Protein AF-A0A812SSU1-F1 (afdb_monomer)

Solvent-accessible surface area (backbone atoms only — not comparable to full-atom values): 31512 Å² total; per-residue (Å²): 141,62,77,60,57,60,58,48,47,52,52,46,51,55,51,47,65,60,53,79,71,76,80,82,84,85,88,81,93,78,91,78,96,70,96,70,88,70,80,80,84,73,68,67,76,81,81,71,86,73,93,81,79,88,68,61,54,80,42,68,36,48,50,53,24,52,37,29,54,46,41,40,46,55,53,51,49,51,53,50,51,52,52,49,50,54,53,50,49,52,51,52,59,70,65,52,91,73,71,97,66,53,77,67,57,54,54,49,50,51,53,51,52,64,69,66,52,55,68,66,55,56,40,51,55,41,54,53,51,52,54,48,51,53,50,50,50,54,51,48,53,52,40,35,64,75,75,37,69,49,47,59,54,48,49,64,70,50,70,82,50,85,93,55,68,59,55,84,43,57,65,50,48,48,54,50,48,52,43,35,50,49,28,53,50,52,17,52,52,53,47,50,45,21,49,51,30,13,50,55,33,23,49,54,58,42,50,61,43,54,55,43,58,60,56,45,50,63,52,44,74,76,36,64,79,94,68,71,75,80,83,85,53,75,63,61,57,49,51,51,46,45,48,54,45,21,40,54,34,52,52,64,42,54,91,71,36,70,67,50,35,67,48,39,46,48,55,46,54,76,80,44,85,71,55,104,60,30,65,38,68,67,40,69,85,70,61,60,56,43,58,54,30,45,53,48,29,45,56,54,47,56,58,68,58,44,82,49,71,67,24,54,50,44,48,37,54,52,35,53,52,50,27,54,42,20,70,69,72,45,85,71,83,57,54,63,56,41,44,49,52,44,50,49,54,51,50,50,52,48,50,53,44,49,52,52,50,50,46,58,67,67,62,71,64,48,72,68,55,52,46,51,52,49,56,61,37,59,77,55,52,89,52,76,44,60,69,58,50,51,50,40,53,50,50,24,39,48,52,52,36,33,38,52,67,27,48,62,72,50,37,69,63,48,40,73,79,33,50,69,59,40,53,54,48,49,54,43,53,75,45,51,43,33,47,42,14,32,70,49,48,5,53,44,51,42,46,47,19,49,56,45,55,32,40,86,61,68,33,73,73,50,46,53,52,52,36,52,52,50,51,53,49,53,53,55,50,52,50,51,62,72,72,44,89,74,74,91,62,80,84,66,84,62,86,84,72,68,89,85,71,83,73,90,82,86,77,84,92,80,78,91,86,80,90,84,84,92,82,87,81,83,86,82,83,88,83,88,88,85,82,88,85,87,82,82,91,133

pLDDT: mean 72.68, std 21.31, range [29.53, 96.06]

Structure (mmCIF, N/CA/C/O backbone):
data_AF-A0A812SSU1-F1
#
_entry.id   AF-A0A812SSU1-F1
#
loop_
_atom_site.group_PDB
_atom_site.id
_atom_site.type_symbol
_atom_site.label_atom_id
_atom_site.label_alt_id
_atom_site.label_comp_id
_atom_site.label_asym_id
_atom_site.label_entity_id
_atom_site.label_seq_id
_atom_site.pdbx_PDB_ins_code
_atom_site.Cartn_x
_atom_site.Cartn_y
_atom_site.Cartn_z
_atom_site.occupancy
_atom_site.B_iso_or_equiv
_atom_site.auth_seq_id
_atom_site.auth_comp_id
_atom_site.auth_asym_id
_atom_site.auth_atom_id
_atom_site.pdbx_PDB_model_num
ATOM 1 N N . MET A 1 1 ? 11.460 -29.538 -12.070 1.00 32.31 1 MET A N 1
ATOM 2 C CA . MET A 1 1 ? 10.532 -28.690 -12.855 1.00 32.31 1 MET A CA 1
ATOM 3 C C . MET A 1 1 ? 11.063 -27.262 -12.782 1.00 32.31 1 MET A C 1
ATOM 5 O O . MET A 1 1 ? 10.906 -26.627 -11.760 1.00 32.31 1 MET A O 1
ATOM 9 N N . ARG A 1 2 ? 12.086 -26.959 -13.586 1.00 34.12 2 ARG A N 1
ATOM 10 C CA . ARG A 1 2 ? 12.084 -26.254 -14.889 1.00 34.12 2 ARG A CA 1
ATOM 11 C C . ARG A 1 2 ? 12.237 -24.720 -14.737 1.00 34.12 2 ARG A C 1
ATOM 13 O O . ARG A 1 2 ? 11.238 -24.018 -14.829 1.00 34.12 2 ARG A O 1
ATOM 20 N N . PRO A 1 3 ? 13.488 -24.209 -14.647 1.00 37.16 3 PRO A N 1
ATOM 21 C CA . PRO A 1 3 ? 13.841 -22.803 -14.937 1.00 37.16 3 PRO A CA 1
ATOM 22 C C . PRO A 1 3 ? 13.386 -22.308 -16.328 1.00 37.16 3 PRO A C 1
ATOM 24 O O . PRO A 1 3 ? 13.376 -21.111 -16.586 1.00 37.16 3 PRO A O 1
ATOM 27 N N . VAL A 1 4 ? 12.923 -23.218 -17.193 1.00 37.81 4 VAL A N 1
ATOM 28 C CA . VAL A 1 4 ? 12.247 -22.925 -18.466 1.00 37.81 4 VAL A CA 1
ATOM 29 C C . VAL A 1 4 ? 11.017 -22.030 -18.277 1.00 37.81 4 VAL A C 1
ATOM 31 O O . VAL A 1 4 ? 10.767 -21.199 -19.136 1.00 37.81 4 VAL A O 1
ATOM 34 N N . LEU A 1 5 ? 10.288 -22.140 -17.155 1.00 38.09 5 LEU A N 1
ATOM 35 C CA . LEU A 1 5 ? 9.071 -21.348 -16.932 1.00 38.09 5 LEU A CA 1
ATOM 36 C C . LEU A 1 5 ? 9.351 -19.842 -16.817 1.00 38.09 5 LEU A C 1
ATOM 38 O O . LEU A 1 5 ? 8.574 -19.056 -17.339 1.00 38.09 5 LEU A O 1
ATOM 42 N N . CYS A 1 6 ? 10.465 -19.432 -16.202 1.00 44.00 6 CYS A N 1
ATOM 43 C CA . CYS A 1 6 ? 10.782 -18.009 -16.035 1.00 44.00 6 CYS A CA 1
ATOM 44 C C . CYS A 1 6 ? 11.179 -17.367 -17.374 1.00 44.00 6 CYS A C 1
ATOM 46 O O . CYS A 1 6 ? 10.633 -16.333 -17.749 1.00 44.00 6 CYS A O 1
ATOM 48 N N . GLY A 1 7 ? 12.035 -18.048 -18.150 1.00 41.72 7 GLY A N 1
ATOM 49 C CA . GLY A 1 7 ? 12.418 -17.611 -19.496 1.00 41.72 7 GLY A CA 1
ATOM 50 C C . GLY A 1 7 ? 11.243 -17.594 -20.477 1.00 41.72 7 GLY A C 1
ATOM 51 O O . GLY A 1 7 ? 11.123 -16.664 -21.268 1.00 41.72 7 GLY A O 1
ATOM 52 N N . THR A 1 8 ? 10.321 -18.564 -20.392 1.00 45.59 8 THR A N 1
ATOM 53 C CA . THR A 1 8 ? 9.102 -18.539 -21.213 1.00 45.59 8 THR A CA 1
ATOM 54 C C . THR A 1 8 ? 8.132 -17.454 -20.782 1.00 45.59 8 THR A C 1
ATOM 56 O O . THR A 1 8 ? 7.493 -16.896 -21.654 1.00 45.59 8 THR A O 1
ATOM 59 N N . THR A 1 9 ? 8.014 -17.122 -19.493 1.00 45.56 9 THR A N 1
ATOM 60 C CA . THR A 1 9 ? 7.143 -16.023 -19.044 1.00 45.56 9 THR A CA 1
ATOM 61 C C . THR A 1 9 ? 7.713 -14.666 -19.454 1.00 45.56 9 THR A C 1
ATOM 63 O O . THR A 1 9 ? 6.955 -13.844 -19.945 1.00 45.56 9 THR A O 1
ATOM 66 N N . LEU A 1 10 ? 9.033 -14.454 -19.363 1.00 44.66 10 LEU A N 1
ATOM 67 C CA . LEU A 1 10 ? 9.716 -13.267 -19.907 1.00 44.66 10 LEU A CA 1
ATOM 68 C C . LEU A 1 10 ? 9.492 -13.131 -21.419 1.00 44.66 10 LEU A C 1
ATOM 70 O O . LEU A 1 10 ? 9.031 -12.095 -21.892 1.00 44.66 10 LEU A O 1
ATOM 74 N N . ALA A 1 11 ? 9.731 -14.209 -22.171 1.00 46.69 11 ALA A N 1
ATOM 75 C CA . ALA A 1 11 ? 9.498 -14.231 -23.611 1.00 46.69 11 ALA A CA 1
ATOM 76 C C . ALA A 1 11 ? 8.011 -14.055 -23.964 1.00 46.69 11 ALA A C 1
ATOM 78 O O . ALA A 1 11 ? 7.693 -13.351 -24.914 1.00 46.69 11 ALA A O 1
ATOM 79 N N . LEU A 1 12 ? 7.085 -14.646 -23.201 1.00 45.88 12 LEU A N 1
ATOM 80 C CA . LEU A 1 12 ? 5.643 -14.528 -23.427 1.00 45.88 12 LEU A CA 1
ATOM 81 C C . LEU A 1 12 ? 5.138 -13.125 -23.078 1.00 45.88 12 LEU A C 1
ATOM 83 O O . LEU A 1 12 ? 4.333 -12.596 -23.829 1.00 45.88 12 LEU A O 1
ATOM 87 N N . CYS A 1 13 ? 5.618 -12.497 -22.002 1.00 48.03 13 CYS A N 1
ATOM 88 C CA . CYS A 1 13 ? 5.299 -11.107 -21.667 1.00 48.03 13 CYS A CA 1
ATOM 89 C C . CYS A 1 13 ? 5.798 -10.152 -22.759 1.00 48.03 13 CYS A C 1
ATOM 91 O O . CYS A 1 13 ? 5.036 -9.293 -23.198 1.00 48.03 13 CYS A O 1
ATOM 93 N N . TRP A 1 14 ? 7.009 -10.362 -23.288 1.00 51.16 14 TRP A N 1
ATOM 94 C CA . TRP A 1 14 ? 7.520 -9.591 -24.427 1.00 51.16 14 TRP A CA 1
ATOM 95 C C . TRP A 1 14 ? 6.763 -9.862 -25.738 1.00 51.16 14 TRP A C 1
ATOM 97 O O . TRP A 1 14 ? 6.475 -8.934 -26.492 1.00 51.16 14 TRP A O 1
ATOM 107 N N . VAL A 1 15 ? 6.357 -11.106 -26.002 1.00 51.91 15 VAL A N 1
ATOM 108 C CA . VAL A 1 15 ? 5.537 -11.465 -27.174 1.00 51.91 15 VAL A CA 1
ATOM 109 C C . VAL A 1 15 ? 4.091 -10.958 -27.041 1.00 51.91 15 VAL A C 1
ATOM 111 O O . VAL A 1 15 ? 3.471 -10.587 -28.037 1.00 51.91 15 VAL A O 1
ATOM 114 N N . LEU A 1 16 ? 3.541 -10.887 -25.829 1.00 43.22 16 LEU A N 1
ATOM 115 C CA . LEU A 1 16 ? 2.215 -10.322 -25.573 1.00 43.22 16 LEU A CA 1
ATOM 116 C C . LEU A 1 16 ? 2.231 -8.794 -25.682 1.00 43.22 16 LEU A C 1
ATOM 118 O O . LEU A 1 16 ? 1.328 -8.251 -26.322 1.00 43.22 16 LEU A O 1
ATOM 122 N N . ALA A 1 17 ? 3.283 -8.129 -25.186 1.00 47.19 17 ALA A N 1
ATOM 123 C CA . ALA A 1 17 ? 3.547 -6.709 -25.437 1.00 47.19 17 ALA A CA 1
ATOM 124 C C . ALA A 1 17 ? 3.651 -6.410 -26.947 1.00 47.19 17 ALA A C 1
ATOM 126 O O . ALA A 1 17 ? 3.127 -5.406 -27.419 1.00 47.19 17 ALA A O 1
ATOM 127 N N . LYS A 1 18 ? 4.216 -7.341 -27.730 1.00 44.81 18 LYS A N 1
ATOM 128 C CA . LYS A 1 18 ? 4.233 -7.301 -29.203 1.00 44.81 18 LYS A CA 1
ATOM 129 C C . LYS A 1 18 ? 2.844 -7.483 -29.845 1.00 44.81 18 LYS A C 1
ATOM 131 O O . LYS A 1 18 ? 2.582 -6.893 -30.888 1.00 44.81 18 LYS A O 1
ATOM 136 N N . SER A 1 19 ? 1.946 -8.283 -29.261 1.00 40.12 19 SER A N 1
ATOM 137 C CA . SER A 1 19 ? 0.640 -8.615 -29.869 1.00 40.12 19 SER A CA 1
ATOM 138 C C . SER A 1 19 ? -0.470 -7.585 -29.617 1.00 40.12 19 SER A C 1
ATOM 140 O O . SER A 1 19 ? -1.383 -7.463 -30.433 1.00 40.12 19 SER A O 1
ATOM 142 N N . ALA A 1 20 ? -0.386 -6.817 -28.526 1.00 37.53 20 ALA A N 1
ATOM 143 C CA . ALA A 1 20 ? -1.439 -5.889 -28.104 1.00 37.53 20 ALA A CA 1
ATOM 144 C C . ALA A 1 20 ? -1.620 -4.657 -29.022 1.00 37.53 20 ALA A C 1
ATOM 146 O O . ALA A 1 20 ? -2.564 -3.897 -28.829 1.00 37.53 20 ALA A O 1
ATOM 147 N N . GLY A 1 21 ? -0.760 -4.475 -30.034 1.00 39.75 21 GLY A N 1
ATOM 148 C CA . GLY A 1 21 ? -0.846 -3.392 -31.025 1.00 39.75 21 GLY A CA 1
ATOM 149 C C . GLY A 1 21 ? -1.004 -3.842 -32.484 1.00 39.75 21 GLY A C 1
ATOM 150 O O . GLY A 1 21 ? -0.956 -3.007 -33.378 1.00 39.75 21 GLY A O 1
ATOM 151 N N . SER A 1 22 ? -1.177 -5.140 -32.761 1.00 34.50 22 SER A N 1
ATOM 152 C CA . SER A 1 22 ? -1.109 -5.693 -34.129 1.00 34.50 22 SER A CA 1
ATOM 153 C C . SER A 1 22 ? -2.451 -5.721 -34.888 1.00 34.50 22 SER A C 1
ATOM 155 O O . SER A 1 22 ? -2.642 -6.560 -35.770 1.00 34.50 22 SER A O 1
ATOM 157 N N . HIS A 1 23 ? -3.401 -4.836 -34.582 1.00 40.16 23 HIS A N 1
ATOM 158 C CA . HIS A 1 23 ? -4.646 -4.754 -35.351 1.00 40.16 23 HIS A CA 1
ATOM 159 C C . HIS A 1 23 ? -5.066 -3.305 -35.596 1.00 40.16 23 HIS A C 1
ATOM 161 O O . HIS A 1 23 ? -5.760 -2.728 -34.771 1.00 40.16 23 HIS A O 1
ATOM 167 N N . THR A 1 24 ? -4.658 -2.769 -36.751 1.00 36.91 24 THR A N 1
ATOM 168 C CA . THR A 1 24 ? -5.533 -2.078 -37.721 1.00 36.91 24 THR A CA 1
ATOM 169 C C . THR A 1 24 ? -4.770 -1.847 -39.031 1.00 36.91 24 THR A C 1
ATOM 171 O O . THR A 1 24 ? -3.913 -0.979 -39.123 1.00 36.91 24 THR A O 1
ATOM 174 N N . ASP A 1 25 ? -5.115 -2.698 -39.995 1.00 35.84 25 ASP A N 1
ATOM 175 C CA . ASP A 1 25 ? -5.351 -2.476 -41.423 1.00 35.84 25 ASP A CA 1
ATOM 176 C C . ASP A 1 25 ? -4.278 -1.911 -42.370 1.00 35.84 25 ASP A C 1
ATOM 178 O O . ASP A 1 25 ? -3.932 -0.736 -42.428 1.00 35.84 25 ASP A O 1
ATOM 182 N N . SER A 1 26 ? -3.898 -2.835 -43.251 1.00 35.78 26 SER A N 1
ATOM 183 C CA . SER A 1 26 ? -3.354 -2.688 -44.592 1.00 35.78 26 SER A CA 1
ATOM 184 C C . SER A 1 26 ? -4.256 -1.921 -45.577 1.00 35.78 26 SER A C 1
ATOM 186 O O . SER A 1 26 ? -5.468 -2.126 -45.601 1.00 35.78 26 SER A O 1
ATOM 188 N N . HIS A 1 27 ? -3.580 -1.236 -46.511 1.00 36.06 27 HIS A N 1
ATOM 189 C CA . HIS A 1 27 ? -3.999 -0.737 -47.834 1.00 36.06 27 HIS A CA 1
ATOM 190 C C . HIS A 1 27 ? -4.761 0.596 -47.950 1.00 36.06 27 HIS A C 1
ATOM 192 O O . HIS A 1 27 ? -5.984 0.640 -47.876 1.00 36.06 27 HIS A O 1
ATOM 198 N N . SER A 1 28 ? -4.040 1.623 -48.425 1.00 32.28 28 SER A N 1
ATOM 199 C CA . SER A 1 28 ? -4.291 2.209 -49.756 1.00 32.28 28 SER A CA 1
ATOM 200 C C . SER A 1 28 ? -3.110 3.078 -50.213 1.00 32.28 28 SER A C 1
ATOM 202 O O . SER A 1 28 ? -2.835 4.117 -49.616 1.00 32.28 28 SER A O 1
ATOM 204 N N . ASP A 1 29 ? -2.447 2.664 -51.293 1.00 41.47 29 ASP A N 1
ATOM 205 C CA . ASP A 1 29 ? -1.523 3.492 -52.073 1.00 41.47 29 ASP A CA 1
ATOM 206 C C . ASP A 1 29 ? -2.276 4.651 -52.742 1.00 41.47 29 ASP A C 1
ATOM 208 O O . ASP A 1 29 ? -3.314 4.416 -53.362 1.00 41.47 29 ASP A O 1
ATOM 212 N N . THR A 1 30 ? -1.742 5.878 -52.693 1.00 33.66 30 THR A N 1
ATOM 213 C CA . THR A 1 30 ? -1.528 6.748 -53.875 1.00 33.66 30 THR A CA 1
ATOM 214 C C . THR A 1 30 ? -0.874 8.091 -53.507 1.00 33.66 30 THR A C 1
ATOM 216 O O . THR A 1 30 ? -1.282 8.772 -52.575 1.00 33.66 30 THR A O 1
ATOM 219 N N . HIS A 1 31 ? 0.149 8.439 -54.295 1.00 36.22 31 HIS A N 1
ATOM 220 C CA . HIS A 1 31 ? 0.861 9.715 -54.452 1.00 36.22 31 HIS A CA 1
ATOM 221 C C . HIS A 1 31 ? 0.236 10.999 -53.865 1.00 36.22 31 HIS A C 1
ATOM 223 O O . HIS A 1 31 ? -0.868 11.378 -54.249 1.00 36.22 31 HIS A O 1
ATOM 229 N N . ASN A 1 32 ? 1.059 11.797 -53.168 1.00 33.09 32 ASN A N 1
ATOM 230 C CA . ASN A 1 32 ? 1.412 13.134 -53.667 1.00 33.09 32 ASN A CA 1
ATOM 231 C C . ASN A 1 32 ? 2.622 13.737 -52.936 1.00 33.09 32 ASN A C 1
ATOM 233 O O . ASN A 1 32 ? 2.611 13.910 -51.719 1.00 33.09 32 ASN A O 1
ATOM 237 N N . ASP A 1 33 ? 3.632 14.108 -53.723 1.00 40.53 33 ASP A N 1
ATOM 238 C CA . ASP A 1 33 ? 4.719 14.994 -53.329 1.00 40.53 33 ASP A CA 1
ATOM 239 C C . ASP A 1 33 ? 4.166 16.397 -53.055 1.00 40.53 33 ASP A C 1
ATOM 241 O O . ASP A 1 33 ? 3.740 17.106 -53.968 1.00 40.53 33 ASP A O 1
ATOM 245 N N . SER A 1 34 ? 4.226 16.837 -51.803 1.00 36.38 34 SER A N 1
ATOM 246 C CA . SER A 1 34 ? 4.255 18.262 -51.488 1.00 36.38 34 SER A CA 1
ATOM 247 C C . SER A 1 34 ? 4.902 18.479 -50.130 1.00 36.38 34 SER A C 1
ATOM 249 O O . SER A 1 34 ? 4.343 18.113 -49.099 1.00 36.38 34 SER A O 1
ATOM 251 N N . ASN A 1 35 ? 6.084 19.095 -50.173 1.00 38.88 35 ASN A N 1
ATOM 252 C CA . ASN A 1 35 ? 6.813 19.674 -49.053 1.00 38.88 35 ASN A CA 1
ATOM 253 C C . ASN A 1 35 ? 5.878 20.457 -48.121 1.00 38.88 35 ASN A C 1
ATOM 255 O O . ASN A 1 35 ? 5.606 21.636 -48.341 1.00 38.88 35 ASN A O 1
ATOM 259 N N . HIS A 1 36 ? 5.445 19.807 -47.049 1.00 34.25 36 HIS A N 1
ATOM 260 C CA . HIS A 1 36 ? 5.017 20.461 -45.829 1.00 34.25 36 HIS A CA 1
ATOM 261 C C . HIS A 1 36 ? 5.974 20.005 -44.735 1.00 34.25 36 HIS A C 1
ATOM 263 O O . HIS A 1 36 ? 5.848 18.918 -44.183 1.00 34.25 36 HIS A O 1
ATOM 269 N N . THR A 1 37 ? 6.956 20.855 -44.440 1.00 34.22 37 THR A N 1
ATOM 270 C CA . THR A 1 37 ? 7.700 20.843 -43.182 1.00 34.22 37 THR A CA 1
ATOM 271 C C . THR A 1 37 ? 6.712 21.141 -42.058 1.00 34.22 37 THR A C 1
ATOM 273 O O . THR A 1 37 ? 6.552 22.286 -41.633 1.00 34.22 37 THR A O 1
ATOM 276 N N . VAL A 1 38 ? 5.987 20.110 -41.631 1.00 34.34 38 VAL A N 1
ATOM 277 C CA . VAL A 1 38 ? 5.450 20.051 -40.281 1.00 34.34 38 VAL A CA 1
ATOM 278 C C . VAL A 1 38 ? 6.665 19.790 -39.409 1.00 34.34 38 VAL A C 1
ATOM 280 O O . VAL A 1 38 ? 7.342 18.778 -39.532 1.00 34.34 38 VAL A O 1
ATOM 283 N N . THR A 1 39 ? 7.014 20.786 -38.612 1.00 36.28 39 THR A N 1
ATOM 284 C CA . THR A 1 39 ? 7.946 20.656 -37.501 1.00 36.28 39 THR A CA 1
ATOM 285 C C . THR A 1 39 ? 7.451 19.540 -36.582 1.00 36.28 39 THR A C 1
ATOM 287 O O . THR A 1 39 ? 6.540 19.778 -35.787 1.00 36.28 39 THR A O 1
ATOM 290 N N . ASP A 1 40 ? 8.038 18.347 -36.706 1.00 36.1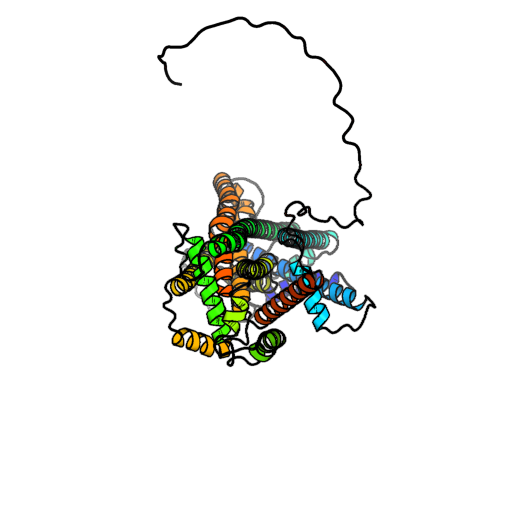9 40 ASP A N 1
ATOM 291 C CA . ASP A 1 40 ? 7.984 17.280 -35.704 1.00 36.19 40 ASP A CA 1
ATOM 292 C C . ASP A 1 40 ? 8.692 17.782 -34.442 1.00 36.19 40 ASP A C 1
ATOM 294 O O . ASP A 1 40 ? 9.888 17.603 -34.216 1.00 36.19 40 ASP A O 1
ATOM 298 N N . ALA A 1 41 ? 7.937 18.528 -33.647 1.00 39.78 41 ALA A N 1
ATOM 299 C CA . ALA A 1 41 ? 8.348 19.057 -32.367 1.00 39.78 41 ALA A CA 1
ATOM 300 C C . ALA A 1 41 ? 8.098 18.000 -31.280 1.00 39.78 41 ALA A C 1
ATOM 302 O O . ALA A 1 41 ? 7.101 18.099 -30.574 1.00 39.78 41 ALA A O 1
ATOM 303 N N . SER A 1 42 ? 8.980 17.002 -31.140 1.00 37.38 42 SER A N 1
ATOM 304 C CA . SER A 1 42 ? 9.207 16.362 -29.823 1.00 37.38 42 SER A CA 1
ATOM 305 C C . SER A 1 42 ? 10.502 15.552 -29.696 1.00 37.38 42 SER A C 1
ATOM 307 O O . SER A 1 42 ? 11.017 15.458 -28.589 1.00 37.38 42 SER A O 1
ATOM 309 N N . CYS A 1 43 ? 11.109 15.038 -30.775 1.00 39.44 43 CYS A N 1
ATOM 310 C CA . CYS A 1 43 ? 12.412 14.378 -30.637 1.00 39.44 43 CYS A CA 1
ATOM 311 C C . CYS A 1 43 ? 13.503 15.443 -30.461 1.00 39.44 43 CYS A C 1
ATOM 313 O O . CYS A 1 43 ? 14.054 15.968 -31.430 1.00 39.44 43 CYS A O 1
ATOM 315 N N . VAL A 1 44 ? 13.789 15.787 -29.203 1.00 41.81 44 VAL A N 1
ATOM 316 C CA . VAL A 1 44 ? 15.002 16.505 -28.812 1.00 41.81 44 VAL A CA 1
ATOM 317 C C . VAL A 1 44 ? 16.170 15.679 -29.339 1.00 41.81 44 VAL A C 1
ATOM 319 O O . VAL A 1 44 ? 16.534 14.660 -28.760 1.00 41.81 44 VAL A O 1
ATOM 322 N N . GLN A 1 45 ? 16.745 16.089 -30.472 1.00 39.53 45 GLN A N 1
ATOM 323 C CA . GLN A 1 45 ? 18.051 15.593 -30.869 1.00 39.53 45 GLN A CA 1
ATOM 324 C C . GLN A 1 45 ? 19.006 16.007 -29.757 1.00 39.53 45 GLN A C 1
ATOM 326 O O . GLN A 1 45 ? 19.335 17.184 -29.604 1.00 39.53 45 GLN A O 1
ATOM 331 N N . VAL A 1 46 ? 19.392 15.037 -28.933 1.00 45.06 46 VAL A N 1
ATOM 332 C CA . VAL A 1 46 ? 20.456 15.188 -27.949 1.00 45.06 46 VAL A CA 1
ATOM 333 C C . VAL A 1 46 ? 21.755 15.330 -28.743 1.00 45.06 46 VAL A C 1
ATOM 335 O O . VAL A 1 46 ? 22.500 14.374 -28.937 1.00 45.06 46 VAL A O 1
ATOM 338 N N . GLU A 1 47 ? 22.010 16.528 -29.272 1.00 37.72 47 GLU A N 1
ATOM 339 C CA . GLU A 1 47 ? 23.307 16.918 -29.821 1.00 37.72 47 GLU A CA 1
ATOM 340 C C . GLU A 1 47 ? 24.286 17.078 -28.649 1.00 37.72 47 GLU A C 1
ATOM 342 O O . GLU A 1 47 ? 24.574 18.169 -28.159 1.00 37.72 47 GLU A O 1
ATOM 347 N N . GLY A 1 48 ? 24.767 15.942 -28.146 1.00 36.91 48 GLY A N 1
ATOM 348 C CA . GLY A 1 48 ? 25.849 15.875 -27.179 1.00 36.91 48 GLY A CA 1
ATOM 349 C C . GLY A 1 48 ? 27.192 16.048 -27.877 1.00 36.91 48 GLY A C 1
ATOM 350 O O . GLY A 1 48 ? 27.706 15.127 -28.510 1.00 36.91 48 GLY A O 1
ATOM 351 N N . HIS A 1 49 ? 27.791 17.230 -27.740 1.00 37.03 49 HIS A N 1
ATOM 352 C CA . HIS A 1 49 ? 29.224 17.408 -27.945 1.00 37.03 49 HIS A CA 1
ATOM 353 C C . HIS A 1 49 ? 30.009 16.525 -26.963 1.00 37.03 49 HIS A C 1
ATOM 355 O O . HIS A 1 49 ? 29.939 16.736 -25.756 1.00 37.03 49 HIS A O 1
ATOM 361 N N . GLY A 1 50 ? 30.825 15.619 -27.503 1.00 34.81 50 GLY A N 1
ATOM 362 C CA . GLY A 1 50 ? 31.923 14.977 -26.780 1.00 34.81 50 GLY A CA 1
ATOM 363 C C . GLY A 1 50 ? 31.604 13.586 -26.241 1.00 34.81 50 GLY A C 1
ATOM 364 O O . GLY A 1 50 ? 31.229 13.444 -25.087 1.00 34.81 50 GLY A O 1
ATOM 365 N N . ASP A 1 51 ? 31.819 12.588 -27.101 1.00 47.47 51 ASP A N 1
ATOM 366 C CA . ASP A 1 51 ? 32.493 11.322 -26.783 1.00 47.47 51 ASP A CA 1
ATOM 367 C C . ASP A 1 51 ? 32.100 10.664 -25.445 1.00 47.47 51 ASP A C 1
ATOM 369 O O . ASP A 1 51 ? 32.776 10.919 -24.463 1.00 47.47 51 ASP A O 1
ATOM 373 N N . HIS A 1 52 ? 31.028 9.845 -25.415 1.00 38.38 52 HIS A N 1
ATOM 374 C CA . HIS A 1 52 ? 30.858 8.623 -24.592 1.00 38.38 52 HIS A CA 1
ATOM 375 C C . HIS A 1 52 ? 29.501 7.930 -24.891 1.00 38.38 52 HIS A C 1
ATOM 377 O O . HIS A 1 52 ? 28.463 8.353 -24.397 1.00 38.38 52 HIS A O 1
ATOM 383 N N . GLY A 1 53 ? 29.526 6.829 -25.661 1.00 46.97 53 GLY A N 1
ATOM 384 C CA . GLY A 1 53 ? 28.445 5.830 -25.778 1.00 46.97 53 GLY A CA 1
ATOM 385 C C . GLY A 1 53 ? 27.243 6.216 -26.650 1.00 46.97 53 GLY A C 1
ATOM 386 O O . GLY A 1 53 ? 26.344 6.920 -26.204 1.00 46.97 53 GLY A O 1
ATOM 387 N N . SER A 1 54 ? 27.180 5.696 -27.879 1.00 58.38 54 SER A N 1
ATOM 388 C CA . SER A 1 54 ? 25.979 5.769 -28.721 1.00 58.38 54 SER A CA 1
ATOM 389 C C . SER A 1 54 ? 24.801 5.104 -28.008 1.00 58.38 54 SER A C 1
ATOM 391 O O . SER A 1 54 ? 24.798 3.894 -27.800 1.00 58.38 54 SER A O 1
ATOM 393 N N . HIS A 1 55 ? 23.814 5.893 -27.603 1.00 73.75 55 HIS A N 1
ATOM 394 C CA . HIS A 1 55 ? 22.578 5.378 -27.032 1.00 73.75 55 HIS A CA 1
ATOM 395 C C . HIS A 1 55 ? 21.804 4.557 -28.071 1.00 73.75 55 HIS A C 1
ATOM 397 O O . HIS A 1 55 ? 21.749 4.942 -29.236 1.00 73.75 55 HIS A O 1
ATOM 403 N N . TRP A 1 56 ? 21.187 3.451 -27.646 1.00 85.88 56 TRP A N 1
ATOM 404 C CA . TRP A 1 56 ? 20.441 2.567 -28.551 1.00 85.88 56 TRP A CA 1
ATOM 405 C C . TRP A 1 56 ? 19.087 3.137 -29.005 1.00 85.88 56 TRP A C 1
ATOM 407 O O . TRP A 1 56 ? 18.506 2.657 -29.973 1.00 85.88 56 TRP A O 1
ATOM 417 N N . PHE A 1 57 ? 18.574 4.161 -28.320 1.00 85.81 57 PHE A N 1
ATOM 418 C CA . PHE A 1 57 ? 17.302 4.805 -28.642 1.00 85.81 57 PHE A CA 1
ATOM 419 C C . PHE A 1 57 ? 17.487 6.207 -29.216 1.00 85.81 57 PHE A C 1
ATOM 421 O O . PHE A 1 57 ? 18.461 6.900 -28.911 1.00 85.81 57 PHE A O 1
ATOM 428 N N . LYS A 1 58 ? 16.513 6.633 -30.024 1.00 85.56 58 LYS A N 1
ATOM 429 C CA . LYS A 1 58 ? 16.498 7.927 -30.717 1.00 85.56 58 LYS A CA 1
ATOM 430 C C . LYS A 1 58 ? 15.667 8.969 -29.979 1.00 85.56 58 LYS A C 1
ATOM 432 O O . LYS A 1 58 ? 16.050 10.135 -29.977 1.00 85.56 58 LYS A O 1
ATOM 437 N N . CYS A 1 59 ? 14.553 8.560 -29.372 1.00 85.06 59 CYS A N 1
ATOM 438 C CA . CYS A 1 59 ? 13.660 9.447 -28.621 1.00 85.06 59 CYS A CA 1
ATOM 439 C C . CYS A 1 59 ? 13.358 8.853 -27.230 1.00 85.06 59 CYS A C 1
ATOM 441 O O . CYS A 1 59 ? 13.469 7.643 -27.036 1.00 85.06 59 CYS A O 1
ATOM 443 N N . GLU A 1 60 ? 13.025 9.693 -26.245 1.00 83.44 60 GLU A N 1
ATOM 444 C CA . GLU A 1 60 ? 12.916 9.281 -24.830 1.00 83.44 60 GLU A CA 1
ATOM 445 C C . GLU A 1 60 ? 11.788 8.267 -24.587 1.00 83.44 60 GLU A C 1
ATOM 447 O O . GLU A 1 60 ? 12.027 7.257 -23.923 1.00 83.44 60 GLU A O 1
ATOM 452 N N . TYR A 1 61 ? 10.633 8.427 -25.246 1.00 85.50 61 TYR A N 1
ATOM 453 C CA . TYR A 1 61 ? 9.533 7.455 -25.181 1.00 85.50 61 TYR A CA 1
ATOM 454 C C . TYR A 1 61 ? 9.933 6.019 -25.566 1.00 85.50 61 TYR A C 1
ATOM 456 O O . TYR A 1 61 ? 9.266 5.067 -25.160 1.00 85.50 61 TYR A O 1
ATOM 464 N N . GLU A 1 62 ? 10.990 5.822 -26.367 1.00 89.38 62 GLU A N 1
ATOM 465 C CA . GLU A 1 62 ? 11.455 4.478 -26.739 1.00 89.38 62 GLU A CA 1
ATOM 466 C C . GLU A 1 62 ? 12.096 3.758 -25.553 1.00 89.38 62 GLU A C 1
ATOM 468 O O . GLU A 1 62 ? 11.862 2.566 -25.332 1.00 89.38 62 GLU A O 1
ATOM 473 N N . PHE A 1 63 ? 12.869 4.505 -24.766 1.00 88.56 63 PH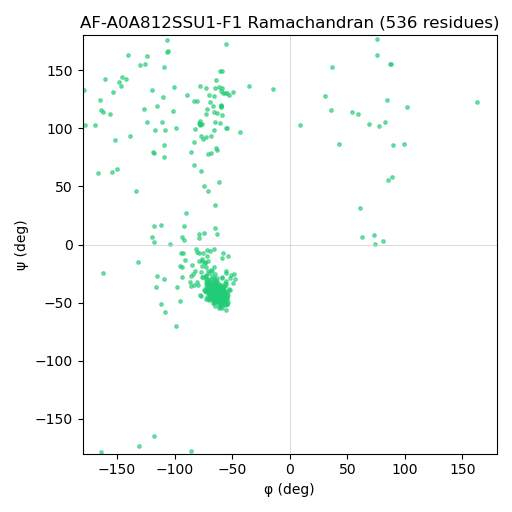E A N 1
ATOM 474 C CA . PHE A 1 63 ? 13.468 4.017 -23.535 1.00 88.56 63 PHE A CA 1
ATOM 475 C C . PHE A 1 63 ? 12.416 3.802 -22.453 1.00 88.56 63 PHE A C 1
ATOM 477 O O . PHE A 1 63 ? 12.383 2.722 -21.866 1.00 88.56 63 PHE A O 1
ATOM 484 N N . ASP A 1 64 ? 11.531 4.779 -22.246 1.00 88.69 64 ASP A N 1
ATOM 485 C CA . ASP A 1 64 ? 10.495 4.703 -21.212 1.00 88.69 64 ASP A CA 1
ATOM 486 C C . ASP A 1 64 ? 9.547 3.522 -21.469 1.00 88.69 64 ASP A C 1
ATOM 488 O O . ASP A 1 64 ? 9.276 2.730 -20.568 1.00 88.69 64 ASP A O 1
ATOM 492 N N . HIS A 1 65 ? 9.145 3.29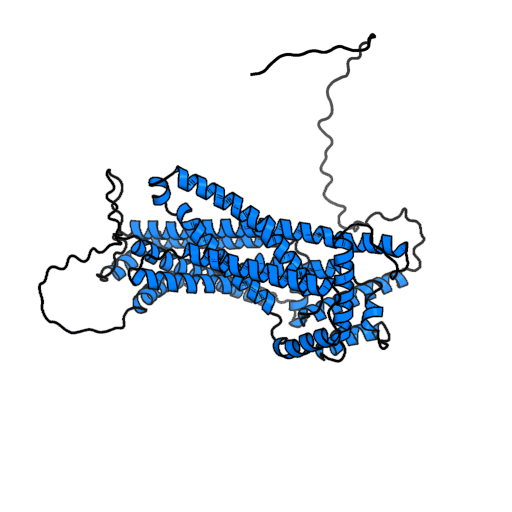8 -22.726 1.00 90.69 65 HIS A N 1
ATOM 493 C CA . HIS A 1 65 ? 8.383 2.107 -23.109 1.00 90.69 65 HIS A CA 1
ATOM 494 C C . HIS A 1 65 ? 9.114 0.805 -22.749 1.00 90.69 65 HIS A C 1
ATOM 496 O O . HIS A 1 65 ? 8.511 -0.132 -22.215 1.00 90.69 65 HIS A O 1
ATOM 502 N N . PHE A 1 66 ? 10.409 0.712 -23.067 1.00 91.50 66 PHE A N 1
ATOM 503 C CA . PHE A 1 66 ? 11.195 -0.484 -22.775 1.00 91.50 66 PHE A CA 1
ATOM 504 C C . PHE A 1 66 ? 11.339 -0.713 -21.264 1.00 91.50 66 PHE A C 1
ATOM 506 O O . PHE A 1 66 ? 11.192 -1.848 -20.794 1.00 91.50 66 PHE A O 1
ATOM 513 N N . GLU A 1 67 ? 11.594 0.350 -20.501 1.00 91.62 67 GLU A N 1
ATOM 514 C CA . GLU A 1 67 ? 11.669 0.311 -19.043 1.00 91.62 67 GLU A CA 1
ATOM 515 C C . GLU A 1 67 ? 10.343 -0.173 -18.445 1.00 91.62 67 GLU A C 1
ATOM 517 O O . GLU A 1 67 ? 10.336 -1.122 -17.662 1.00 91.62 67 GLU A O 1
ATOM 522 N N . GLU A 1 68 ? 9.210 0.384 -18.870 1.00 92.31 68 GLU A N 1
ATOM 523 C CA . GLU A 1 68 ? 7.877 0.016 -18.380 1.00 92.31 68 GLU A CA 1
ATOM 524 C C . GLU A 1 68 ? 7.539 -1.452 -18.648 1.00 92.31 68 GLU A C 1
ATOM 526 O O . GLU A 1 68 ? 7.088 -2.167 -17.749 1.00 92.31 68 GLU A O 1
ATOM 531 N N . VAL A 1 69 ? 7.808 -1.947 -19.860 1.00 93.00 69 VAL A N 1
ATOM 532 C CA . VAL A 1 69 ? 7.608 -3.365 -20.205 1.00 93.00 69 VAL A CA 1
ATOM 533 C C . VAL A 1 69 ? 8.502 -4.267 -19.352 1.00 93.00 69 VAL A C 1
ATOM 535 O O . VAL A 1 69 ? 8.078 -5.338 -18.895 1.00 93.00 69 VAL A O 1
ATOM 538 N N . THR A 1 70 ? 9.731 -3.830 -19.090 1.00 93.44 70 THR A N 1
ATOM 539 C CA . THR A 1 70 ? 10.665 -4.553 -18.230 1.00 93.44 70 THR A CA 1
ATOM 540 C C . THR A 1 70 ? 10.169 -4.589 -16.786 1.00 93.44 70 THR A C 1
ATOM 542 O O . THR A 1 70 ? 10.116 -5.662 -16.184 1.00 93.44 70 THR A O 1
ATOM 545 N N . VAL A 1 71 ? 9.710 -3.458 -16.245 1.00 94.12 71 VAL A N 1
ATOM 546 C CA . VAL A 1 71 ? 9.136 -3.350 -14.897 1.00 94.12 71 VAL A CA 1
ATOM 547 C C . VAL A 1 71 ? 7.901 -4.234 -14.749 1.00 94.12 71 VAL A C 1
ATOM 549 O O . VAL A 1 71 ? 7.823 -5.004 -13.791 1.00 94.12 71 VAL A O 1
ATOM 552 N N . ILE A 1 72 ? 6.971 -4.213 -15.711 1.00 95.56 72 ILE A N 1
ATOM 553 C CA . ILE A 1 72 ? 5.806 -5.116 -15.733 1.00 95.56 72 ILE A CA 1
ATOM 554 C C . ILE A 1 72 ? 6.256 -6.572 -15.633 1.00 95.56 72 ILE A C 1
ATOM 556 O O . ILE A 1 72 ? 5.678 -7.364 -14.881 1.00 95.56 72 ILE A O 1
ATOM 560 N N . THR A 1 73 ? 7.300 -6.930 -16.375 1.00 94.00 73 THR A N 1
ATOM 561 C CA . THR A 1 73 ? 7.800 -8.301 -16.406 1.00 94.00 73 THR A CA 1
ATOM 562 C C . THR A 1 73 ? 8.456 -8.692 -15.082 1.00 94.00 73 THR A C 1
ATOM 564 O O . THR A 1 73 ? 8.154 -9.761 -14.549 1.00 94.00 73 THR A O 1
ATOM 567 N N . LEU A 1 74 ? 9.267 -7.813 -14.490 1.00 95.06 74 LEU A N 1
ATOM 568 C CA . LEU A 1 74 ? 9.875 -8.021 -13.173 1.00 95.06 74 LEU A CA 1
ATOM 569 C C . LEU A 1 74 ? 8.818 -8.163 -12.067 1.00 95.06 74 LEU A C 1
ATOM 571 O O . LEU A 1 74 ? 8.880 -9.108 -11.280 1.00 95.06 74 LEU A O 1
ATOM 575 N N . ILE A 1 75 ? 7.801 -7.293 -12.043 1.00 95.00 75 ILE A N 1
ATOM 576 C CA . ILE A 1 75 ? 6.694 -7.378 -11.076 1.00 95.00 75 ILE A CA 1
ATOM 577 C C . ILE A 1 75 ? 5.888 -8.669 -11.283 1.00 95.00 75 ILE A C 1
ATOM 579 O O . ILE A 1 75 ? 5.497 -9.321 -10.315 1.00 95.00 75 ILE A O 1
ATOM 583 N N . SER A 1 76 ? 5.677 -9.092 -12.531 1.00 95.31 76 SER A N 1
ATOM 584 C CA . SER A 1 76 ? 4.991 -10.356 -12.829 1.00 95.31 76 SER A CA 1
ATOM 585 C C . SER A 1 76 ? 5.760 -11.564 -12.286 1.00 95.31 76 SER A C 1
ATOM 587 O O . SER A 1 76 ? 5.156 -12.477 -11.723 1.00 95.31 76 SER A O 1
ATOM 589 N N . ILE A 1 77 ? 7.093 -11.564 -12.391 1.00 93.50 77 ILE A N 1
ATOM 590 C CA . ILE A 1 77 ? 7.937 -12.607 -11.793 1.00 93.50 77 ILE A CA 1
ATOM 591 C C . ILE A 1 77 ? 7.837 -12.569 -10.263 1.00 93.50 77 ILE A C 1
ATOM 593 O O . ILE A 1 77 ? 7.689 -13.627 -9.651 1.00 93.50 77 ILE A O 1
ATOM 597 N N . THR A 1 78 ? 7.846 -11.385 -9.643 1.00 93.06 78 THR A N 1
ATOM 598 C CA .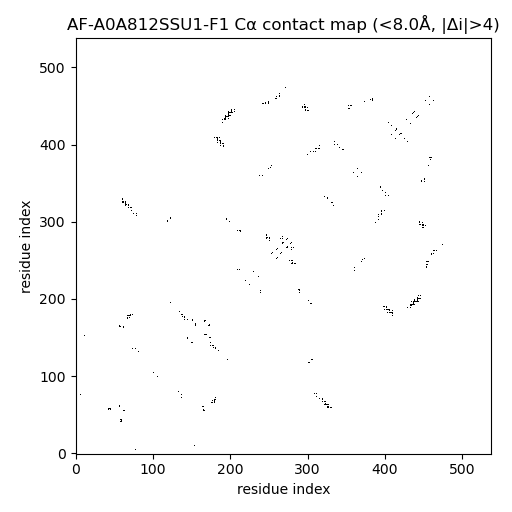 THR A 1 78 ? 7.625 -11.221 -8.193 1.00 93.06 78 THR A CA 1
ATOM 599 C C . THR A 1 78 ? 6.316 -11.869 -7.744 1.00 93.06 78 THR A C 1
ATOM 601 O O . THR A 1 78 ? 6.320 -12.663 -6.804 1.00 93.06 78 THR A O 1
ATOM 604 N N . LEU A 1 79 ? 5.214 -11.627 -8.462 1.00 93.19 79 LEU A N 1
ATOM 605 C CA . LEU A 1 79 ? 3.922 -12.256 -8.169 1.00 93.19 79 LEU A CA 1
ATOM 606 C C . LEU A 1 79 ? 3.980 -13.785 -8.299 1.00 93.19 79 LEU A C 1
ATOM 608 O O . LEU A 1 79 ? 3.396 -14.500 -7.487 1.00 93.19 79 LEU A O 1
ATOM 612 N N . VAL A 1 80 ? 4.712 -14.318 -9.283 1.00 93.38 80 VAL A N 1
ATOM 613 C CA . VAL A 1 80 ? 4.916 -15.771 -9.413 1.00 93.38 80 VAL A CA 1
ATOM 614 C C . VAL A 1 80 ? 5.712 -16.329 -8.232 1.00 93.38 80 VAL A C 1
ATOM 616 O O . VAL A 1 80 ? 5.348 -17.379 -7.701 1.00 93.38 80 VAL A O 1
ATOM 619 N N . VAL A 1 81 ? 6.769 -15.644 -7.788 1.00 91.69 81 VAL A N 1
ATOM 620 C CA . VAL A 1 81 ? 7.547 -16.041 -6.602 1.00 91.69 81 VAL A CA 1
ATOM 621 C C . VAL A 1 81 ? 6.659 -16.058 -5.358 1.00 91.69 81 VAL A C 1
ATOM 623 O O . VAL A 1 81 ? 6.717 -17.007 -4.574 1.00 91.69 81 VAL A O 1
ATOM 626 N N . GLU A 1 82 ? 5.789 -15.063 -5.202 1.00 88.75 82 GLU A N 1
ATOM 627 C CA . GLU A 1 82 ? 4.833 -14.991 -4.099 1.00 88.75 82 GLU A CA 1
ATOM 628 C C . GLU A 1 82 ? 3.801 -16.132 -4.146 1.00 88.75 82 GLU A C 1
ATOM 630 O O . GLU A 1 82 ? 3.549 -16.787 -3.133 1.00 88.75 82 GLU A O 1
ATOM 635 N N . LEU A 1 83 ? 3.275 -16.463 -5.330 1.00 90.44 83 LEU A N 1
ATOM 636 C CA . LEU A 1 83 ? 2.394 -17.621 -5.523 1.00 90.44 83 LEU A CA 1
ATOM 637 C C . LEU A 1 83 ? 3.089 -18.941 -5.163 1.00 90.44 83 LEU A C 1
ATOM 639 O O . LEU A 1 83 ? 2.494 -19.794 -4.500 1.00 90.44 83 LEU A O 1
ATOM 643 N N . VAL A 1 84 ? 4.352 -19.115 -5.566 1.00 91.00 84 VAL A N 1
ATOM 644 C CA . VAL A 1 84 ? 5.149 -20.301 -5.215 1.00 91.00 84 VAL A CA 1
ATOM 645 C C . VAL A 1 84 ? 5.372 -20.368 -3.707 1.00 91.00 84 VAL A C 1
ATOM 647 O O . VAL A 1 84 ? 5.178 -21.430 -3.117 1.00 91.00 84 VAL A O 1
ATOM 650 N N . LYS A 1 85 ? 5.721 -19.247 -3.067 1.00 87.62 85 LYS A N 1
ATOM 651 C CA . LYS A 1 85 ? 5.870 -19.152 -1.610 1.00 87.62 85 LYS A CA 1
ATOM 652 C C . LYS A 1 85 ? 4.585 -19.576 -0.897 1.00 87.62 85 LYS A C 1
ATOM 654 O O . LYS A 1 85 ? 4.652 -20.420 -0.007 1.00 87.62 85 LYS A O 1
ATOM 659 N N . HIS A 1 86 ? 3.428 -19.057 -1.308 1.00 85.75 86 HIS A N 1
ATOM 660 C CA . HIS A 1 86 ? 2.138 -19.451 -0.738 1.00 85.75 86 HIS A CA 1
ATOM 661 C C . HIS A 1 86 ? 1.826 -20.933 -0.958 1.00 85.75 86 HIS A C 1
ATOM 663 O O . HIS A 1 86 ? 1.372 -21.607 -0.035 1.00 85.75 86 HIS A O 1
ATOM 669 N N . GLY A 1 87 ? 2.117 -21.467 -2.147 1.00 87.69 87 GLY A N 1
ATOM 670 C CA . GLY A 1 87 ? 1.958 -22.892 -2.434 1.00 87.69 87 GLY A CA 1
ATOM 671 C C . GLY A 1 87 ? 2.838 -23.775 -1.545 1.00 87.69 87 GLY A C 1
ATOM 672 O O . GLY A 1 87 ? 2.364 -24.772 -1.003 1.00 87.69 87 GLY A O 1
ATOM 673 N N . LEU A 1 88 ? 4.103 -23.394 -1.345 1.00 87.44 88 LEU A N 1
ATOM 674 C CA . LEU A 1 88 ? 5.034 -24.101 -0.462 1.00 87.44 88 LEU A CA 1
ATOM 675 C C . LEU A 1 88 ? 4.618 -24.007 1.005 1.00 87.44 88 LEU A C 1
ATOM 677 O O . LEU A 1 88 ? 4.706 -25.005 1.715 1.00 87.44 88 LEU A O 1
ATOM 681 N N . GLN A 1 89 ? 4.143 -22.844 1.450 1.00 83.88 89 GLN A N 1
ATOM 682 C CA . GLN A 1 89 ? 3.639 -22.661 2.807 1.00 83.88 89 GLN A CA 1
ATOM 683 C C . GLN A 1 89 ? 2.424 -23.558 3.066 1.00 83.88 89 GLN A C 1
ATOM 685 O O . GLN A 1 89 ? 2.420 -24.296 4.045 1.00 83.88 89 GLN A O 1
ATOM 690 N N . HIS A 1 90 ? 1.455 -23.576 2.148 1.00 81.25 90 HIS A N 1
ATOM 691 C CA . HIS A 1 90 ? 0.291 -24.455 2.246 1.00 81.25 90 HIS A CA 1
ATOM 692 C C . HIS A 1 90 ? 0.715 -25.933 2.302 1.00 81.25 90 HIS A C 1
ATOM 694 O O . HIS A 1 90 ? 0.246 -26.690 3.146 1.00 81.25 90 HIS A O 1
ATOM 700 N N . LEU A 1 91 ? 1.651 -26.361 1.448 1.00 84.44 91 LEU A N 1
ATOM 701 C CA . LEU A 1 91 ? 2.183 -27.728 1.496 1.00 84.44 91 LEU A CA 1
ATOM 702 C C . LEU A 1 91 ? 2.894 -28.039 2.822 1.00 84.44 91 LEU A C 1
ATOM 704 O O . LEU A 1 91 ? 2.743 -29.144 3.337 1.00 84.44 91 LEU A O 1
ATOM 708 N N . ALA A 1 92 ? 3.647 -27.088 3.376 1.00 83.50 92 ALA A N 1
ATOM 709 C CA . ALA A 1 92 ? 4.337 -27.252 4.651 1.00 83.50 92 ALA A CA 1
ATOM 710 C C . ALA A 1 92 ? 3.346 -27.394 5.817 1.00 83.50 92 ALA A C 1
ATOM 712 O O . ALA A 1 92 ? 3.500 -28.308 6.628 1.00 83.50 92 ALA A O 1
ATOM 713 N N . GLU A 1 93 ? 2.307 -26.556 5.852 1.00 76.31 93 GLU A N 1
ATOM 714 C CA . GLU A 1 93 ? 1.229 -26.599 6.848 1.00 76.31 93 GLU A CA 1
ATOM 715 C C . GLU A 1 93 ? 0.509 -27.959 6.815 1.00 76.31 93 GLU A C 1
ATOM 717 O O . GLU A 1 93 ? 0.452 -28.645 7.837 1.00 76.31 93 GLU A O 1
ATOM 722 N N . HIS A 1 94 ? 0.107 -28.439 5.630 1.00 71.62 94 HIS A N 1
ATOM 723 C CA . HIS A 1 94 ? -0.540 -29.755 5.466 1.00 71.62 94 HIS A CA 1
ATOM 724 C C . HIS A 1 94 ? 0.393 -30.955 5.672 1.00 71.62 94 HIS A C 1
ATOM 726 O O . HIS A 1 94 ? -0.073 -32.056 5.963 1.00 71.62 94 HIS A O 1
ATOM 732 N N . SER A 1 95 ? 1.708 -30.779 5.517 1.00 66.31 95 SER A N 1
ATOM 733 C CA . SER A 1 95 ? 2.684 -31.843 5.789 1.00 66.31 95 SER A CA 1
ATOM 734 C C . SER A 1 95 ? 2.923 -32.064 7.284 1.00 66.31 95 SER A C 1
ATOM 736 O O . SER A 1 95 ? 3.411 -33.125 7.679 1.00 66.31 95 SER A O 1
ATOM 738 N N . SER A 1 96 ? 2.569 -31.088 8.128 1.00 54.62 96 SER A N 1
ATOM 739 C CA . SER A 1 96 ? 2.640 -31.243 9.575 1.00 54.62 96 SER A CA 1
ATOM 740 C C . SER A 1 96 ? 1.440 -32.071 10.054 1.00 54.62 96 SER A C 1
ATOM 742 O O . SER A 1 96 ? 0.306 -31.613 10.114 1.00 54.62 96 SER A O 1
ATOM 744 N N . VAL A 1 97 ? 1.693 -33.348 10.348 1.00 52.41 97 VAL A N 1
ATOM 745 C CA . VAL A 1 97 ? 0.717 -34.386 10.747 1.00 52.41 97 VAL A CA 1
ATOM 746 C C . VAL A 1 97 ? 0.166 -34.149 12.170 1.00 52.41 97 VAL A C 1
ATOM 748 O O . VAL A 1 97 ? 0.076 -35.063 12.984 1.00 52.41 97 VAL A O 1
ATOM 751 N N . THR A 1 98 ? -0.230 -32.921 12.505 1.00 46.97 98 THR A N 1
ATOM 752 C CA . THR A 1 98 ? -0.803 -32.594 13.817 1.00 46.97 98 THR A CA 1
ATOM 753 C C . THR A 1 98 ? -2.221 -32.062 13.667 1.00 46.97 98 THR A C 1
ATOM 755 O O . THR A 1 98 ? -2.471 -30.872 13.784 1.00 46.97 98 THR A O 1
ATOM 758 N N . GLY A 1 99 ? -3.147 -33.006 13.478 1.00 44.19 99 GLY A N 1
ATOM 759 C CA . GLY A 1 99 ? -4.532 -32.893 13.932 1.00 44.19 99 GLY A CA 1
ATOM 760 C C . GLY A 1 99 ? -5.495 -32.153 13.006 1.00 44.19 99 GLY A C 1
ATOM 761 O O . GLY A 1 99 ? -5.329 -30.977 12.717 1.00 44.19 99 GLY A O 1
ATOM 762 N N . ASN A 1 100 ? -6.582 -32.843 12.646 1.00 48.47 100 ASN A N 1
ATOM 763 C CA . ASN A 1 100 ? -7.838 -32.296 12.119 1.00 48.47 100 ASN A CA 1
ATOM 764 C C . ASN A 1 100 ? -8.526 -31.354 13.134 1.00 48.47 100 ASN A C 1
ATOM 766 O O . ASN A 1 100 ? -9.680 -31.570 13.509 1.00 48.47 100 ASN A O 1
ATOM 770 N N . THR A 1 101 ? -7.824 -30.345 13.632 1.00 47.50 101 THR A N 1
ATOM 771 C CA . THR A 1 101 ? -8.417 -29.280 14.434 1.00 47.50 101 THR A CA 1
ATOM 772 C C . THR A 1 101 ? -9.010 -28.258 13.477 1.00 47.50 101 THR A C 1
ATOM 774 O O . THR A 1 101 ? -8.374 -27.798 12.535 1.00 47.50 101 THR A O 1
ATOM 777 N N . SER A 1 102 ? -10.301 -28.027 13.669 1.00 50.44 102 SER A N 1
ATOM 778 C CA . SER A 1 102 ? -11.227 -27.232 12.869 1.00 50.44 102 SER A CA 1
ATOM 779 C C . SER A 1 102 ? -10.580 -25.986 12.252 1.00 50.44 102 SER A C 1
ATOM 781 O O . SER A 1 102 ? -9.923 -25.219 12.947 1.00 50.44 102 SER A O 1
ATOM 783 N N . ARG A 1 103 ? -10.863 -25.710 10.971 1.00 50.09 103 ARG A N 1
ATOM 784 C CA . ARG A 1 103 ? -10.411 -24.511 10.230 1.00 50.09 103 ARG A CA 1
ATOM 785 C C . ARG A 1 103 ? -10.639 -23.186 10.992 1.00 50.09 103 ARG A C 1
ATOM 787 O O . ARG A 1 103 ? -9.930 -22.209 10.772 1.00 50.09 103 ARG A O 1
ATOM 794 N N . GLU A 1 104 ? -11.608 -23.147 11.908 1.00 47.16 104 GLU A N 1
ATOM 795 C CA . GLU A 1 104 ? -11.886 -22.013 12.806 1.00 47.16 104 GLU A CA 1
ATOM 796 C C . GLU A 1 104 ? -10.840 -21.806 13.922 1.00 47.16 104 GLU A C 1
ATOM 798 O O . GLU A 1 104 ? -10.531 -20.658 14.254 1.00 47.16 104 GLU A O 1
ATOM 803 N N . GLU A 1 105 ? -10.242 -22.869 14.473 1.00 46.53 105 GLU A N 1
ATOM 804 C CA . GLU A 1 105 ? -9.172 -22.761 15.480 1.00 46.53 105 GLU A CA 1
ATOM 805 C C . GLU A 1 105 ? -7.858 -22.298 14.853 1.00 46.53 105 GLU A C 1
ATOM 807 O O . GLU A 1 105 ? -7.154 -21.482 15.440 1.00 46.53 105 GLU A O 1
ATOM 812 N N . GLU A 1 106 ? -7.563 -22.731 13.629 1.00 45.72 106 GLU A N 1
ATOM 813 C CA . GLU A 1 106 ? -6.356 -22.338 12.896 1.00 45.72 106 GLU A CA 1
ATOM 814 C C . GLU A 1 106 ? -6.388 -20.852 12.498 1.00 45.72 106 GLU A C 1
ATOM 816 O O . GLU A 1 106 ? -5.399 -20.131 12.663 1.00 45.72 106 GLU A O 1
ATOM 821 N N . THR A 1 107 ? -7.564 -20.353 12.089 1.00 46.16 107 THR A N 1
ATOM 822 C CA . THR A 1 107 ? -7.787 -18.918 11.829 1.00 46.16 107 THR A CA 1
ATOM 823 C C . THR A 1 107 ? -7.664 -18.103 13.122 1.00 46.16 107 THR A C 1
ATOM 825 O O . THR A 1 107 ? -7.070 -17.027 13.140 1.00 46.16 107 THR A O 1
ATOM 828 N N . SER A 1 108 ? -8.172 -18.631 14.238 1.00 42.62 108 SER A N 1
ATOM 829 C CA . SER A 1 108 ? -8.080 -17.975 15.548 1.00 42.62 108 SER A CA 1
ATOM 830 C C . SER A 1 108 ? -6.643 -17.948 16.082 1.00 42.62 108 SER A C 1
ATOM 832 O O . SER A 1 108 ? -6.208 -16.924 16.605 1.00 42.62 108 SER A O 1
ATOM 834 N N . GLN A 1 109 ? -5.867 -19.021 15.889 1.00 45.25 109 GLN A N 1
ATOM 835 C CA . GLN A 1 109 ? -4.459 -19.102 16.288 1.00 45.25 109 GLN A CA 1
ATOM 836 C C . GLN A 1 109 ? -3.546 -18.228 15.422 1.00 45.25 109 GLN A C 1
ATOM 838 O O . GLN A 1 109 ? -2.644 -17.586 15.958 1.00 45.25 109 GLN A O 1
ATOM 843 N N . THR A 1 110 ? -3.777 -18.134 14.109 1.00 47.34 110 THR A N 1
ATOM 844 C CA . THR A 1 110 ? -3.036 -17.196 13.242 1.00 47.34 110 THR A CA 1
ATOM 845 C C . THR A 1 110 ? -3.362 -15.744 13.580 1.00 47.34 110 THR A C 1
ATOM 847 O O . THR A 1 110 ? -2.438 -14.942 13.722 1.00 47.34 110 THR A O 1
ATOM 850 N N . ILE A 1 111 ? -4.635 -15.405 13.819 1.00 48.97 111 ILE A N 1
ATOM 851 C CA . ILE A 1 111 ? -5.035 -14.075 14.310 1.00 48.97 111 ILE A CA 1
ATOM 852 C C . ILE A 1 111 ? -4.366 -13.774 15.660 1.00 48.97 111 ILE A C 1
ATOM 854 O O . ILE A 1 111 ? -3.834 -12.680 15.855 1.00 48.97 111 ILE A O 1
ATOM 858 N N . GLN A 1 112 ? -4.325 -14.742 16.579 1.00 47.84 112 GLN A N 1
ATOM 859 C CA . GLN A 1 112 ? -3.692 -14.574 17.887 1.00 47.84 112 GLN A CA 1
ATOM 860 C C . GLN A 1 112 ? -2.166 -14.417 17.770 1.00 47.84 112 GLN A C 1
ATOM 862 O O . GLN A 1 112 ? -1.600 -13.514 18.388 1.00 47.84 112 GLN A O 1
ATOM 867 N N . LYS A 1 113 ? -1.499 -15.211 16.925 1.00 50.03 113 LYS A N 1
ATOM 868 C CA . LYS A 1 113 ? -0.049 -15.142 16.684 1.00 50.03 113 LYS A CA 1
ATOM 869 C C . LYS A 1 113 ? 0.362 -13.816 16.037 1.00 50.03 113 LYS A C 1
ATOM 871 O O . LYS A 1 113 ? 1.272 -13.158 16.538 1.00 50.03 113 LYS A O 1
ATOM 876 N N . HIS A 1 114 ? -0.358 -13.366 15.007 1.00 48.81 114 HIS A N 1
ATOM 877 C CA . HIS A 1 114 ? -0.120 -12.061 14.380 1.00 48.81 114 HIS A CA 1
ATOM 878 C C . HIS A 1 114 ? -0.455 -10.883 15.308 1.00 48.81 114 HIS A C 1
ATOM 880 O O . HIS A 1 114 ? 0.170 -9.827 15.215 1.00 48.81 114 HIS A O 1
ATOM 886 N N . SER A 1 115 ? -1.382 -11.055 16.259 1.00 54.41 115 SER A N 1
ATOM 887 C CA . SER A 1 115 ? -1.694 -10.009 17.243 1.00 54.41 115 SER A CA 1
ATOM 888 C C . SER A 1 115 ? -0.575 -9.769 18.270 1.00 54.41 115 SER A C 1
ATOM 890 O O . SER A 1 115 ? -0.478 -8.665 18.816 1.00 54.41 115 SER A O 1
ATOM 892 N N . LEU A 1 116 ? 0.278 -10.775 18.514 1.00 60.12 116 LEU A N 1
ATOM 893 C CA . LEU A 1 116 ? 1.327 -10.756 19.542 1.00 60.12 116 LEU A CA 1
ATOM 894 C C . LEU A 1 116 ? 2.695 -10.300 19.023 1.00 60.12 116 LEU A C 1
ATOM 896 O O . LEU A 1 116 ? 3.478 -9.739 19.791 1.00 60.12 116 LEU A O 1
ATOM 900 N N . GLU A 1 117 ? 2.996 -10.509 17.740 1.00 75.94 117 GLU A N 1
ATOM 901 C CA . GLU A 1 117 ? 4.278 -10.105 17.155 1.00 75.94 117 GLU A CA 1
ATOM 902 C C . GLU A 1 117 ? 4.454 -8.579 17.246 1.00 75.94 117 GLU A C 1
ATOM 904 O O . GLU A 1 117 ? 3.513 -7.855 16.951 1.00 75.94 117 GLU A O 1
ATOM 909 N N . PRO A 1 118 ? 5.599 -8.000 17.631 1.00 86.19 118 PRO A N 1
ATOM 910 C CA . PRO A 1 118 ? 5.787 -6.550 17.557 1.00 86.19 118 PRO A CA 1
ATOM 911 C C . PRO A 1 118 ? 5.634 -6.040 16.112 1.00 86.19 118 PRO A C 1
ATOM 913 O O . PRO A 1 118 ? 6.256 -6.570 15.204 1.00 86.19 118 PRO A O 1
ATOM 916 N N . ILE A 1 119 ? 4.854 -4.981 15.875 1.00 88.19 119 ILE A N 1
ATOM 917 C CA . ILE A 1 119 ? 4.629 -4.446 14.510 1.00 88.19 119 ILE A CA 1
ATOM 918 C C . ILE A 1 119 ? 5.932 -4.012 13.808 1.00 88.19 119 ILE A C 1
ATOM 920 O O . ILE A 1 119 ? 6.036 -4.100 12.592 1.00 88.19 119 ILE A O 1
ATOM 924 N N . TRP A 1 120 ? 6.954 -3.586 14.561 1.00 92.19 120 TRP A N 1
ATOM 925 C CA . TRP A 1 120 ? 8.285 -3.319 14.003 1.00 92.19 120 TRP A CA 1
ATOM 926 C C . TRP A 1 120 ? 8.970 -4.588 13.503 1.00 92.19 120 TRP A C 1
ATOM 928 O O . TRP A 1 120 ? 9.640 -4.544 12.480 1.00 92.19 120 TRP A O 1
ATOM 938 N N . LEU A 1 121 ? 8.783 -5.713 14.198 1.00 91.25 121 LEU A N 1
ATOM 939 C CA . LEU A 1 121 ? 9.303 -7.002 13.758 1.00 91.25 121 LEU A CA 1
ATOM 940 C C . LEU A 1 121 ? 8.597 -7.442 12.471 1.00 91.25 121 LEU A C 1
ATOM 942 O O . LEU A 1 121 ? 9.277 -7.762 11.503 1.00 91.25 121 LEU A O 1
ATOM 946 N N . ALA A 1 122 ? 7.266 -7.319 12.414 1.00 89.56 122 ALA A N 1
ATOM 947 C CA . ALA A 1 122 ? 6.496 -7.570 11.194 1.00 89.56 122 ALA A CA 1
ATOM 948 C C . ALA A 1 122 ? 6.957 -6.676 10.025 1.00 89.56 122 ALA A C 1
ATOM 950 O O . ALA A 1 122 ? 7.118 -7.154 8.904 1.00 89.56 122 ALA A O 1
ATOM 951 N N . PHE A 1 123 ? 7.244 -5.396 10.292 1.00 94.38 123 PHE A N 1
ATOM 952 C CA . PHE A 1 123 ? 7.807 -4.471 9.308 1.00 94.38 123 PHE A CA 1
ATOM 953 C C . PHE A 1 123 ? 9.173 -4.921 8.793 1.00 94.38 123 PHE A C 1
ATOM 955 O O . PHE A 1 123 ? 9.343 -5.044 7.585 1.00 94.38 123 PHE A O 1
ATOM 962 N N . PHE A 1 124 ? 10.132 -5.224 9.671 1.00 95.12 124 PHE A N 1
ATOM 963 C CA . PHE A 1 124 ? 11.453 -5.685 9.235 1.00 95.12 124 PHE A CA 1
ATOM 964 C C . PHE A 1 124 ? 11.393 -7.033 8.509 1.00 95.12 124 PHE A C 1
ATOM 966 O O . PHE A 1 124 ? 12.077 -7.206 7.502 1.00 95.12 124 PHE A O 1
ATOM 973 N N . ASN A 1 125 ? 10.548 -7.960 8.962 1.00 91.75 125 ASN A N 1
ATOM 974 C CA . ASN A 1 125 ? 10.304 -9.234 8.284 1.00 91.75 125 ASN A CA 1
ATOM 975 C C . ASN A 1 125 ? 9.734 -9.021 6.874 1.00 91.75 125 ASN A C 1
ATOM 977 O O . ASN A 1 125 ? 10.163 -9.681 5.933 1.00 91.75 125 ASN A O 1
ATOM 981 N N . CYS A 1 126 ? 8.815 -8.066 6.703 1.00 92.19 126 CYS A N 1
ATOM 982 C CA . CYS A 1 126 ? 8.290 -7.713 5.387 1.00 92.19 126 CYS A CA 1
ATOM 983 C C . CYS A 1 126 ? 9.365 -7.073 4.499 1.00 92.19 126 CYS A C 1
ATOM 985 O O . CYS A 1 126 ? 9.586 -7.535 3.388 1.00 92.19 126 CYS A O 1
ATOM 987 N N . VAL A 1 127 ? 10.079 -6.061 5.003 1.00 94.94 127 VAL A N 1
ATOM 988 C CA . VAL A 1 127 ? 11.161 -5.370 4.281 1.00 94.94 127 VAL A CA 1
ATOM 989 C C . VAL A 1 127 ? 12.206 -6.372 3.788 1.00 94.94 127 VAL A C 1
ATOM 991 O O . VAL A 1 127 ? 12.544 -6.403 2.609 1.00 94.94 127 VAL A O 1
ATOM 994 N N . THR A 1 128 ? 12.698 -7.228 4.683 1.00 94.75 128 THR A N 1
ATOM 995 C CA . THR A 1 128 ? 13.698 -8.251 4.344 1.00 94.75 128 THR A CA 1
ATOM 996 C C . THR A 1 128 ? 13.170 -9.272 3.342 1.00 94.75 128 THR A C 1
ATOM 998 O O . THR A 1 128 ? 13.910 -9.647 2.433 1.00 94.75 128 THR A O 1
ATOM 1001 N N . ALA A 1 129 ? 11.905 -9.687 3.453 1.00 92.06 129 ALA A N 1
ATOM 1002 C CA . ALA A 1 129 ? 11.285 -10.578 2.480 1.00 92.06 129 ALA A CA 1
ATOM 1003 C C . ALA A 1 129 ? 11.216 -9.938 1.083 1.00 92.06 129 ALA A C 1
ATOM 1005 O O . ALA A 1 129 ? 11.665 -10.563 0.124 1.00 92.06 129 ALA A O 1
ATOM 1006 N N . GLU A 1 130 ? 10.747 -8.693 0.968 1.00 93.44 130 GLU A N 1
ATOM 1007 C CA . GLU A 1 130 ? 10.657 -7.996 -0.324 1.00 93.44 130 GLU A CA 1
ATOM 1008 C C . GLU A 1 130 ? 12.037 -7.773 -0.957 1.00 93.44 130 GLU A C 1
ATOM 1010 O O . GLU A 1 130 ? 12.243 -8.064 -2.136 1.00 93.44 130 GLU A O 1
ATOM 1015 N N . PHE A 1 131 ? 13.030 -7.341 -0.173 1.00 95.56 131 PHE A N 1
ATOM 1016 C CA . PHE A 1 131 ? 14.400 -7.197 -0.675 1.00 95.56 131 PHE A CA 1
ATOM 1017 C C . PHE A 1 131 ? 15.036 -8.537 -1.059 1.00 95.56 131 PHE A C 1
ATOM 1019 O O . PHE A 1 131 ? 15.841 -8.590 -1.987 1.00 95.56 131 PHE A O 1
ATOM 1026 N N . THR A 1 132 ? 14.648 -9.635 -0.406 1.00 95.44 132 THR A N 1
ATOM 1027 C CA . THR A 1 132 ? 15.066 -10.980 -0.822 1.00 95.44 132 THR A CA 1
ATOM 1028 C C . THR A 1 132 ? 14.473 -11.336 -2.184 1.00 95.44 132 THR A C 1
ATOM 1030 O O . THR A 1 132 ? 15.188 -11.870 -3.028 1.00 95.44 132 THR A O 1
ATOM 1033 N N . VAL A 1 133 ? 13.203 -11.001 -2.444 1.00 94.38 133 VAL A N 1
ATOM 1034 C CA . VAL A 1 133 ? 12.582 -11.213 -3.763 1.00 94.38 133 VAL A CA 1
ATOM 1035 C C . VAL A 1 133 ? 13.265 -10.363 -4.838 1.00 94.38 133 VAL A C 1
ATOM 1037 O O . VAL A 1 133 ? 13.597 -10.889 -5.899 1.00 94.38 133 VAL A O 1
ATOM 1040 N N . LEU A 1 134 ? 13.588 -9.098 -4.550 1.00 94.75 134 LEU A N 1
ATOM 1041 C CA . LEU A 1 134 ? 14.391 -8.258 -5.450 1.00 94.75 134 LEU A CA 1
ATOM 1042 C C . LEU A 1 134 ? 15.792 -8.843 -5.701 1.00 94.75 134 LEU A C 1
ATOM 1044 O O . LEU A 1 134 ? 16.290 -8.778 -6.825 1.00 94.75 134 LEU A O 1
ATOM 1048 N N . GLY A 1 135 ? 16.415 -9.457 -4.692 1.00 96.06 135 GLY A N 1
ATOM 1049 C CA . GLY A 1 135 ? 17.679 -10.183 -4.840 1.00 96.06 135 GLY A CA 1
ATOM 1050 C C . GLY A 1 135 ? 17.553 -11.430 -5.722 1.00 96.06 135 GLY A C 1
ATOM 1051 O O . GLY A 1 135 ? 18.421 -11.689 -6.555 1.00 96.06 135 GLY A O 1
ATOM 1052 N N . ILE A 1 136 ? 16.445 -12.171 -5.607 1.00 94.69 136 ILE A N 1
ATOM 1053 C CA . ILE A 1 136 ? 16.125 -13.289 -6.507 1.00 94.69 136 ILE A CA 1
ATOM 1054 C C . ILE A 1 136 ? 15.956 -12.781 -7.943 1.00 94.69 136 ILE A C 1
ATOM 1056 O O . ILE A 1 136 ? 16.468 -13.417 -8.861 1.00 94.69 136 ILE A O 1
ATOM 1060 N N . LEU A 1 137 ? 15.299 -11.636 -8.155 1.00 94.62 137 LEU A N 1
ATOM 1061 C CA . LEU A 1 137 ? 15.194 -11.023 -9.482 1.00 94.62 137 LEU A CA 1
ATOM 1062 C C . LEU A 1 137 ? 16.568 -10.670 -10.060 1.00 94.62 137 LEU A C 1
ATOM 1064 O O . LEU A 1 137 ? 16.839 -11.028 -11.202 1.00 94.62 137 LEU A O 1
ATOM 1068 N N . ALA A 1 138 ? 17.457 -10.055 -9.275 1.00 95.12 138 ALA A N 1
ATOM 1069 C CA . ALA A 1 138 ? 18.822 -9.754 -9.717 1.00 95.12 138 ALA A CA 1
ATOM 1070 C C . ALA A 1 138 ? 19.581 -11.030 -10.124 1.00 95.12 138 ALA A C 1
ATOM 1072 O O . ALA A 1 138 ? 20.220 -11.080 -11.174 1.00 95.12 138 ALA A O 1
ATOM 1073 N N . PHE A 1 139 ? 19.453 -12.098 -9.330 1.00 94.88 139 PHE A N 1
ATOM 1074 C CA . PHE A 1 139 ? 20.022 -13.402 -9.665 1.00 94.88 139 PHE A CA 1
ATOM 1075 C C . PHE A 1 139 ? 19.425 -13.986 -10.955 1.00 94.88 139 PHE A C 1
ATOM 1077 O O . PHE A 1 139 ? 20.154 -14.556 -11.765 1.00 94.88 139 PHE A O 1
ATOM 1084 N N . LEU A 1 140 ? 18.114 -13.841 -11.172 1.00 93.06 140 LEU A N 1
ATOM 1085 C CA . LEU A 1 140 ? 17.455 -14.291 -12.398 1.00 93.06 140 LEU A CA 1
ATOM 1086 C C . LEU A 1 140 ? 17.936 -13.513 -13.623 1.00 93.06 140 LEU A C 1
ATOM 1088 O O . LEU A 1 140 ? 18.164 -14.141 -14.652 1.00 93.06 140 LEU A O 1
ATOM 1092 N N . LEU A 1 141 ? 18.130 -12.197 -13.518 1.00 92.50 141 LEU A N 1
ATOM 1093 C CA . LEU A 1 141 ? 18.703 -11.381 -14.592 1.00 92.50 141 LEU A CA 1
ATOM 1094 C C . LEU A 1 141 ? 20.118 -11.840 -14.938 1.00 92.50 141 LEU A C 1
ATOM 1096 O O . LEU A 1 141 ? 20.406 -12.141 -16.097 1.00 92.50 141 LEU A O 1
ATOM 1100 N N . TRP A 1 142 ? 20.960 -12.019 -13.920 1.00 93.69 142 TRP A N 1
ATOM 1101 C CA . TRP A 1 142 ? 22.305 -12.556 -14.093 1.00 93.69 142 TRP A CA 1
ATOM 1102 C C . TRP A 1 142 ? 22.300 -13.951 -14.741 1.00 93.69 142 TRP A C 1
ATOM 1104 O O . TRP A 1 142 ? 23.096 -14.217 -15.642 1.00 93.69 142 TRP A O 1
ATOM 1114 N N . ALA A 1 143 ? 21.382 -14.838 -14.343 1.00 92.62 143 ALA A N 1
ATOM 1115 C CA . ALA A 1 143 ? 21.238 -16.170 -14.933 1.00 92.62 143 ALA A CA 1
ATOM 1116 C C . ALA A 1 143 ? 20.694 -16.125 -16.377 1.00 92.62 143 ALA A C 1
ATOM 1118 O O . ALA A 1 143 ? 21.105 -16.937 -17.208 1.00 92.62 143 ALA A O 1
ATOM 1119 N N . CYS A 1 144 ? 19.805 -15.178 -16.694 1.00 90.44 144 CYS A N 1
ATOM 1120 C CA . CYS A 1 144 ? 19.288 -14.927 -18.046 1.00 90.44 144 CYS A CA 1
ATOM 1121 C C . CYS A 1 144 ? 20.318 -14.299 -18.990 1.00 90.44 144 CYS A C 1
ATOM 1123 O O . CYS A 1 144 ? 20.082 -14.262 -20.191 1.00 90.44 144 CYS A O 1
ATOM 1125 N N . HIS A 1 145 ? 21.428 -13.793 -18.462 1.00 89.19 145 HIS A N 1
ATOM 1126 C CA . HIS A 1 145 ? 22.582 -13.387 -19.253 1.00 89.19 145 HIS A CA 1
ATOM 1127 C C . HIS A 1 145 ? 23.626 -14.508 -19.330 1.00 89.19 145 HIS A C 1
ATOM 1129 O O . HIS A 1 145 ? 24.097 -14.863 -20.404 1.00 89.19 145 HIS A O 1
ATOM 1135 N N . SER A 1 146 ? 23.966 -15.101 -18.184 1.00 90.62 146 SER A N 1
ATOM 1136 C CA . SER A 1 146 ? 25.115 -16.006 -18.070 1.00 90.62 146 SER A CA 1
ATOM 1137 C C . SER A 1 146 ? 24.819 -17.443 -18.502 1.00 90.62 146 SER A C 1
ATOM 1139 O O . SER A 1 146 ? 25.717 -18.138 -18.972 1.00 90.62 146 SER A O 1
ATOM 1141 N N . TRP A 1 147 ? 23.603 -17.945 -18.261 1.00 90.69 147 TRP A N 1
ATOM 1142 C CA . TRP A 1 147 ? 23.276 -19.375 -18.410 1.00 90.69 147 TRP A CA 1
ATOM 1143 C C . TRP A 1 147 ? 22.251 -19.659 -19.496 1.00 90.69 147 TRP A C 1
ATOM 1145 O O . TRP A 1 147 ? 22.315 -20.697 -20.153 1.00 90.69 147 TRP A O 1
ATOM 1155 N N . LEU A 1 148 ? 21.273 -18.774 -19.649 1.00 83.50 148 LEU A N 1
ATOM 1156 C CA . LEU A 1 148 ? 20.255 -18.872 -20.680 1.00 83.50 148 LEU A CA 1
ATOM 1157 C C . LEU A 1 148 ? 20.544 -17.748 -21.678 1.00 83.50 148 LEU A C 1
ATOM 1159 O O . LEU A 1 148 ? 20.643 -16.620 -21.228 1.00 83.50 148 LEU A O 1
ATOM 1163 N N . PRO A 1 149 ? 20.668 -17.991 -22.990 1.00 88.62 149 PRO A N 1
ATOM 1164 C CA . PRO A 1 149 ? 20.855 -16.931 -23.987 1.00 88.62 149 PRO A CA 1
ATOM 1165 C C . PRO A 1 149 ? 19.534 -16.171 -24.234 1.00 88.62 149 PRO A C 1
ATOM 1167 O O . PRO A 1 149 ? 19.055 -16.059 -25.360 1.00 88.62 149 PRO A O 1
ATOM 1170 N N . VAL A 1 150 ? 18.870 -15.714 -23.162 1.00 87.50 150 VAL A N 1
ATOM 1171 C CA . VAL A 1 150 ? 17.542 -15.082 -23.235 1.00 87.50 150 VAL A CA 1
ATOM 1172 C C . VAL A 1 150 ? 17.640 -13.775 -24.002 1.00 87.50 150 VAL A C 1
ATOM 1174 O O . VAL A 1 150 ? 16.825 -13.537 -24.885 1.00 87.50 150 VAL A O 1
ATOM 1177 N N . PHE A 1 151 ? 18.646 -12.955 -23.707 1.00 88.31 151 PHE A N 1
ATOM 1178 C CA . PHE A 1 151 ? 18.838 -11.684 -24.398 1.00 88.31 151 PHE A CA 1
ATOM 1179 C C . PHE A 1 151 ? 19.176 -11.864 -25.886 1.00 88.31 151 PHE A C 1
ATOM 1181 O O . PHE A 1 151 ? 18.685 -11.087 -26.699 1.00 88.31 151 PHE A O 1
ATOM 1188 N N . ASP A 1 152 ? 19.894 -12.929 -26.269 1.00 89.69 152 ASP A N 1
ATOM 1189 C CA . ASP A 1 152 ? 20.105 -13.270 -27.685 1.00 89.69 152 ASP A CA 1
ATOM 1190 C C . ASP A 1 152 ? 18.780 -13.598 -28.389 1.00 89.69 152 ASP A C 1
ATOM 1192 O O . ASP A 1 152 ? 18.522 -13.146 -29.505 1.00 89.69 152 ASP A O 1
ATOM 1196 N N . TRP A 1 153 ? 17.904 -14.372 -27.735 1.00 90.12 153 TRP A N 1
ATOM 1197 C CA . TRP A 1 153 ? 16.586 -14.701 -28.288 1.00 90.12 153 TRP A CA 1
ATOM 1198 C C . TRP A 1 153 ? 15.695 -13.474 -28.440 1.00 90.12 153 TRP A C 1
ATOM 1200 O O . TRP A 1 153 ? 14.914 -13.392 -29.386 1.00 90.12 153 TRP A O 1
ATOM 1210 N N . VAL A 1 154 ? 15.797 -12.533 -27.507 1.00 87.62 154 VAL A N 1
ATOM 1211 C CA . VAL A 1 154 ? 15.010 -11.298 -27.514 1.00 87.62 154 VAL A CA 1
ATOM 1212 C C . VAL A 1 154 ? 15.483 -10.386 -28.628 1.00 87.62 154 VAL A C 1
ATOM 1214 O O . VAL A 1 154 ? 14.646 -9.937 -29.404 1.00 87.62 154 VAL A O 1
ATOM 1217 N N . LEU A 1 155 ? 16.799 -10.204 -28.758 1.00 89.00 155 LEU A N 1
ATOM 1218 C CA . LEU A 1 155 ? 17.418 -9.452 -29.846 1.00 89.00 155 LEU A CA 1
ATOM 1219 C C . LEU A 1 155 ? 16.984 -9.991 -31.219 1.00 89.00 155 LEU A C 1
ATOM 1221 O O . LEU A 1 155 ? 16.586 -9.227 -32.095 1.00 89.00 155 LEU A O 1
ATOM 1225 N N . GLU A 1 156 ? 16.985 -11.313 -31.409 1.00 89.44 156 GLU A N 1
ATOM 1226 C CA . GLU A 1 156 ? 16.528 -11.905 -32.672 1.00 89.44 156 GLU A CA 1
ATOM 1227 C C . GLU A 1 156 ? 15.009 -11.734 -32.882 1.00 89.44 156 GLU A C 1
ATOM 1229 O O . GLU A 1 156 ? 14.546 -11.532 -34.006 1.00 89.44 156 GLU A O 1
ATOM 1234 N N . ALA A 1 157 ? 14.208 -11.764 -31.811 1.00 86.12 157 ALA A N 1
ATOM 1235 C CA . ALA A 1 157 ? 12.754 -11.604 -31.889 1.00 86.12 157 ALA A CA 1
ATOM 1236 C C . ALA A 1 157 ? 12.296 -10.161 -32.186 1.00 86.12 157 ALA A C 1
ATOM 1238 O O . ALA A 1 157 ? 11.192 -9.972 -32.726 1.00 86.12 157 ALA A O 1
ATOM 1239 N N . THR A 1 158 ? 13.104 -9.161 -31.822 1.00 85.06 158 THR A N 1
ATOM 1240 C CA . THR A 1 158 ? 12.827 -7.724 -32.003 1.00 85.06 158 THR A CA 1
ATOM 1241 C C . THR A 1 158 ? 13.407 -7.155 -33.294 1.00 85.06 158 THR A C 1
ATOM 1243 O O . THR A 1 158 ? 12.888 -6.158 -33.787 1.00 85.06 158 THR A O 1
ATOM 1246 N N . LYS A 1 159 ? 14.385 -7.829 -33.910 1.00 83.00 159 LYS A N 1
ATOM 1247 C CA . LYS A 1 159 ? 15.057 -7.425 -35.160 1.00 83.00 159 LYS A CA 1
ATOM 1248 C C . LYS A 1 159 ? 14.131 -7.083 -36.334 1.00 83.00 159 LYS A C 1
ATOM 1250 O O . LYS A 1 159 ? 14.514 -6.329 -37.220 1.00 83.00 159 LYS A O 1
ATOM 1255 N N . TYR A 1 160 ? 12.927 -7.649 -36.359 1.00 79.44 160 TYR A N 1
ATOM 1256 C CA . TYR A 1 160 ? 11.948 -7.463 -37.437 1.00 79.44 160 TYR A CA 1
ATOM 1257 C C . TYR A 1 160 ? 10.935 -6.334 -37.177 1.00 79.44 160 TYR A C 1
ATOM 1259 O O . TYR A 1 160 ? 9.964 -6.211 -37.920 1.00 79.44 160 TYR A O 1
ATOM 1267 N N . ILE A 1 161 ? 11.093 -5.557 -36.102 1.00 80.44 161 ILE A N 1
ATOM 1268 C CA . ILE A 1 161 ? 10.176 -4.467 -35.754 1.00 80.44 161 ILE A CA 1
ATOM 1269 C C . ILE A 1 161 ? 10.782 -3.148 -36.244 1.00 80.44 161 ILE A C 1
ATOM 1271 O O . ILE A 1 161 ? 11.665 -2.600 -35.598 1.00 80.44 161 ILE A O 1
ATOM 1275 N N . GLU A 1 162 ? 10.312 -2.639 -37.384 1.00 73.69 162 GLU A N 1
ATOM 1276 C CA . GLU A 1 162 ? 10.870 -1.423 -38.007 1.00 73.69 162 GLU A CA 1
ATOM 1277 C C . GLU A 1 162 ? 10.322 -0.115 -37.401 1.00 73.69 162 GLU A C 1
ATOM 1279 O O . GLU A 1 162 ? 10.981 0.921 -37.457 1.00 73.69 162 GLU A O 1
ATOM 1284 N N . ASP A 1 163 ? 9.142 -0.150 -36.771 1.00 80.50 163 ASP A N 1
ATOM 1285 C CA . ASP A 1 163 ? 8.428 1.060 -36.328 1.00 80.50 163 ASP A CA 1
ATOM 1286 C C . ASP A 1 163 ? 8.954 1.692 -35.024 1.00 80.50 163 ASP A C 1
ATOM 1288 O O . ASP A 1 163 ? 8.467 2.756 -34.619 1.00 80.50 163 ASP A O 1
ATOM 1292 N N . PHE A 1 164 ? 9.884 1.024 -34.332 1.00 81.88 164 PHE A N 1
ATOM 1293 C CA . PHE A 1 164 ? 10.324 1.381 -32.980 1.00 81.88 164 PHE A CA 1
ATOM 1294 C C . PHE A 1 164 ? 11.752 0.913 -32.720 1.00 81.88 164 PHE A C 1
ATOM 1296 O O . PHE A 1 164 ? 12.060 -0.253 -32.973 1.00 81.88 164 PHE A O 1
ATOM 1303 N N . SER A 1 165 ? 12.607 1.794 -32.201 1.00 85.81 165 SER A N 1
ATOM 1304 C CA . SER A 1 165 ? 13.992 1.431 -31.894 1.00 85.81 165 SER A CA 1
ATOM 1305 C C . SER A 1 165 ? 14.030 0.536 -30.653 1.00 85.81 165 SER A C 1
ATOM 1307 O O . SER A 1 165 ? 13.363 0.804 -29.656 1.00 85.81 165 SER A O 1
ATOM 1309 N N . PHE A 1 166 ? 14.805 -0.541 -30.720 1.00 87.56 166 PHE A N 1
ATOM 1310 C CA . PHE A 1 166 ? 15.075 -1.453 -29.609 1.00 87.56 166 PHE A CA 1
ATOM 1311 C C . PHE A 1 166 ? 16.589 -1.552 -29.393 1.00 87.56 166 PHE A C 1
ATOM 1313 O O . PHE A 1 166 ? 17.340 -1.199 -30.305 1.00 87.56 166 PHE A O 1
ATOM 1320 N N . PRO A 1 167 ? 17.053 -2.035 -28.224 1.00 89.88 167 PRO A N 1
ATOM 1321 C CA . PRO A 1 167 ? 18.476 -2.231 -27.986 1.00 89.88 167 PRO A CA 1
ATOM 1322 C C . PRO A 1 167 ? 19.128 -3.075 -29.094 1.00 89.88 167 PRO A C 1
ATOM 1324 O O . PRO A 1 167 ? 18.634 -4.150 -29.435 1.00 89.88 167 PRO A O 1
ATOM 1327 N N . GLU A 1 168 ? 20.224 -2.584 -29.677 1.00 87.75 168 GLU A N 1
ATOM 1328 C CA . GLU A 1 168 ? 20.874 -3.228 -30.832 1.00 87.75 168 GLU A CA 1
ATOM 1329 C C . GLU A 1 168 ? 21.854 -4.336 -30.421 1.00 87.75 168 GLU A C 1
ATOM 1331 O O . GLU A 1 168 ? 22.230 -5.183 -31.236 1.00 87.75 168 GLU A O 1
ATOM 1336 N N . SER A 1 169 ? 22.265 -4.348 -29.152 1.00 90.31 169 SER A N 1
ATOM 1337 C CA . SER A 1 169 ? 23.189 -5.329 -28.599 1.00 90.31 169 SER A CA 1
ATOM 1338 C C . SER A 1 169 ? 22.625 -6.020 -27.357 1.00 90.31 169 SER A C 1
ATOM 1340 O O . SER A 1 169 ? 21.791 -5.484 -26.626 1.00 90.31 169 SER A O 1
ATOM 1342 N N . VAL A 1 170 ? 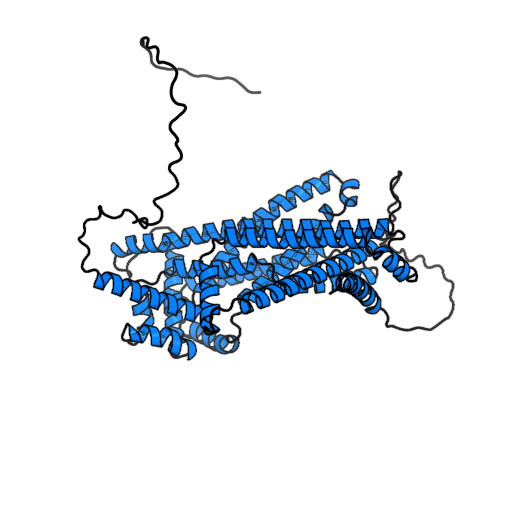23.120 -7.231 -27.093 1.00 89.19 170 VAL A N 1
ATOM 1343 C CA . VAL A 1 170 ? 22.818 -7.989 -25.867 1.00 89.19 170 VAL A CA 1
ATOM 1344 C C . VAL A 1 170 ? 23.212 -7.206 -24.613 1.00 89.19 170 VAL A C 1
ATOM 1346 O O . VAL A 1 170 ? 22.502 -7.259 -23.609 1.00 89.19 170 VAL A O 1
ATOM 1349 N N . GLU A 1 171 ? 24.316 -6.461 -24.682 1.00 89.56 171 GLU A N 1
ATOM 1350 C CA . GLU A 1 171 ? 24.808 -5.640 -23.575 1.00 89.56 171 GLU A CA 1
ATOM 1351 C C . GLU A 1 171 ? 23.851 -4.481 -23.272 1.00 89.56 171 GLU A C 1
ATOM 1353 O O . GLU A 1 171 ? 23.545 -4.218 -22.112 1.00 89.56 171 GLU A O 1
ATOM 1358 N N . ASP A 1 172 ? 23.291 -3.846 -24.305 1.00 89.81 172 ASP A N 1
ATOM 1359 C CA . ASP A 1 172 ? 22.315 -2.768 -24.130 1.00 89.81 172 ASP A CA 1
ATOM 1360 C C . ASP A 1 172 ? 21.005 -3.276 -23.509 1.00 89.81 172 ASP A C 1
ATOM 1362 O O . ASP A 1 172 ? 20.418 -2.602 -22.656 1.00 89.81 172 ASP A O 1
ATOM 1366 N N . TYR A 1 173 ? 20.557 -4.479 -23.894 1.00 90.00 173 TYR A N 1
ATOM 1367 C CA . TYR A 1 173 ? 19.412 -5.144 -23.265 1.00 90.00 173 TYR A CA 1
ATOM 1368 C C . TYR A 1 173 ? 19.666 -5.442 -21.787 1.00 90.00 173 TYR A C 1
ATOM 1370 O O . TYR A 1 173 ? 18.802 -5.155 -20.952 1.00 90.00 173 TYR A O 1
ATOM 1378 N N . LEU A 1 174 ? 20.834 -6.008 -21.465 1.00 90.88 174 LEU A N 1
ATOM 1379 C CA . LEU A 1 174 ? 21.233 -6.289 -20.089 1.00 90.88 174 LEU A CA 1
ATOM 1380 C C . LEU A 1 174 ? 21.254 -4.997 -19.271 1.00 90.88 174 LEU A C 1
ATOM 1382 O O . LEU A 1 174 ? 20.546 -4.906 -18.271 1.00 90.88 174 LEU A O 1
ATOM 1386 N N . HIS A 1 175 ? 21.986 -3.982 -19.731 1.00 89.94 175 HIS A N 1
ATOM 1387 C CA . HIS A 1 175 ? 22.154 -2.727 -19.007 1.00 89.94 175 HIS A CA 1
ATOM 1388 C C . HIS A 1 175 ? 20.820 -2.006 -18.777 1.00 89.94 175 HIS A C 1
ATOM 1390 O O . HIS A 1 175 ? 20.540 -1.544 -17.671 1.00 89.94 175 HIS A O 1
ATOM 1396 N N . SER A 1 176 ? 19.952 -1.962 -19.793 1.00 90.19 176 SER A N 1
ATOM 1397 C CA . SER A 1 176 ? 18.626 -1.338 -19.671 1.00 90.19 176 SER A CA 1
ATOM 1398 C C . SER A 1 176 ? 17.719 -2.116 -18.709 1.00 90.19 176 SER A C 1
ATOM 1400 O O . SER A 1 176 ? 16.940 -1.524 -17.963 1.00 90.19 176 SER A O 1
ATOM 1402 N N . THR A 1 177 ? 17.850 -3.445 -18.671 1.00 93.00 177 THR A N 1
ATOM 1403 C CA . THR A 1 177 ? 17.095 -4.294 -17.741 1.00 93.00 177 THR A CA 1
ATOM 1404 C C . THR A 1 177 ? 17.594 -4.163 -16.299 1.00 93.00 177 THR A C 1
ATOM 1406 O O . THR A 1 177 ? 16.789 -4.097 -15.368 1.00 93.00 177 THR A O 1
ATOM 1409 N N . GLU A 1 178 ? 18.910 -4.092 -16.094 1.00 92.88 178 GLU A N 1
ATOM 1410 C CA . GLU A 1 178 ? 19.518 -3.822 -14.786 1.00 92.88 178 GLU A CA 1
ATOM 1411 C C . GLU A 1 178 ? 19.113 -2.447 -14.254 1.00 92.88 178 GLU A C 1
ATOM 1413 O O . GLU A 1 178 ? 18.815 -2.304 -13.068 1.00 92.88 178 GLU A O 1
ATOM 1418 N N . LEU A 1 179 ? 19.033 -1.447 -15.132 1.00 91.44 179 LEU A N 1
ATOM 1419 C CA . LEU A 1 179 ? 18.577 -0.106 -14.787 1.00 91.44 179 LEU A CA 1
ATOM 1420 C C . LEU A 1 179 ? 17.124 -0.112 -14.287 1.00 91.44 179 LEU A C 1
ATOM 1422 O O . LEU A 1 179 ? 16.850 0.425 -13.213 1.00 91.44 179 LEU A O 1
ATOM 1426 N N . ALA A 1 180 ? 16.220 -0.798 -14.994 1.00 93.12 180 ALA A N 1
ATOM 1427 C CA . ALA A 1 180 ? 14.826 -0.968 -14.576 1.00 93.12 180 ALA A CA 1
ATOM 1428 C C . ALA A 1 180 ? 14.703 -1.730 -13.238 1.00 93.12 180 ALA A C 1
ATOM 1430 O O . ALA A 1 180 ? 13.870 -1.402 -12.387 1.00 93.12 180 ALA A O 1
ATOM 1431 N N . HIS A 1 181 ? 15.555 -2.737 -13.009 1.00 94.75 181 HIS A N 1
ATOM 1432 C CA . HIS A 1 181 ? 15.625 -3.449 -11.727 1.00 94.75 181 HIS A CA 1
ATOM 1433 C C . HIS A 1 181 ? 16.103 -2.544 -10.586 1.00 94.75 181 HIS A C 1
ATOM 1435 O O . HIS A 1 181 ? 15.482 -2.527 -9.520 1.00 94.75 181 HIS A O 1
ATOM 1441 N N . MET A 1 182 ? 17.149 -1.745 -10.813 1.00 93.50 182 MET A N 1
ATOM 1442 C CA . MET A 1 182 ? 17.631 -0.758 -9.845 1.00 93.50 182 MET A CA 1
ATOM 1443 C C . MET A 1 182 ? 16.571 0.297 -9.541 1.00 93.50 182 MET A C 1
ATOM 1445 O O . MET A 1 182 ? 16.389 0.676 -8.384 1.00 93.50 182 MET A O 1
ATOM 1449 N N . HIS A 1 183 ? 15.821 0.729 -10.551 1.00 92.94 183 HIS A N 1
ATOM 1450 C CA . HIS A 1 183 ? 14.707 1.643 -10.368 1.00 92.94 183 HIS A CA 1
ATOM 1451 C C . HIS A 1 183 ? 13.639 1.041 -9.437 1.00 92.94 183 HIS A C 1
ATOM 1453 O O . HIS A 1 183 ? 13.268 1.657 -8.433 1.00 92.94 183 HIS A O 1
ATOM 1459 N N . LEU A 1 184 ? 13.232 -0.211 -9.676 1.00 94.06 184 LEU A N 1
ATOM 1460 C CA . LEU A 1 184 ? 12.311 -0.937 -8.798 1.00 94.06 184 LEU A CA 1
ATOM 1461 C C . LEU A 1 184 ? 12.862 -1.081 -7.365 1.00 94.06 184 LEU A C 1
ATOM 1463 O O . LEU A 1 184 ? 12.119 -0.920 -6.394 1.00 94.06 184 LEU A O 1
ATOM 1467 N N . PHE A 1 185 ? 14.164 -1.336 -7.218 1.00 95.25 185 PHE A N 1
ATOM 1468 C CA . PHE A 1 185 ? 14.827 -1.434 -5.918 1.00 95.25 185 PHE A CA 1
ATOM 1469 C C . PHE A 1 185 ? 14.763 -0.115 -5.131 1.00 95.25 185 PHE A C 1
ATOM 1471 O O . PHE A 1 185 ? 14.371 -0.108 -3.959 1.00 95.25 185 PHE A O 1
ATOM 1478 N N . ILE A 1 186 ? 15.109 1.011 -5.765 1.00 94.00 186 ILE A N 1
ATOM 1479 C CA . ILE A 1 186 ? 15.070 2.337 -5.129 1.00 94.00 186 ILE A CA 1
ATOM 1480 C C . ILE A 1 186 ? 13.621 2.721 -4.795 1.00 94.00 186 ILE A C 1
ATOM 1482 O O . ILE A 1 186 ? 13.371 3.241 -3.704 1.00 94.00 186 ILE A O 1
ATOM 1486 N N . ASN A 1 187 ? 12.664 2.404 -5.673 1.00 94.06 187 ASN A N 1
ATOM 1487 C CA . ASN A 1 187 ? 11.235 2.607 -5.431 1.00 94.06 187 ASN A CA 1
ATOM 1488 C C . ASN A 1 187 ? 10.774 1.905 -4.139 1.00 94.06 187 ASN A C 1
ATOM 1490 O O . ASN A 1 187 ? 10.214 2.541 -3.242 1.00 94.06 187 ASN A O 1
ATOM 1494 N N . PHE A 1 188 ? 11.077 0.611 -3.987 1.00 94.81 188 PHE A N 1
ATOM 1495 C CA . PHE A 1 188 ? 10.709 -0.156 -2.790 1.00 94.81 188 PHE A CA 1
ATOM 1496 C C . PHE A 1 188 ? 11.395 0.388 -1.533 1.00 94.81 188 PHE A C 1
ATOM 1498 O O . PHE A 1 188 ? 10.769 0.488 -0.476 1.00 94.81 188 PHE A O 1
ATOM 1505 N N . MET A 1 189 ? 12.659 0.804 -1.639 1.00 95.38 189 MET A N 1
ATOM 1506 C CA . MET A 1 189 ? 13.366 1.444 -0.531 1.00 95.38 189 MET A CA 1
ATOM 1507 C C . MET A 1 189 ? 12.672 2.740 -0.087 1.00 95.38 189 MET A C 1
ATOM 1509 O O . MET A 1 189 ? 12.438 2.933 1.109 1.00 95.38 189 MET A O 1
ATOM 1513 N N . LEU A 1 190 ? 12.303 3.613 -1.029 1.00 94.06 190 LEU A N 1
ATOM 1514 C CA . LEU A 1 190 ? 11.613 4.869 -0.732 1.00 94.06 190 LEU A CA 1
ATOM 1515 C C . LEU A 1 190 ? 10.222 4.622 -0.130 1.00 94.06 190 LEU A C 1
ATOM 1517 O O . LEU A 1 190 ? 9.852 5.263 0.859 1.00 94.06 190 LEU A O 1
ATOM 1521 N N . TYR A 1 191 ? 9.487 3.648 -0.670 1.00 95.06 191 TYR A N 1
ATOM 1522 C CA . TYR A 1 191 ? 8.204 3.200 -0.136 1.00 95.06 191 TYR A CA 1
ATOM 1523 C C . TYR A 1 191 ? 8.326 2.758 1.330 1.00 95.06 191 TYR A C 1
ATOM 1525 O O . TYR A 1 191 ? 7.594 3.253 2.193 1.00 95.06 191 TYR A O 1
ATOM 1533 N N . PHE A 1 192 ? 9.282 1.879 1.646 1.00 96.06 192 PHE A N 1
ATOM 1534 C CA . PHE A 1 192 ? 9.461 1.375 3.008 1.00 96.06 192 PHE A CA 1
ATOM 1535 C C . PHE A 1 192 ? 9.968 2.435 3.983 1.00 96.06 192 PHE A C 1
ATOM 1537 O O . PHE A 1 192 ? 9.580 2.407 5.152 1.00 96.06 192 PHE A O 1
ATOM 1544 N N . LEU A 1 193 ? 10.763 3.407 3.528 1.00 95.19 193 LEU A N 1
ATOM 1545 C CA . LEU A 1 193 ? 11.105 4.574 4.342 1.00 95.19 193 LEU A CA 1
ATOM 1546 C C . LEU A 1 193 ? 9.848 5.373 4.708 1.00 95.19 193 LEU A C 1
ATOM 1548 O O . LEU A 1 193 ? 9.617 5.649 5.885 1.00 95.19 193 LEU A O 1
ATOM 1552 N N . LEU A 1 194 ? 8.987 5.684 3.737 1.00 94.06 194 LEU A N 1
ATOM 1553 C CA . LEU A 1 194 ? 7.729 6.392 3.991 1.00 94.06 194 LEU A CA 1
ATOM 1554 C C . LEU A 1 194 ? 6.838 5.617 4.979 1.00 94.06 194 LEU A C 1
ATOM 1556 O O . LEU A 1 194 ? 6.340 6.192 5.956 1.00 94.06 194 LEU A O 1
ATOM 1560 N N . VAL A 1 195 ? 6.683 4.303 4.784 1.00 95.19 195 VAL A N 1
ATOM 1561 C CA . VAL A 1 195 ? 5.898 3.436 5.680 1.00 95.19 195 VAL A CA 1
ATOM 1562 C C . VAL A 1 195 ? 6.513 3.359 7.078 1.00 95.19 195 VAL A C 1
ATOM 1564 O O . VAL A 1 195 ? 5.784 3.479 8.061 1.00 95.19 195 VAL A O 1
ATOM 1567 N N . GLY A 1 196 ? 7.835 3.233 7.203 1.00 96.00 196 GLY A N 1
ATOM 1568 C CA . GLY A 1 196 ? 8.528 3.169 8.492 1.00 96.00 196 GLY A CA 1
ATOM 1569 C C . GLY A 1 196 ? 8.323 4.431 9.337 1.00 96.00 196 GLY A C 1
ATOM 1570 O O . GLY A 1 196 ? 7.995 4.351 10.524 1.00 96.00 196 GLY A O 1
ATOM 1571 N N . PHE A 1 197 ? 8.420 5.614 8.724 1.00 95.69 197 PHE A N 1
ATOM 1572 C CA . PHE A 1 197 ? 8.140 6.881 9.410 1.00 95.69 197 PHE A CA 1
ATOM 1573 C C . PHE A 1 197 ? 6.651 7.049 9.747 1.00 95.69 197 PHE A C 1
ATOM 1575 O O . PHE A 1 197 ? 6.309 7.536 10.831 1.00 95.69 197 PHE A O 1
ATOM 1582 N N . SER A 1 198 ? 5.760 6.587 8.866 1.00 94.62 198 SER A N 1
ATOM 1583 C CA . SER A 1 198 ? 4.316 6.548 9.129 1.00 94.62 198 SER A CA 1
ATOM 1584 C C . SER A 1 198 ? 3.986 5.653 10.321 1.00 94.62 198 SER A C 1
ATOM 1586 O O . SER A 1 198 ? 3.212 6.047 11.196 1.00 94.62 198 SER A O 1
ATOM 1588 N N . LEU A 1 199 ? 4.621 4.480 10.404 1.00 94.56 199 LEU A N 1
ATOM 1589 C CA . LEU A 1 199 ? 4.474 3.526 11.498 1.00 94.56 199 LEU A CA 1
ATOM 1590 C C . LEU A 1 199 ? 4.925 4.135 12.829 1.00 94.56 199 LEU A C 1
ATOM 1592 O O . LEU A 1 199 ? 4.186 4.074 13.815 1.00 94.56 199 LEU A O 1
ATOM 1596 N N . ALA A 1 200 ? 6.097 4.768 12.859 1.00 94.00 200 ALA A N 1
ATOM 1597 C CA . ALA A 1 200 ? 6.624 5.410 14.058 1.00 94.00 200 ALA A CA 1
ATOM 1598 C C . ALA A 1 200 ? 5.701 6.536 14.570 1.00 94.00 200 ALA A C 1
ATOM 1600 O O . ALA A 1 200 ? 5.397 6.616 15.766 1.00 94.00 200 ALA A O 1
ATOM 1601 N N . SER A 1 201 ? 5.182 7.364 13.660 1.00 93.62 201 SER A N 1
ATOM 1602 C CA . SER A 1 201 ? 4.236 8.432 13.992 1.00 93.62 201 SER A CA 1
ATOM 1603 C C . SER A 1 201 ? 2.876 7.892 14.462 1.00 93.62 201 SER A C 1
ATOM 1605 O O . SER A 1 201 ? 2.356 8.317 15.501 1.00 93.62 201 SER A O 1
ATOM 1607 N N . ALA A 1 202 ? 2.323 6.885 13.774 1.00 91.88 202 ALA A N 1
ATOM 1608 C CA . ALA A 1 202 ? 1.071 6.234 14.160 1.00 91.88 202 ALA A CA 1
ATOM 1609 C C . ALA A 1 202 ? 1.178 5.566 15.541 1.00 91.88 202 ALA A C 1
ATOM 1611 O O . ALA A 1 202 ? 0.278 5.705 16.372 1.00 91.88 202 ALA A O 1
ATOM 1612 N N . GLN A 1 203 ? 2.298 4.900 15.837 1.00 90.19 203 GLN A N 1
ATOM 1613 C CA . GLN A 1 203 ? 2.569 4.337 17.160 1.00 90.19 203 GLN A CA 1
ATOM 1614 C C . GLN A 1 203 ? 2.640 5.396 18.248 1.00 90.19 203 GLN A C 1
ATOM 1616 O O . GLN A 1 203 ? 2.044 5.208 19.307 1.00 90.19 203 GLN A O 1
ATOM 1621 N N . ARG A 1 204 ? 3.326 6.517 17.998 1.00 88.56 204 ARG A N 1
ATOM 1622 C CA . ARG A 1 204 ? 3.379 7.634 18.947 1.00 88.56 204 ARG A CA 1
ATOM 1623 C C . ARG A 1 204 ? 1.980 8.178 19.232 1.00 88.56 204 ARG A C 1
ATOM 1625 O O . ARG A 1 204 ? 1.628 8.405 20.388 1.00 88.56 204 ARG A O 1
ATOM 1632 N N . SER A 1 205 ? 1.162 8.330 18.191 1.00 84.44 205 SER A N 1
ATOM 1633 C CA . SER A 1 205 ? -0.240 8.737 18.320 1.00 84.44 205 SER A CA 1
ATOM 1634 C C . SER A 1 205 ? -1.052 7.735 19.156 1.00 84.44 205 SER A C 1
ATOM 1636 O O . SER A 1 205 ? -1.794 8.138 20.052 1.00 84.44 205 SER A O 1
ATOM 1638 N N . MET A 1 206 ? -0.858 6.432 18.939 1.00 81.31 206 MET A N 1
ATOM 1639 C CA . MET A 1 206 ? -1.525 5.374 19.705 1.00 81.31 206 MET A CA 1
ATOM 1640 C C . MET A 1 206 ? -1.043 5.246 21.150 1.00 81.31 206 MET A C 1
ATOM 1642 O O . MET A 1 206 ? -1.846 4.933 22.026 1.00 81.31 206 MET A O 1
ATOM 1646 N N . ALA A 1 207 ? 0.243 5.468 21.422 1.00 79.44 207 ALA A N 1
ATOM 1647 C CA . ALA A 1 207 ? 0.786 5.425 22.775 1.00 79.44 207 ALA A CA 1
ATOM 1648 C C . ALA A 1 207 ? 0.076 6.458 23.657 1.00 79.44 207 ALA A C 1
ATOM 1650 O O . ALA A 1 207 ? -0.402 6.118 24.738 1.00 79.44 207 ALA A O 1
ATOM 1651 N N . ASN A 1 208 ? -0.121 7.673 23.139 1.00 75.31 208 ASN A N 1
ATOM 1652 C CA . ASN A 1 208 ? -0.878 8.723 23.822 1.00 75.31 208 ASN A CA 1
ATOM 1653 C C . ASN A 1 208 ? -2.322 8.285 24.144 1.00 75.31 208 ASN A C 1
ATOM 1655 O O . ASN A 1 208 ? -2.818 8.559 25.235 1.00 75.31 208 ASN A O 1
ATOM 1659 N N . LEU A 1 209 ? -2.977 7.545 23.240 1.00 70.19 209 LEU A N 1
ATOM 1660 C CA . LEU A 1 209 ? -4.319 6.988 23.470 1.00 70.19 209 LEU A CA 1
ATOM 1661 C C . LEU A 1 209 ? -4.327 5.846 24.501 1.00 70.19 209 LEU A C 1
ATOM 1663 O O . LEU A 1 209 ? -5.309 5.685 25.221 1.00 70.19 209 LEU A O 1
ATOM 1667 N N . ALA A 1 210 ? -3.249 5.065 24.608 1.00 63.81 210 ALA A N 1
ATOM 1668 C CA . ALA A 1 210 ? -3.132 3.950 25.550 1.00 63.81 210 ALA A CA 1
ATOM 1669 C C . ALA A 1 210 ? -2.857 4.391 27.000 1.00 63.81 210 ALA A C 1
ATOM 1671 O O . ALA A 1 210 ? -3.210 3.666 27.926 1.00 63.81 210 ALA A O 1
ATOM 1672 N N . PHE A 1 211 ? -2.283 5.577 27.221 1.00 58.69 211 PHE A N 1
ATOM 1673 C CA . PHE A 1 211 ? -2.172 6.181 28.559 1.00 58.69 211 PHE A CA 1
ATOM 1674 C C . PHE A 1 211 ? -3.489 6.836 29.031 1.00 58.69 211 PHE A C 1
ATOM 1676 O O . PHE A 1 211 ? -3.672 7.111 30.222 1.00 58.69 211 PHE A O 1
ATOM 1683 N N . SER A 1 212 ? -4.446 7.036 28.117 1.00 60.06 212 SER A N 1
ATOM 1684 C CA . SER A 1 212 ? -5.763 7.619 28.405 1.00 60.06 212 SER A CA 1
ATOM 1685 C C . SER A 1 212 ? -6.618 6.845 29.415 1.00 60.06 212 SER A C 1
ATOM 1687 O O . SER A 1 212 ? -7.258 7.497 30.230 1.00 60.06 212 SER A O 1
ATOM 1689 N N . PRO A 1 213 ? -6.702 5.499 29.399 1.00 57.44 213 PRO A N 1
ATOM 1690 C CA . PRO A 1 213 ? -7.628 4.767 30.261 1.00 57.44 213 PRO A CA 1
ATOM 1691 C C . PRO A 1 213 ? -7.212 4.782 31.734 1.00 57.44 213 PRO A C 1
ATOM 1693 O O . PRO A 1 213 ? -8.074 4.916 32.592 1.00 57.44 213 PRO A O 1
ATOM 1696 N N . LYS A 1 214 ? -5.906 4.691 32.036 1.00 59.72 214 LYS A N 1
ATOM 1697 C CA . LYS A 1 214 ? -5.397 4.767 33.419 1.00 59.72 214 LYS A CA 1
ATOM 1698 C C . LYS A 1 214 ? -5.637 6.147 34.020 1.00 59.72 214 LYS A C 1
ATOM 1700 O O . LYS A 1 214 ? -6.229 6.251 35.085 1.00 59.72 214 LYS A O 1
ATOM 1705 N N . SER A 1 215 ? -5.272 7.195 33.282 1.00 55.94 215 SER A N 1
ATOM 1706 C CA . SER A 1 215 ? -5.535 8.575 33.700 1.00 55.94 215 SER A CA 1
ATOM 1707 C C . SER A 1 215 ? -7.034 8.885 33.790 1.00 55.94 215 SER A C 1
ATOM 1709 O O . SER A 1 215 ? -7.450 9.604 34.689 1.00 55.94 215 SER A O 1
ATOM 1711 N N . PHE A 1 216 ? -7.862 8.308 32.912 1.00 56.84 216 PHE A N 1
ATOM 1712 C CA . PHE A 1 216 ? -9.319 8.403 33.007 1.00 56.84 216 PHE A CA 1
ATOM 1713 C C . PHE A 1 216 ? -9.865 7.717 34.263 1.00 56.84 216 PHE A C 1
ATOM 1715 O O . PHE A 1 216 ? -10.670 8.318 34.961 1.00 56.84 216 PHE A O 1
ATOM 1722 N N . LEU A 1 217 ? -9.431 6.492 34.572 1.00 61.66 217 LEU A N 1
ATOM 1723 C CA . LEU A 1 217 ? -9.881 5.752 35.757 1.00 61.66 217 LEU A CA 1
ATOM 1724 C C . LEU A 1 217 ? -9.422 6.414 37.063 1.00 61.66 217 LEU A C 1
ATOM 1726 O O . LEU A 1 217 ? -10.202 6.492 38.005 1.00 61.66 217 LEU A O 1
ATOM 1730 N N . GLU A 1 218 ? -8.202 6.951 37.111 1.00 62.28 218 GLU A N 1
ATOM 1731 C CA . GLU A 1 218 ? -7.703 7.723 38.259 1.00 62.28 218 GLU A CA 1
ATOM 1732 C C . GLU A 1 218 ? -8.504 9.014 38.491 1.00 62.28 218 GLU A C 1
ATOM 1734 O O . GLU A 1 218 ? -8.707 9.428 39.633 1.00 62.28 218 GLU A O 1
ATOM 1739 N N . GLU A 1 219 ? -8.977 9.653 37.420 1.00 57.78 219 GLU A N 1
ATOM 1740 C CA . GLU A 1 219 ? -9.724 10.913 37.482 1.00 57.78 219 GLU A CA 1
ATOM 1741 C C . GLU A 1 219 ? -11.230 10.679 37.721 1.00 57.78 219 GLU A C 1
ATOM 1743 O O . GLU A 1 219 ? -11.851 11.396 38.505 1.00 57.78 219 GLU A O 1
ATOM 1748 N N . ALA A 1 220 ? -11.799 9.608 37.155 1.00 54.25 220 ALA A N 1
ATOM 1749 C CA . ALA A 1 220 ? -13.162 9.134 37.415 1.00 54.25 220 ALA A CA 1
ATOM 1750 C C . ALA A 1 220 ? -13.317 8.487 38.805 1.00 54.25 220 ALA A C 1
ATOM 1752 O O . ALA A 1 220 ? -14.385 8.549 39.402 1.00 54.25 220 ALA A O 1
ATOM 1753 N N . GLY A 1 221 ? -12.252 7.920 39.379 1.00 56.09 221 GLY A N 1
ATOM 1754 C CA . GLY A 1 221 ? -12.249 7.481 40.779 1.00 56.09 221 GLY A CA 1
ATOM 1755 C C . GLY A 1 221 ? -12.370 8.644 41.774 1.00 56.09 221 GLY A C 1
ATOM 1756 O O . GLY A 1 221 ? -12.752 8.437 42.922 1.00 56.09 221 GLY A O 1
ATOM 1757 N N . ARG A 1 222 ? -12.077 9.879 41.338 1.00 55.31 222 ARG A N 1
ATOM 1758 C CA . ARG A 1 222 ? -12.166 11.096 42.162 1.00 55.31 222 ARG A CA 1
ATOM 1759 C C . ARG A 1 222 ? -13.491 11.844 42.009 1.00 55.31 222 ARG A C 1
ATOM 1761 O O . ARG A 1 222 ? -13.801 12.675 42.861 1.00 55.31 222 ARG A O 1
ATOM 1768 N N . GLN A 1 223 ? -14.260 11.595 40.947 1.00 48.25 223 GLN A N 1
ATOM 1769 C CA . GLN A 1 223 ? -15.530 12.275 40.673 1.00 48.25 223 GLN A CA 1
ATOM 1770 C C . GLN A 1 223 ? -16.507 11.349 39.939 1.00 48.25 223 GLN A C 1
ATOM 1772 O O . GLN A 1 223 ? -16.100 10.653 39.014 1.00 48.25 223 GLN A O 1
ATOM 1777 N N . PRO A 1 224 ? -17.811 11.370 40.265 1.00 50.94 224 PRO A N 1
ATOM 1778 C CA . PRO A 1 224 ? -18.782 10.543 39.562 1.00 50.94 224 PRO A CA 1
ATOM 1779 C C . PRO A 1 224 ? -18.799 10.875 38.056 1.00 50.94 224 PRO A C 1
ATOM 1781 O O . PRO A 1 224 ? -18.805 12.048 37.679 1.00 50.94 224 PRO A O 1
ATOM 1784 N N . LEU A 1 225 ? -18.810 9.836 37.202 1.00 51.81 225 LEU A N 1
ATOM 1785 C CA . LEU A 1 225 ? -18.544 9.893 35.746 1.00 51.81 225 LEU A CA 1
ATOM 1786 C C . LEU A 1 225 ? -19.292 11.004 34.983 1.00 51.81 225 LEU A C 1
ATOM 1788 O O . LEU A 1 225 ? -18.799 11.514 33.982 1.00 51.81 225 LEU A O 1
ATOM 1792 N N . HIS A 1 226 ? -20.475 11.392 35.456 1.00 51.19 226 HIS A N 1
ATOM 1793 C CA . HIS A 1 226 ? -21.332 12.400 34.836 1.00 51.19 226 HIS A CA 1
ATOM 1794 C C . HIS A 1 226 ? -20.921 13.858 35.137 1.00 51.19 226 HIS A C 1
ATOM 1796 O O . HIS A 1 226 ? -21.500 14.774 34.556 1.00 51.19 226 HIS A O 1
ATOM 1802 N N . GLN A 1 227 ? -19.939 14.099 36.019 1.00 49.31 227 GLN A N 1
ATOM 1803 C CA . GLN A 1 227 ? -19.489 15.446 36.417 1.00 49.31 227 GLN A CA 1
ATOM 1804 C C . GLN A 1 227 ? -18.030 15.768 36.066 1.00 49.31 227 GLN A C 1
ATOM 1806 O O . GLN A 1 227 ? -17.572 16.870 36.373 1.00 49.31 227 GLN A O 1
ATOM 1811 N N . VAL A 1 228 ? -17.303 14.859 35.404 1.00 53.53 228 VAL A N 1
ATOM 1812 C CA . VAL A 1 228 ? -15.887 15.070 35.062 1.00 53.53 228 VAL A CA 1
ATOM 1813 C C . VAL A 1 228 ? -15.760 16.181 34.011 1.00 53.53 228 VAL A C 1
ATOM 1815 O O . VAL A 1 228 ? -15.845 15.954 32.804 1.00 53.53 228 VAL A O 1
ATOM 1818 N N . LYS A 1 229 ? -15.554 17.420 34.467 1.00 51.19 229 LYS A N 1
ATOM 1819 C CA . LYS A 1 229 ? -15.164 18.547 33.611 1.00 51.19 229 LYS A CA 1
ATOM 1820 C C . LYS A 1 229 ? -13.657 18.482 33.388 1.00 51.19 229 LYS A C 1
ATOM 1822 O O . LYS A 1 229 ? -12.881 18.908 34.241 1.00 51.19 229 LYS A O 1
ATOM 1827 N N . PHE A 1 230 ? -13.238 17.958 32.238 1.00 53.47 230 PHE A N 1
ATOM 1828 C CA . PHE A 1 230 ? -11.823 17.903 31.874 1.00 53.47 230 PHE A CA 1
ATOM 1829 C C . PHE A 1 230 ? -11.251 19.317 31.732 1.00 53.47 230 PHE A C 1
ATOM 1831 O O . PHE A 1 230 ? -11.607 20.076 30.831 1.00 53.47 230 PHE A O 1
ATOM 1838 N N . LYS A 1 231 ? -10.337 19.681 32.633 1.00 46.22 231 LYS A N 1
ATOM 1839 C CA . LYS A 1 231 ? -9.610 20.947 32.573 1.00 46.22 231 LYS A CA 1
ATOM 1840 C C . LYS A 1 231 ? -8.506 20.815 31.509 1.00 46.22 231 LYS A C 1
ATOM 1842 O O . LYS A 1 231 ? -7.476 20.195 31.737 1.00 46.22 231 LYS A O 1
ATOM 1847 N N . HIS A 1 232 ? -8.731 21.413 30.341 1.00 48.03 232 HIS A N 1
ATOM 1848 C CA . HIS A 1 232 ? -7.704 21.850 29.382 1.00 48.03 232 HIS A CA 1
ATOM 1849 C C . HIS A 1 232 ? -6.911 20.853 28.505 1.00 48.03 232 HIS A C 1
ATOM 1851 O O . HIS A 1 232 ? -6.038 21.313 27.770 1.00 48.03 232 HIS A O 1
ATOM 1857 N N . SER A 1 233 ? -7.216 19.552 28.437 1.00 55.03 233 SER A N 1
ATOM 1858 C CA . SER A 1 233 ? -6.596 18.679 27.414 1.00 55.03 233 SER A CA 1
ATOM 1859 C C . SER A 1 233 ? -7.602 18.221 26.352 1.00 55.03 233 SER A C 1
ATOM 1861 O O . SER A 1 233 ? -8.404 17.322 26.609 1.00 55.03 233 SER A O 1
ATOM 1863 N N . SER A 1 234 ? -7.517 18.799 25.147 1.00 66.31 234 SER A N 1
ATOM 1864 C CA . SER A 1 234 ? -8.413 18.530 24.002 1.00 66.31 234 SER A CA 1
ATOM 1865 C C . SER A 1 234 ? -8.557 17.044 23.645 1.00 66.31 234 SER A C 1
ATOM 1867 O O . SER A 1 234 ? -9.601 16.617 23.158 1.00 66.31 234 SER A O 1
ATOM 1869 N N . TRP A 1 235 ? -7.525 16.242 23.916 1.00 69.62 235 TRP A N 1
ATOM 1870 C CA . TRP A 1 235 ? -7.487 14.824 23.571 1.00 69.62 235 TRP A CA 1
ATOM 1871 C C . TRP A 1 235 ? -8.256 13.920 24.552 1.00 69.62 235 TRP A C 1
ATOM 1873 O O . TRP A 1 235 ? -8.828 12.925 24.113 1.00 69.62 235 TRP A O 1
ATOM 1883 N N . LYS A 1 236 ? -8.319 14.251 25.855 1.00 70.69 236 LYS A N 1
ATOM 1884 C CA . LYS A 1 236 ? -9.094 13.471 26.848 1.00 70.69 236 LYS A CA 1
ATOM 1885 C C . LYS A 1 236 ? -10.595 13.603 26.601 1.00 70.69 236 LYS A C 1
ATOM 1887 O O . LYS A 1 236 ? -11.323 12.615 26.649 1.00 70.69 236 LYS A O 1
ATOM 1892 N N . GLU A 1 237 ? -11.039 14.821 26.299 1.00 72.88 237 GLU A N 1
ATOM 1893 C CA . GLU A 1 237 ? -12.428 15.100 25.934 1.00 72.88 237 GLU A CA 1
ATOM 1894 C C . GLU A 1 237 ? -12.806 14.371 24.640 1.00 72.88 237 GLU A C 1
ATOM 1896 O O . GLU A 1 237 ? -13.822 13.680 24.591 1.00 72.88 237 GLU A O 1
ATOM 1901 N N . GLU A 1 238 ? -11.941 14.432 23.622 1.00 75.25 238 GLU A N 1
ATOM 1902 C CA . GLU A 1 238 ? -12.115 13.671 22.385 1.00 75.25 238 GLU A CA 1
ATOM 1903 C C . GLU A 1 238 ? -12.217 12.167 22.654 1.00 75.25 238 GLU A C 1
ATOM 1905 O O . GLU A 1 238 ? -13.166 11.534 22.199 1.00 75.25 238 GLU A O 1
ATOM 1910 N N . PHE A 1 239 ? -11.309 11.598 23.447 1.00 79.88 239 PHE A N 1
ATOM 1911 C CA . PHE A 1 239 ? -11.345 10.181 23.799 1.00 79.88 239 PHE A CA 1
ATOM 1912 C C . PHE A 1 239 ? -12.653 9.785 24.498 1.00 79.88 239 PHE A C 1
ATOM 1914 O O . PHE A 1 239 ? -13.264 8.777 24.137 1.00 79.88 239 PHE A O 1
ATOM 1921 N N . HIS A 1 240 ? -13.116 10.588 25.461 1.00 78.88 240 HIS A N 1
ATOM 1922 C CA . HIS A 1 240 ? -14.360 10.327 26.182 1.00 78.88 240 HIS A CA 1
ATOM 1923 C C . HIS A 1 240 ? -15.580 10.364 25.252 1.00 78.88 240 HIS A C 1
ATOM 1925 O O . HIS A 1 240 ? -16.394 9.439 25.267 1.00 78.88 240 HIS A O 1
ATOM 1931 N N . VAL A 1 241 ? -15.689 11.391 24.403 1.00 81.88 241 VAL A N 1
ATOM 1932 C CA . VAL A 1 241 ? -16.800 11.516 23.448 1.00 81.88 241 VAL A CA 1
ATOM 1933 C C . VAL A 1 241 ? -16.803 10.357 22.448 1.00 81.88 241 VAL A C 1
ATOM 1935 O O . VAL A 1 241 ? -17.862 9.786 22.179 1.00 81.88 241 VAL A O 1
ATOM 1938 N N . MET A 1 242 ? -15.635 9.948 21.942 1.00 83.50 242 MET A N 1
ATOM 1939 C CA . MET A 1 242 ? -15.533 8.811 21.017 1.00 83.50 242 MET A CA 1
ATOM 1940 C C . MET A 1 242 ? -15.922 7.492 21.687 1.00 83.50 242 MET A C 1
ATOM 1942 O O . MET A 1 242 ? -16.693 6.723 21.115 1.00 83.50 242 MET A O 1
ATOM 1946 N N . ARG A 1 243 ? -15.465 7.255 22.923 1.00 86.50 243 ARG A N 1
ATOM 1947 C CA . ARG A 1 243 ? -15.840 6.070 23.706 1.00 86.50 243 ARG A CA 1
ATOM 1948 C C . ARG A 1 243 ? -17.348 6.002 23.938 1.00 86.50 243 ARG A C 1
ATOM 1950 O O . ARG A 1 243 ? -17.953 4.963 23.701 1.00 86.50 243 ARG A O 1
ATOM 1957 N N . GLN A 1 244 ? -17.960 7.103 24.369 1.00 84.56 244 GLN A N 1
ATOM 1958 C CA . GLN A 1 244 ? -19.407 7.159 24.590 1.00 84.56 244 GLN A CA 1
ATOM 1959 C C . GLN A 1 244 ? -20.187 6.947 23.288 1.00 84.56 244 GLN A C 1
ATOM 1961 O O . GLN A 1 244 ? -21.196 6.244 23.264 1.00 84.56 244 GLN A O 1
ATOM 1966 N N . THR A 1 245 ? -19.690 7.494 22.177 1.00 83.88 245 THR A N 1
ATOM 1967 C CA . THR A 1 245 ? -20.306 7.286 20.862 1.00 83.88 245 THR A CA 1
ATOM 1968 C C . THR A 1 245 ? -20.210 5.830 20.410 1.00 83.88 245 THR A C 1
ATOM 1970 O O . THR A 1 245 ? -21.181 5.300 19.875 1.00 83.88 245 THR A O 1
ATOM 1973 N N . PHE A 1 246 ? -19.084 5.164 20.673 1.00 87.69 246 PHE A N 1
ATOM 1974 C CA . PHE A 1 246 ? -18.923 3.732 20.431 1.00 87.69 246 PHE A CA 1
ATOM 1975 C C . PHE A 1 246 ? -19.914 2.886 21.243 1.00 87.69 246 PHE A C 1
ATOM 1977 O O . PHE A 1 246 ? -20.579 2.018 20.690 1.00 87.69 246 PHE A O 1
ATOM 1984 N N . LEU A 1 247 ? -20.070 3.153 22.542 1.00 87.38 247 LEU A N 1
ATOM 1985 C CA . LEU A 1 247 ? -21.019 2.396 23.367 1.00 87.38 247 LEU A CA 1
ATOM 1986 C C . LEU A 1 247 ? -22.462 2.572 22.874 1.00 87.38 247 LEU A C 1
ATOM 1988 O O . LEU A 1 247 ? -23.203 1.598 22.741 1.00 87.38 247 LEU A O 1
ATOM 1992 N N . ARG A 1 248 ? -22.848 3.802 22.518 1.00 84.25 248 ARG A N 1
ATOM 1993 C CA . ARG A 1 248 ? -24.165 4.078 21.926 1.00 84.25 248 ARG A CA 1
ATOM 1994 C C . ARG A 1 248 ? -24.356 3.391 20.578 1.00 84.25 248 ARG A C 1
ATOM 1996 O O . ARG A 1 248 ? -25.457 2.925 20.295 1.00 84.25 248 ARG A O 1
ATOM 2003 N N . SER A 1 249 ? -23.320 3.320 19.742 1.00 83.12 249 SER A N 1
ATOM 2004 C CA . SER A 1 249 ? -23.430 2.630 18.457 1.00 83.12 249 SER A CA 1
ATOM 2005 C C . SER A 1 249 ? -23.597 1.122 18.643 1.00 83.12 249 SER A C 1
ATOM 2007 O O . SER A 1 249 ? -24.446 0.553 17.965 1.00 83.12 249 SER A O 1
ATOM 2009 N N . LEU A 1 250 ? -22.923 0.489 19.613 1.00 85.38 250 LEU A N 1
ATOM 2010 C CA . LEU A 1 250 ? -23.177 -0.918 19.969 1.00 85.38 250 LEU A CA 1
ATOM 2011 C C . LEU A 1 250 ? -24.639 -1.167 20.359 1.00 85.38 250 LEU A C 1
ATOM 2013 O O . LEU A 1 250 ? -25.238 -2.130 19.886 1.00 85.38 250 LEU A O 1
ATOM 2017 N N . GLN A 1 251 ? -25.233 -0.277 21.158 1.00 85.44 251 GLN A N 1
ATOM 2018 C CA . GLN A 1 251 ? -26.652 -0.374 21.512 1.00 85.44 251 GLN A CA 1
ATOM 2019 C C . GLN A 1 251 ? -27.559 -0.299 20.276 1.00 85.44 251 GLN A C 1
ATOM 2021 O O . GLN A 1 251 ? -28.576 -0.978 20.222 1.00 85.44 251 GLN A O 1
ATOM 2026 N N . CYS A 1 252 ? -27.189 0.496 19.266 1.00 82.81 252 CYS A N 1
ATOM 2027 C CA . CYS A 1 252 ? -27.960 0.596 18.024 1.00 82.81 252 CYS A CA 1
ATOM 2028 C C . CYS A 1 252 ? -27.902 -0.679 17.179 1.00 82.81 252 CYS A C 1
ATOM 2030 O O . CYS A 1 252 ? -28.840 -0.930 16.430 1.00 82.81 252 CYS A O 1
ATOM 2032 N N . TRP A 1 253 ? -26.804 -1.437 17.251 1.00 80.38 253 TRP A N 1
ATOM 2033 C CA . TRP A 1 253 ? -26.640 -2.692 16.511 1.00 80.38 253 TRP A CA 1
ATOM 2034 C C . TRP A 1 253 ? -27.450 -3.842 17.113 1.00 80.38 253 TRP A C 1
ATOM 2036 O O . TRP A 1 253 ? -27.877 -4.731 16.374 1.00 80.38 253 TRP A O 1
ATOM 2046 N N . SER A 1 254 ? -27.701 -3.787 18.423 1.00 83.31 254 SER A N 1
ATOM 2047 C CA . SER A 1 254 ? -28.557 -4.739 19.129 1.00 83.31 254 SER A CA 1
ATOM 2048 C C . SER A 1 254 ? -29.952 -4.803 18.507 1.00 83.31 254 SER A C 1
ATOM 2050 O O . SER A 1 254 ? -30.598 -3.775 18.298 1.00 83.31 254 SER A O 1
ATOM 2052 N N . GLY A 1 255 ? -30.437 -6.011 18.229 1.00 80.88 255 GLY A N 1
ATOM 2053 C CA . GLY A 1 255 ? -31.764 -6.256 17.658 1.00 80.88 255 GLY A CA 1
ATOM 2054 C C . GLY A 1 255 ? -31.902 -5.909 16.173 1.00 80.88 255 GLY A C 1
ATOM 2055 O O . GLY A 1 255 ? -32.988 -6.051 15.615 1.00 80.88 255 GLY A O 1
ATOM 2056 N N . ARG A 1 256 ? -30.833 -5.427 15.526 1.00 81.69 256 ARG A N 1
ATOM 2057 C CA . ARG A 1 256 ? -30.828 -5.099 14.092 1.00 81.69 256 ARG A CA 1
ATOM 2058 C C . ARG A 1 256 ? -29.994 -6.059 13.273 1.00 81.69 256 ARG A C 1
ATOM 2060 O O . ARG A 1 256 ? -30.283 -6.236 12.095 1.00 81.69 256 ARG A O 1
ATOM 2067 N N . TRP A 1 257 ? -28.948 -6.634 13.859 1.00 83.94 257 TRP A N 1
ATOM 2068 C CA . TRP A 1 257 ? -28.018 -7.502 13.154 1.00 83.94 257 TRP A CA 1
ATOM 2069 C C . TRP A 1 257 ? -27.918 -8.863 13.841 1.00 83.94 257 TRP A C 1
ATOM 2071 O O . TRP A 1 257 ? -27.242 -9.012 14.854 1.00 83.94 257 TRP A O 1
ATOM 2081 N N . ASP A 1 258 ? -28.537 -9.878 13.234 1.00 85.44 258 ASP A N 1
ATOM 2082 C CA . ASP A 1 258 ? -28.620 -11.233 13.794 1.00 85.44 258 ASP A CA 1
ATOM 2083 C C . ASP A 1 258 ? -27.267 -11.814 14.219 1.00 85.44 258 ASP A C 1
ATOM 2085 O O . ASP A 1 258 ? -27.182 -12.492 15.240 1.00 85.44 258 ASP A O 1
ATOM 2089 N N . PHE A 1 259 ? -26.200 -11.573 13.448 1.00 84.81 259 PHE A N 1
ATOM 2090 C CA . PHE A 1 259 ? -24.861 -12.053 13.798 1.00 84.81 259 PHE A CA 1
ATOM 2091 C C . PHE A 1 259 ? -24.343 -11.385 15.074 1.00 84.81 259 PHE A C 1
ATOM 2093 O O . PHE A 1 259 ? -23.787 -12.062 15.936 1.00 84.81 259 PHE A O 1
ATOM 2100 N N . PHE A 1 260 ? -24.556 -10.077 15.226 1.00 86.50 260 PHE A N 1
ATOM 2101 C CA . PHE A 1 260 ? -24.189 -9.341 16.434 1.00 86.50 260 PHE A CA 1
ATOM 2102 C C . PHE A 1 260 ? -24.915 -9.891 17.662 1.00 86.50 260 PHE A C 1
ATOM 2104 O O . PHE A 1 260 ? -24.272 -10.193 18.669 1.00 86.50 260 PHE A O 1
ATOM 2111 N N . ASP A 1 261 ? -26.229 -10.092 17.557 1.00 86.69 261 ASP A N 1
ATOM 2112 C CA . ASP A 1 261 ? -27.050 -10.587 18.664 1.00 86.69 261 ASP A CA 1
ATOM 2113 C C . ASP A 1 261 ? -26.701 -12.037 19.027 1.00 86.69 261 ASP A C 1
ATOM 2115 O O . ASP A 1 261 ? -26.521 -12.361 20.202 1.00 86.69 261 ASP A O 1
ATOM 2119 N N . LYS A 1 262 ? -26.525 -12.910 18.026 1.00 88.31 262 LYS A N 1
ATOM 2120 C CA . LYS A 1 262 ? -26.131 -14.313 18.236 1.00 88.31 262 LYS A CA 1
ATOM 2121 C C . LYS A 1 262 ? -24.727 -14.460 18.811 1.00 88.31 262 LYS A C 1
ATOM 2123 O O . LYS A 1 262 ? -24.481 -15.431 19.520 1.00 88.31 262 LYS A O 1
ATOM 2128 N N . THR A 1 263 ? -23.830 -13.523 18.528 1.00 87.50 263 THR A N 1
ATOM 2129 C CA . THR A 1 263 ? -22.412 -13.618 18.895 1.00 87.50 263 THR A CA 1
ATOM 2130 C C . THR A 1 263 ? -22.120 -12.830 20.167 1.00 87.50 263 THR A C 1
ATOM 2132 O O . THR A 1 263 ? -21.894 -13.403 21.235 1.00 87.50 263 THR A O 1
ATOM 2135 N N . LEU A 1 264 ? -22.171 -11.499 20.086 1.00 86.56 264 LEU A N 1
ATOM 2136 C CA . LEU A 1 264 ? -21.851 -10.625 21.207 1.00 86.56 264 LEU A CA 1
ATOM 2137 C C . LEU A 1 264 ? -23.007 -10.560 22.208 1.00 86.56 264 LEU A C 1
ATOM 2139 O O . LEU A 1 264 ? -22.771 -10.669 23.409 1.00 86.56 264 LEU A O 1
ATOM 2143 N N . GLY A 1 265 ? -24.246 -10.441 21.722 1.00 85.75 265 GLY A N 1
ATOM 2144 C CA . GLY A 1 265 ? -25.438 -10.393 22.571 1.00 85.75 265 GLY A CA 1
ATOM 2145 C C . GLY A 1 265 ? -25.578 -11.643 23.441 1.00 85.75 265 GLY A C 1
ATOM 2146 O O . GLY A 1 265 ? -25.658 -11.536 24.665 1.00 85.75 265 GLY A O 1
ATOM 2147 N N . SER A 1 266 ? -25.515 -12.831 22.833 1.00 87.19 266 SER A N 1
ATOM 2148 C CA . SER A 1 266 ? -25.590 -14.110 23.553 1.00 87.19 266 SER A CA 1
ATOM 2149 C C . SER A 1 266 ? -24.448 -14.284 24.556 1.00 87.19 266 SER A C 1
ATOM 2151 O O . SER A 1 266 ? -24.660 -14.797 25.653 1.00 87.19 266 SER A O 1
ATOM 2153 N N . THR A 1 267 ? -23.243 -13.816 24.218 1.00 86.88 267 THR A N 1
ATOM 2154 C CA . THR A 1 267 ? -22.087 -13.881 25.114 1.00 86.88 267 THR A CA 1
ATOM 2155 C C . THR A 1 267 ? -22.297 -12.997 26.332 1.00 86.88 267 THR A C 1
ATOM 2157 O O . THR A 1 267 ? -22.103 -13.467 27.446 1.00 86.88 267 THR A O 1
ATOM 2160 N N . ILE A 1 268 ? -22.781 -11.766 26.158 1.00 86.75 268 ILE A N 1
ATOM 2161 C CA . ILE A 1 268 ? -23.098 -10.878 27.284 1.00 86.75 268 ILE A CA 1
ATOM 2162 C C . ILE A 1 268 ? -24.222 -11.474 28.145 1.00 86.75 268 ILE A C 1
ATOM 2164 O O . ILE A 1 268 ? -24.100 -11.473 29.369 1.00 86.75 268 ILE A O 1
ATOM 2168 N N . GLN A 1 269 ? -25.263 -12.065 27.541 1.00 86.56 269 GLN A N 1
ATOM 2169 C CA . GLN A 1 269 ? -26.363 -12.716 28.276 1.00 86.56 269 GLN A CA 1
ATOM 2170 C C . GLN A 1 269 ? -25.900 -13.851 29.201 1.00 86.56 269 GLN A C 1
ATOM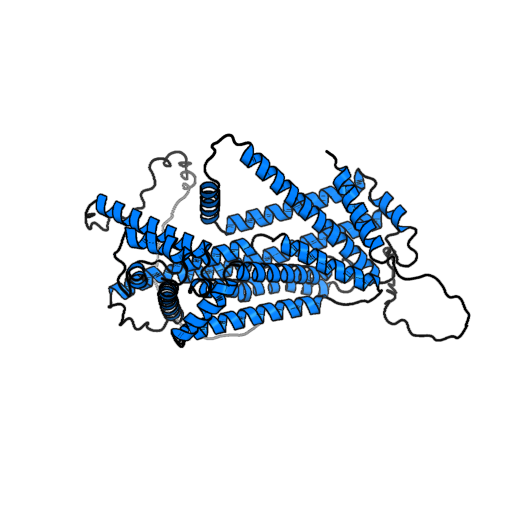 2172 O O . GLN A 1 269 ? -26.539 -14.097 30.224 1.00 86.56 269 GLN A O 1
ATOM 2177 N N . LYS A 1 270 ? -24.781 -14.526 28.891 1.00 86.56 270 LYS A N 1
ATOM 2178 C CA . LYS A 1 270 ? -24.191 -15.550 29.777 1.00 86.56 270 LYS A CA 1
ATOM 2179 C C . LYS A 1 270 ? -23.693 -14.968 31.105 1.00 86.56 270 LYS A C 1
ATOM 2181 O O . LYS A 1 270 ? -23.597 -15.710 32.081 1.00 86.56 270 LYS A O 1
ATOM 2186 N N . TYR A 1 271 ? -23.350 -13.680 31.141 1.00 83.69 271 TYR A N 1
ATOM 2187 C CA . TYR A 1 271 ? -22.703 -13.032 32.287 1.00 83.69 271 TYR A CA 1
ATOM 2188 C C . TYR A 1 271 ? -23.565 -11.945 32.945 1.00 83.69 271 TYR A C 1
ATOM 2190 O O . TYR A 1 271 ? -23.430 -11.719 34.146 1.00 83.69 271 TYR A O 1
ATOM 2198 N N . ALA A 1 272 ? -24.471 -11.301 32.202 1.00 81.25 272 ALA A N 1
ATOM 2199 C CA . ALA A 1 272 ? -25.340 -10.238 32.699 1.00 81.25 272 ALA A CA 1
ATOM 2200 C C . ALA A 1 272 ? -26.749 -10.311 32.085 1.00 81.25 272 ALA A C 1
ATOM 2202 O O . ALA A 1 272 ? -26.915 -10.587 30.897 1.00 81.25 272 ALA A O 1
ATOM 2203 N N . LYS A 1 273 ? -27.785 -10.009 32.882 1.00 76.12 273 LYS A N 1
ATOM 2204 C CA . LYS A 1 273 ? -29.150 -9.824 32.364 1.00 76.12 273 LYS A CA 1
ATOM 2205 C C . LYS A 1 273 ? -29.210 -8.503 31.592 1.00 76.12 273 LYS A C 1
ATOM 2207 O O . LYS A 1 273 ? -29.007 -7.442 32.176 1.00 76.12 273 LYS A O 1
ATOM 2212 N N . LEU A 1 274 ? -29.475 -8.569 30.290 1.00 68.56 274 LEU A N 1
ATOM 2213 C CA . LEU A 1 274 ? -29.657 -7.385 29.450 1.00 68.56 274 LEU A CA 1
ATOM 2214 C C . LEU A 1 274 ? -31.061 -6.795 29.656 1.00 68.56 274 LEU A C 1
ATOM 2216 O O . LEU A 1 274 ? -32.038 -7.344 29.159 1.00 68.56 274 LEU A O 1
ATOM 2220 N N . GLU A 1 275 ? -31.154 -5.688 30.395 1.00 68.06 275 GLU A N 1
ATOM 2221 C CA . GLU A 1 275 ? -32.317 -4.778 30.397 1.00 68.06 275 GLU A CA 1
ATOM 2222 C C . GLU A 1 275 ? -32.199 -3.740 29.249 1.00 68.06 275 GLU A C 1
ATOM 2224 O O . GLU A 1 275 ? -31.226 -3.775 28.496 1.00 68.06 275 GLU A O 1
ATOM 2229 N N . ASP A 1 276 ? -33.142 -2.795 29.109 1.00 54.22 276 ASP A N 1
ATOM 2230 C CA . ASP A 1 276 ? -33.282 -1.870 27.954 1.00 54.22 276 ASP A CA 1
ATOM 2231 C C . ASP A 1 276 ? -32.063 -0.953 27.647 1.00 54.22 276 ASP A C 1
ATOM 2233 O O . ASP A 1 276 ? -31.970 -0.381 26.562 1.00 54.22 276 ASP A O 1
ATOM 2237 N N . GLU A 1 277 ? -31.068 -0.862 28.541 1.00 57.50 277 GLU A N 1
ATOM 2238 C CA . GLU A 1 277 ? -29.770 -0.174 28.322 1.00 57.50 277 GLU A CA 1
ATOM 2239 C C . GLU A 1 277 ? -28.553 -1.131 28.406 1.00 57.50 277 GLU A C 1
ATOM 2241 O O . GLU A 1 277 ? -27.406 -0.713 28.597 1.00 57.50 277 GLU A O 1
ATOM 2246 N N . GLY A 1 278 ? -28.803 -2.440 28.334 1.00 71.94 278 GLY A N 1
ATOM 2247 C CA . GLY A 1 278 ? -27.949 -3.483 28.901 1.00 71.94 278 GLY A CA 1
ATOM 2248 C C . GLY A 1 278 ? -26.529 -3.574 28.341 1.00 71.94 278 GLY A C 1
ATOM 2249 O O . GLY A 1 278 ? -25.603 -3.789 29.120 1.00 71.94 278 GLY A O 1
ATOM 2250 N N . ILE A 1 279 ? -26.313 -3.365 27.035 1.00 80.50 279 ILE A N 1
ATOM 2251 C CA . ILE A 1 279 ? -24.963 -3.462 26.446 1.00 80.50 279 ILE A CA 1
ATOM 2252 C C . ILE A 1 279 ? -24.085 -2.305 26.934 1.00 80.50 279 ILE A C 1
ATOM 2254 O O . ILE A 1 279 ? -22.930 -2.513 27.308 1.00 80.50 279 ILE A O 1
ATOM 2258 N N . VAL A 1 280 ? -24.635 -1.088 26.975 1.00 83.19 280 VAL A N 1
ATOM 2259 C CA . VAL A 1 280 ? -23.903 0.100 27.439 1.00 83.19 280 VAL A CA 1
ATOM 2260 C C . VAL A 1 280 ? -23.535 -0.049 28.908 1.00 83.19 280 VAL A C 1
ATOM 2262 O O . VAL A 1 280 ? -22.361 0.087 29.244 1.00 83.19 280 VAL A O 1
ATOM 2265 N N . LYS A 1 281 ? -24.504 -0.405 29.762 1.00 82.19 281 LYS A N 1
ATOM 2266 C CA . LYS A 1 281 ? -24.267 -0.614 31.200 1.00 82.19 281 LYS A CA 1
ATOM 2267 C C . LYS A 1 281 ? -23.244 -1.710 31.473 1.00 82.19 281 LYS A C 1
ATOM 2269 O O . LYS A 1 281 ? -22.469 -1.593 32.417 1.00 82.19 281 LYS A O 1
ATOM 2274 N N . PHE A 1 282 ? -23.225 -2.755 30.648 1.00 85.06 282 PHE A N 1
ATOM 2275 C CA . PHE A 1 282 ? -22.254 -3.833 30.776 1.00 85.06 282 PHE A CA 1
ATOM 2276 C C . PHE A 1 282 ? -20.827 -3.375 30.444 1.00 85.06 282 PHE A C 1
ATOM 2278 O O . PHE A 1 282 ? -19.902 -3.692 31.184 1.00 85.06 282 PHE A O 1
ATOM 2285 N N . PHE A 1 283 ? -20.630 -2.614 29.363 1.00 85.50 283 PHE A N 1
ATOM 2286 C CA . PHE A 1 283 ? -19.296 -2.195 28.913 1.00 85.50 283 PHE A CA 1
ATOM 2287 C C . PHE A 1 283 ? -18.768 -0.918 29.586 1.00 85.50 283 PHE A C 1
ATOM 2289 O O . PHE A 1 283 ? -17.554 -0.727 29.689 1.00 85.50 283 PHE A O 1
ATOM 2296 N N . GLU A 1 284 ? -19.637 -0.018 30.039 1.00 83.94 284 GLU A N 1
ATOM 2297 C CA . GLU A 1 284 ? -19.246 1.282 30.594 1.00 83.94 284 GLU A CA 1
ATOM 2298 C C . GLU A 1 284 ? -18.254 1.224 31.778 1.00 83.94 284 GLU A C 1
ATOM 2300 O O . GLU A 1 284 ? -17.371 2.084 31.824 1.00 83.94 284 GLU A O 1
ATOM 2305 N N . PRO A 1 285 ? -18.296 0.248 32.701 1.00 80.94 285 PRO A N 1
ATOM 2306 C CA . PRO A 1 285 ? -17.381 0.238 33.844 1.00 80.94 285 PRO A CA 1
ATOM 2307 C C . PRO A 1 285 ? -15.937 -0.133 33.491 1.00 80.94 285 PRO A C 1
ATOM 2309 O O . PRO A 1 285 ? -15.003 0.365 34.114 1.00 80.94 285 PRO A O 1
ATOM 2312 N N . TRP A 1 286 ? -15.731 -1.007 32.503 1.00 81.94 286 TRP A N 1
ATOM 2313 C CA . TRP A 1 286 ? -14.438 -1.679 32.320 1.00 81.94 286 TRP A CA 1
ATOM 2314 C C . TRP A 1 286 ? -13.903 -1.657 30.887 1.00 81.94 286 TRP A C 1
ATOM 2316 O O . TRP A 1 286 ? -12.719 -1.931 30.692 1.00 81.94 286 TRP A O 1
ATOM 2326 N N . PHE A 1 287 ? -14.722 -1.331 29.878 1.00 84.75 287 PHE A N 1
ATOM 2327 C CA . PHE A 1 287 ? -14.324 -1.527 28.484 1.00 84.75 287 PHE A CA 1
ATOM 2328 C C . PHE A 1 287 ? -13.056 -0.733 28.117 1.00 84.75 287 PHE A C 1
ATOM 2330 O O . PHE A 1 287 ? -13.074 0.510 28.147 1.00 84.75 287 PHE A O 1
ATOM 2337 N N . PRO A 1 288 ? -11.968 -1.416 27.704 1.00 82.38 288 PRO A N 1
ATOM 2338 C CA . PRO A 1 288 ? -10.683 -0.786 27.434 1.00 82.38 288 PRO A CA 1
ATOM 2339 C C . PRO A 1 288 ? -10.647 -0.192 26.016 1.00 82.38 288 PRO A C 1
ATOM 2341 O O . PRO A 1 288 ? -9.903 -0.649 25.147 1.00 82.38 288 PRO A O 1
ATOM 2344 N N . PHE A 1 289 ? -11.426 0.871 25.780 1.00 85.56 289 PHE A N 1
ATOM 2345 C CA . PHE A 1 289 ? -11.579 1.500 24.456 1.00 85.56 289 PHE A CA 1
ATOM 2346 C C . PHE A 1 289 ? -10.238 1.870 23.798 1.00 85.56 289 PHE A C 1
ATOM 2348 O O . PHE A 1 289 ? -10.060 1.660 22.603 1.00 85.56 289 PHE A O 1
ATOM 2355 N N . GLY A 1 290 ? -9.251 2.340 24.570 1.00 84.50 290 GLY A N 1
ATOM 2356 C CA . GLY A 1 290 ? -7.918 2.661 24.041 1.00 84.50 290 GLY A CA 1
ATOM 2357 C C . GLY A 1 290 ? -7.173 1.445 23.473 1.00 84.50 290 GLY A C 1
ATOM 2358 O O . GLY A 1 290 ? -6.551 1.545 22.417 1.00 84.50 290 GLY A O 1
ATOM 2359 N N . HIS A 1 291 ? -7.281 0.280 24.122 1.00 83.31 291 HIS A N 1
ATOM 2360 C CA . HIS A 1 291 ? -6.703 -0.967 23.607 1.00 83.31 291 HIS A CA 1
ATOM 2361 C C . HIS A 1 291 ? -7.419 -1.433 22.341 1.00 83.31 291 HIS A C 1
ATOM 2363 O O . HIS A 1 291 ? -6.770 -1.862 21.391 1.00 83.31 291 HIS A O 1
ATOM 2369 N N . TYR A 1 292 ? -8.742 -1.290 22.306 1.00 85.62 292 TYR A N 1
ATOM 2370 C CA . TYR A 1 292 ? -9.545 -1.621 21.137 1.00 85.62 292 TYR A CA 1
ATOM 2371 C C . TYR A 1 292 ? -9.192 -0.744 19.916 1.00 85.62 292 TYR A C 1
ATOM 2373 O O . TYR A 1 292 ? -8.930 -1.268 18.834 1.00 85.62 292 TYR A O 1
ATOM 2381 N N . VAL A 1 293 ? -9.061 0.578 20.093 1.00 87.25 293 VAL A N 1
ATOM 2382 C CA . VAL A 1 293 ? -8.599 1.491 19.027 1.00 87.25 293 VAL A CA 1
ATOM 2383 C C . VAL A 1 293 ? -7.196 1.116 18.547 1.00 87.25 293 VAL A C 1
ATOM 2385 O O . VAL A 1 293 ? -6.932 1.105 17.345 1.00 87.25 293 VAL A O 1
ATOM 2388 N N . ARG A 1 294 ? -6.294 0.775 19.476 1.00 86.00 294 ARG A N 1
ATOM 2389 C CA . ARG A 1 294 ? -4.931 0.341 19.148 1.00 86.00 294 ARG A CA 1
ATOM 2390 C C . ARG A 1 294 ? -4.925 -0.940 18.316 1.00 86.00 294 ARG A C 1
ATOM 2392 O O . ARG A 1 294 ? -4.142 -1.028 17.377 1.00 86.00 294 ARG A O 1
ATOM 2399 N N . LEU A 1 295 ? -5.796 -1.899 18.626 1.00 84.94 295 LEU A N 1
ATOM 2400 C CA . LEU A 1 295 ? -5.930 -3.135 17.856 1.00 84.94 295 LEU A CA 1
ATOM 2401 C C . LEU A 1 295 ? -6.406 -2.852 16.424 1.00 84.94 295 LEU A C 1
ATOM 2403 O O . LEU A 1 295 ? -5.837 -3.378 15.471 1.00 84.94 295 LEU A O 1
ATOM 2407 N N . ASN A 1 296 ? -7.392 -1.967 16.258 1.00 86.25 296 ASN A N 1
ATOM 2408 C CA . ASN A 1 296 ? -7.876 -1.570 14.934 1.00 86.25 296 ASN A CA 1
ATOM 2409 C C . ASN A 1 296 ? -6.811 -0.819 14.132 1.00 86.25 296 ASN A C 1
ATOM 2411 O O . ASN A 1 296 ? -6.596 -1.122 12.963 1.00 86.25 296 ASN A O 1
ATOM 2415 N N . CYS A 1 297 ? -6.103 0.118 14.761 1.00 88.50 297 CYS A N 1
ATOM 2416 C CA . CYS A 1 297 ? -5.000 0.826 14.118 1.00 88.50 297 CYS A CA 1
ATOM 2417 C C . CYS A 1 297 ? -3.876 -0.132 13.725 1.00 88.50 297 CYS A C 1
ATOM 2419 O O . CYS A 1 297 ? -3.352 -0.040 12.621 1.00 88.50 297 CYS A O 1
ATOM 2421 N N . ARG A 1 298 ? -3.563 -1.106 14.585 1.00 88.12 298 ARG A N 1
ATOM 2422 C CA . ARG A 1 298 ? -2.621 -2.167 14.253 1.00 88.12 298 ARG A CA 1
ATOM 2423 C C . ARG A 1 298 ? -3.055 -2.949 13.014 1.00 88.12 298 ARG A C 1
ATOM 2425 O O . ARG A 1 298 ? -2.236 -3.121 12.131 1.00 88.12 298 ARG A O 1
ATOM 2432 N N . THR A 1 299 ? -4.325 -3.338 12.903 1.00 86.56 299 THR A N 1
ATOM 2433 C CA . THR A 1 299 ? -4.827 -4.033 11.703 1.00 86.56 299 THR A CA 1
ATOM 2434 C C . THR A 1 299 ? -4.630 -3.206 10.428 1.00 86.56 299 THR A C 1
ATOM 2436 O O . THR A 1 299 ? -4.294 -3.759 9.387 1.00 86.56 299 THR A O 1
ATOM 2439 N N . LEU A 1 300 ? -4.820 -1.883 10.495 1.00 88.94 300 LEU A N 1
ATOM 2440 C CA . LEU A 1 300 ? -4.548 -1.003 9.352 1.00 88.94 300 LEU A CA 1
ATOM 2441 C C . LEU A 1 300 ? -3.047 -0.900 9.058 1.00 88.94 300 LEU A C 1
ATOM 2443 O O . LEU A 1 300 ? -2.662 -0.877 7.896 1.00 88.94 300 LEU A O 1
ATOM 2447 N N . LEU A 1 301 ? -2.206 -0.849 10.093 1.00 90.94 301 LEU A N 1
ATOM 2448 C CA . LEU A 1 301 ? -0.753 -0.815 9.936 1.00 90.94 301 LEU A CA 1
ATOM 2449 C C . LEU A 1 301 ? -0.212 -2.117 9.352 1.00 90.94 301 LEU A C 1
ATOM 2451 O O . LEU A 1 301 ? 0.585 -2.039 8.430 1.00 90.94 301 LEU A O 1
ATOM 2455 N N . ASP A 1 302 ? -0.671 -3.280 9.818 1.00 89.94 302 ASP A N 1
ATOM 2456 C CA . ASP A 1 302 ? -0.311 -4.580 9.240 1.00 89.94 302 ASP A CA 1
ATOM 2457 C C . ASP A 1 302 ? -0.652 -4.599 7.733 1.00 89.94 302 ASP A C 1
ATOM 2459 O O . ASP A 1 302 ? 0.166 -5.007 6.912 1.00 89.94 302 ASP A O 1
ATOM 2463 N N . HIS A 1 303 ? -1.811 -4.044 7.348 1.00 89.38 303 HIS A N 1
ATOM 2464 C CA . HIS A 1 303 ? -2.228 -3.931 5.942 1.00 89.38 303 HIS A CA 1
ATOM 2465 C C . HIS A 1 303 ? -1.337 -3.003 5.101 1.00 89.38 303 HIS A C 1
ATOM 2467 O O . HIS A 1 303 ? -1.122 -3.272 3.924 1.00 89.38 303 HIS A O 1
ATOM 2473 N N . VAL A 1 304 ? -0.836 -1.904 5.677 1.00 90.75 304 VAL A N 1
ATOM 2474 C CA . VAL A 1 304 ? 0.056 -0.948 4.987 1.00 90.75 304 VAL A CA 1
ATOM 2475 C C . VAL A 1 304 ? 1.498 -1.459 4.933 1.00 90.75 304 VAL A C 1
ATOM 2477 O O . VAL A 1 304 ? 2.204 -1.212 3.960 1.00 90.75 304 VAL A O 1
ATOM 2480 N N . VAL A 1 305 ? 1.947 -2.164 5.970 1.00 92.81 305 VAL A N 1
ATOM 2481 C CA . VAL A 1 305 ? 3.296 -2.733 6.051 1.00 92.81 305 VAL A CA 1
ATOM 2482 C C . VAL A 1 305 ? 3.493 -3.811 4.990 1.00 92.81 305 VAL A C 1
ATOM 2484 O O . VAL A 1 305 ? 4.524 -3.810 4.323 1.00 92.81 305 VAL A O 1
ATOM 2487 N N . THR A 1 306 ? 2.508 -4.690 4.806 1.00 91.62 306 THR A N 1
ATOM 2488 C CA . THR A 1 306 ? 2.550 -5.724 3.770 1.00 91.62 306 THR A CA 1
ATOM 2489 C C . THR A 1 306 ? 2.150 -5.149 2.415 1.00 91.62 306 THR A C 1
ATOM 2491 O O . THR A 1 306 ? 1.056 -4.594 2.265 1.00 91.62 306 THR A O 1
ATOM 2494 N N . ILE A 1 307 ? 3.020 -5.293 1.412 1.00 92.62 307 ILE A N 1
ATOM 2495 C CA . ILE A 1 307 ? 2.689 -4.935 0.030 1.00 92.62 307 ILE A CA 1
ATOM 2496 C C . ILE A 1 307 ? 1.602 -5.889 -0.452 1.00 92.62 307 ILE A C 1
ATOM 2498 O O . ILE A 1 307 ? 1.779 -7.102 -0.465 1.00 92.62 307 ILE A O 1
ATOM 2502 N N . GLN A 1 308 ? 0.443 -5.344 -0.807 1.00 92.75 308 GLN A N 1
ATOM 2503 C CA . GLN A 1 308 ? -0.665 -6.168 -1.264 1.00 92.75 308 GLN A CA 1
ATOM 2504 C C . GLN A 1 308 ? -0.426 -6.584 -2.723 1.00 92.75 308 GLN A C 1
ATOM 2506 O O . GLN A 1 308 ? -0.143 -5.713 -3.553 1.00 92.75 308 GLN A O 1
ATOM 2511 N N . PRO A 1 309 ? -0.659 -7.856 -3.099 1.00 91.69 309 PRO A N 1
ATOM 2512 C CA . PRO A 1 309 ? -0.574 -8.295 -4.495 1.00 91.69 309 PRO A CA 1
ATOM 2513 C C . PRO A 1 309 ? -1.471 -7.477 -5.433 1.00 91.69 309 PRO A C 1
ATOM 2515 O O . PRO A 1 309 ? -1.130 -7.223 -6.584 1.00 91.69 309 PRO A O 1
ATOM 2518 N N . ALA A 1 310 ? -2.611 -6.996 -4.926 1.00 91.81 310 ALA A N 1
ATOM 2519 C CA . ALA A 1 310 ? -3.502 -6.101 -5.659 1.00 91.81 310 ALA A CA 1
ATOM 2520 C C . ALA A 1 310 ? -2.858 -4.738 -5.985 1.00 91.81 310 ALA A C 1
ATOM 2522 O O . ALA A 1 310 ? -3.145 -4.176 -7.039 1.00 91.81 310 ALA A O 1
ATOM 2523 N N . SER A 1 311 ? -1.975 -4.221 -5.124 1.00 93.19 311 SER A N 1
ATOM 2524 C CA . SER A 1 311 ? -1.211 -2.991 -5.372 1.00 93.19 311 SER A CA 1
ATOM 2525 C C . SER A 1 311 ? -0.142 -3.207 -6.449 1.00 93.19 311 SER A C 1
ATOM 2527 O O . SER A 1 311 ? 0.073 -2.332 -7.282 1.00 93.19 311 SER A O 1
ATOM 2529 N N . LEU A 1 312 ? 0.476 -4.392 -6.492 1.00 93.19 312 LEU A N 1
ATOM 2530 C CA . LEU A 1 312 ? 1.403 -4.784 -7.563 1.00 93.19 312 LEU A CA 1
ATOM 2531 C C . LEU A 1 312 ? 0.679 -5.008 -8.898 1.00 93.19 312 LEU A C 1
ATOM 2533 O O . LEU A 1 312 ? 1.159 -4.590 -9.947 1.00 93.19 312 LEU A O 1
ATOM 2537 N N . LEU A 1 313 ? -0.515 -5.604 -8.873 1.00 93.31 313 LEU A N 1
ATOM 2538 C CA . LEU A 1 313 ? -1.358 -5.709 -10.064 1.00 93.31 313 LEU A CA 1
ATOM 2539 C C . LEU A 1 313 ? -1.784 -4.324 -10.568 1.00 93.31 313 LEU A C 1
ATOM 2541 O O . LEU A 1 313 ? -1.803 -4.087 -11.773 1.00 93.31 313 LEU A O 1
ATOM 2545 N N . PHE A 1 314 ? -2.090 -3.399 -9.655 1.00 91.88 314 PHE A N 1
ATOM 2546 C CA . PHE A 1 314 ? -2.360 -2.009 -10.004 1.00 91.88 314 PHE A CA 1
ATOM 2547 C C . PHE A 1 314 ? -1.154 -1.364 -10.705 1.00 91.88 314 PHE A C 1
ATOM 2549 O O . PHE A 1 314 ? -1.338 -0.787 -11.772 1.00 91.88 314 PHE A O 1
ATOM 2556 N N . MET A 1 315 ? 0.070 -1.550 -10.192 1.00 91.62 315 MET A N 1
ATOM 2557 C CA . MET A 1 315 ? 1.304 -1.110 -10.866 1.00 91.62 315 MET A CA 1
ATOM 2558 C C . MET A 1 315 ? 1.433 -1.677 -12.288 1.00 91.62 315 MET A C 1
ATOM 2560 O O . MET A 1 315 ? 1.741 -0.927 -13.209 1.00 91.62 315 MET A O 1
ATOM 2564 N N . ILE A 1 316 ? 1.161 -2.974 -12.486 1.00 94.38 316 ILE A N 1
ATOM 2565 C CA . ILE A 1 316 ? 1.191 -3.610 -13.817 1.00 94.38 316 ILE A CA 1
ATOM 2566 C C . ILE A 1 316 ? 0.202 -2.935 -14.773 1.00 94.38 316 ILE A C 1
ATOM 2568 O O . ILE A 1 316 ? 0.545 -2.664 -15.919 1.00 94.38 316 ILE A O 1
ATOM 2572 N N . ILE A 1 317 ? -1.022 -2.661 -14.315 1.00 93.94 317 ILE A N 1
ATOM 2573 C CA . ILE A 1 317 ? -2.052 -2.015 -15.140 1.00 93.94 317 ILE A CA 1
ATOM 2574 C C . ILE A 1 317 ? -1.621 -0.596 -15.520 1.00 93.94 317 ILE A C 1
ATOM 2576 O O . ILE A 1 317 ? -1.774 -0.205 -16.676 1.00 93.94 317 ILE A O 1
ATOM 2580 N N . ILE A 1 318 ? -1.075 0.162 -14.565 1.00 91.94 318 ILE A N 1
ATOM 2581 C CA . ILE A 1 318 ? -0.619 1.532 -14.803 1.00 91.94 318 ILE A CA 1
ATOM 2582 C C . ILE A 1 318 ? 0.547 1.565 -15.788 1.00 91.94 318 ILE A C 1
ATOM 2584 O O . ILE A 1 318 ? 0.430 2.229 -16.815 1.00 91.94 318 ILE A O 1
ATOM 2588 N N . HIS A 1 319 ? 1.612 0.800 -15.549 1.00 91.81 319 HIS A N 1
ATOM 2589 C CA . HIS A 1 319 ? 2.736 0.742 -16.485 1.00 91.81 319 HIS A CA 1
ATOM 2590 C C . HIS A 1 319 ? 2.335 0.159 -17.837 1.00 91.81 319 HIS A C 1
ATOM 2592 O O . HIS A 1 319 ? 2.857 0.581 -18.857 1.00 91.81 319 HIS A O 1
ATOM 2598 N N . GLY A 1 320 ? 1.375 -0.770 -17.883 1.00 93.38 320 GLY A N 1
ATOM 2599 C CA . GLY A 1 320 ? 0.847 -1.279 -19.149 1.00 93.38 320 GLY A CA 1
ATOM 2600 C C . GLY A 1 320 ? 0.149 -0.190 -19.963 1.00 93.38 320 GLY A C 1
ATOM 2601 O O . GLY A 1 320 ? 0.284 -0.145 -21.185 1.00 93.38 320 GLY A O 1
ATOM 2602 N N . PHE A 1 321 ? -0.569 0.713 -19.291 1.00 92.69 321 PHE A N 1
ATOM 2603 C CA . PHE A 1 321 ? -1.181 1.873 -19.931 1.00 92.69 321 PHE A CA 1
ATOM 2604 C C . PHE A 1 321 ? -0.138 2.904 -20.382 1.00 92.69 321 PHE A C 1
ATOM 2606 O O . PHE A 1 321 ? -0.237 3.397 -21.504 1.00 92.69 321 PHE A O 1
ATOM 2613 N N . GLN A 1 322 ? 0.872 3.192 -19.556 1.00 91.25 322 GLN A N 1
ATOM 2614 C CA . GLN A 1 322 ? 1.963 4.097 -19.933 1.00 91.25 322 GLN A CA 1
ATOM 2615 C C . GLN A 1 322 ? 2.752 3.542 -21.131 1.00 91.25 322 GLN A C 1
ATOM 2617 O O . GLN A 1 322 ? 2.905 4.240 -22.132 1.00 91.25 322 GLN A O 1
ATOM 2622 N N . ALA A 1 323 ? 3.065 2.242 -21.123 1.00 91.25 323 ALA A N 1
ATOM 2623 C CA . ALA A 1 323 ? 3.762 1.575 -22.221 1.00 91.25 323 ALA A CA 1
ATOM 2624 C C . ALA A 1 323 ? 2.970 1.651 -23.527 1.00 91.25 323 ALA A C 1
ATOM 2626 O O . ALA A 1 323 ? 3.554 1.841 -24.595 1.00 91.25 323 ALA A O 1
ATOM 2627 N N . ALA A 1 324 ? 1.640 1.538 -23.460 1.00 91.31 324 ALA A N 1
ATOM 2628 C CA . ALA A 1 324 ? 0.776 1.708 -24.622 1.00 91.31 324 ALA A CA 1
ATOM 2629 C C . ALA A 1 324 ? 0.795 3.151 -25.160 1.00 91.31 324 ALA A C 1
ATOM 2631 O O . ALA A 1 324 ? 0.800 3.341 -26.374 1.00 91.31 324 ALA A O 1
ATOM 2632 N N . ILE A 1 325 ? 0.851 4.161 -24.286 1.00 91.12 325 ILE A N 1
ATOM 2633 C CA . ILE A 1 325 ? 0.938 5.575 -24.688 1.00 91.12 325 ILE A CA 1
ATOM 2634 C C . ILE A 1 325 ? 2.305 5.894 -25.300 1.00 91.12 325 ILE A C 1
ATOM 2636 O O . ILE A 1 325 ? 2.361 6.474 -26.385 1.00 91.12 325 ILE A O 1
ATOM 2640 N N . HIS A 1 326 ? 3.400 5.452 -24.683 1.00 89.06 326 HIS A N 1
ATOM 2641 C CA . HIS A 1 326 ? 4.742 5.633 -25.239 1.00 89.06 326 HIS A CA 1
ATOM 2642 C C . HIS A 1 326 ? 4.910 4.898 -26.574 1.00 89.06 326 HIS A C 1
ATOM 2644 O O . HIS A 1 326 ? 5.556 5.398 -27.495 1.00 89.06 326 HIS A O 1
ATOM 2650 N N . ARG A 1 327 ? 4.222 3.762 -26.760 1.00 87.06 327 ARG A N 1
ATOM 2651 C CA . ARG A 1 327 ? 4.149 3.079 -28.061 1.00 87.06 327 ARG A CA 1
ATOM 2652 C C . ARG A 1 327 ? 3.461 3.923 -29.140 1.00 87.06 327 ARG A C 1
ATOM 2654 O O . ARG A 1 327 ? 3.804 3.792 -30.313 1.00 87.06 327 ARG A O 1
ATOM 2661 N N . MET A 1 328 ? 2.533 4.802 -28.760 1.00 89.25 328 MET A N 1
ATOM 2662 C CA . MET A 1 328 ? 1.911 5.787 -29.654 1.00 89.25 328 MET A CA 1
ATOM 2663 C C . MET A 1 328 ? 2.806 7.012 -29.921 1.00 89.25 328 MET A C 1
ATOM 2665 O O . MET A 1 328 ? 2.339 7.962 -30.548 1.00 89.25 328 MET A O 1
ATOM 2669 N N . LYS A 1 329 ? 4.081 6.986 -29.496 1.00 87.12 329 LYS A N 1
ATOM 2670 C CA . LYS A 1 329 ? 5.074 8.061 -29.681 1.00 87.12 329 LYS A CA 1
ATOM 2671 C C . LYS A 1 329 ? 4.665 9.374 -29.005 1.00 87.12 329 LYS A C 1
ATOM 2673 O O . LYS A 1 329 ? 4.953 10.455 -29.510 1.00 87.12 329 LYS A O 1
ATOM 2678 N N . MET A 1 330 ? 3.933 9.279 -27.895 1.00 83.62 330 MET A N 1
ATOM 2679 C CA . MET A 1 330 ? 3.530 10.430 -27.092 1.00 83.62 330 MET A CA 1
ATOM 2680 C C . MET A 1 330 ? 4.426 10.537 -25.862 1.00 83.62 330 MET A C 1
ATOM 2682 O O . MET A 1 330 ? 4.357 9.676 -24.990 1.00 83.62 330 MET A O 1
ATOM 2686 N N . ASP A 1 331 ? 5.205 11.612 -25.776 1.00 76.12 331 ASP A N 1
ATOM 2687 C CA . ASP A 1 331 ? 5.959 11.968 -24.573 1.00 76.12 331 ASP A CA 1
ATOM 2688 C C . ASP A 1 331 ? 4.983 12.562 -23.545 1.00 76.12 331 ASP A C 1
ATOM 2690 O O . ASP A 1 331 ? 4.502 13.690 -23.701 1.00 76.12 331 ASP A O 1
ATOM 2694 N N . PHE A 1 332 ? 4.610 11.784 -22.525 1.00 79.19 332 PHE A N 1
ATOM 2695 C CA . PHE A 1 332 ? 3.670 12.228 -21.498 1.00 79.19 332 PHE A CA 1
ATOM 2696 C C . PHE A 1 332 ? 4.254 12.055 -20.094 1.00 79.19 332 PHE A C 1
ATOM 2698 O O . PHE A 1 332 ? 4.463 10.944 -19.622 1.00 79.19 332 PHE A O 1
ATOM 2705 N N . GLU A 1 333 ? 4.447 13.162 -19.374 1.00 79.00 333 GLU A N 1
ATOM 2706 C CA . GLU A 1 333 ? 4.938 13.137 -17.993 1.00 79.00 333 GLU A CA 1
ATOM 2707 C C . GLU A 1 333 ? 3.821 12.724 -17.014 1.00 79.00 333 GLU A C 1
ATOM 2709 O O . GLU A 1 333 ? 3.036 13.541 -16.517 1.00 79.00 333 GLU A O 1
ATOM 2714 N N . PHE A 1 334 ? 3.736 11.429 -16.706 1.00 79.44 334 PHE A N 1
ATOM 2715 C CA . PHE A 1 334 ? 2.718 10.886 -15.800 1.00 79.44 334 PHE A CA 1
ATOM 2716 C C . PHE A 1 334 ? 2.947 11.227 -14.323 1.00 79.44 334 PHE A C 1
ATOM 2718 O O . PHE A 1 334 ? 1.995 11.192 -13.532 1.00 79.44 334 PHE A O 1
ATOM 2725 N N . SER A 1 335 ? 4.168 11.612 -13.942 1.00 76.81 335 SER A N 1
ATOM 2726 C CA . SER A 1 335 ? 4.555 11.869 -12.552 1.00 76.81 335 SER A CA 1
ATOM 2727 C C . SER A 1 335 ? 3.635 12.885 -11.864 1.00 76.81 335 SER A C 1
ATOM 2729 O O . SER A 1 335 ? 3.196 12.677 -10.728 1.00 76.81 335 SER A O 1
ATOM 2731 N N . PHE A 1 336 ? 3.258 13.963 -12.565 1.00 81.31 336 PHE A N 1
ATOM 2732 C CA . PHE A 1 336 ? 2.366 14.993 -12.024 1.00 81.31 336 PHE A CA 1
ATOM 2733 C C . PHE A 1 336 ? 0.924 14.508 -11.847 1.00 81.31 336 PHE A C 1
ATOM 2735 O O . PHE A 1 336 ? 0.261 14.909 -10.885 1.00 81.31 336 PHE A O 1
ATOM 2742 N N . ILE A 1 337 ? 0.438 13.629 -12.731 1.00 86.19 337 ILE A N 1
ATOM 2743 C CA . ILE A 1 337 ? -0.903 13.046 -12.611 1.00 86.19 337 ILE A CA 1
ATOM 2744 C C . ILE A 1 337 ? -0.973 12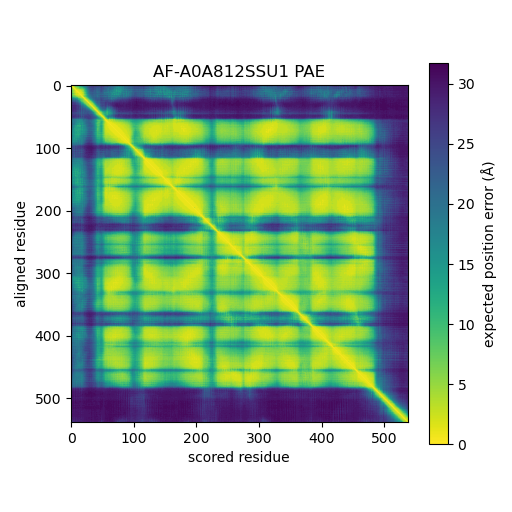.164 -11.372 1.00 86.19 337 ILE A C 1
ATOM 2746 O O . ILE A 1 337 ? -1.881 12.335 -10.556 1.00 86.19 337 ILE A O 1
ATOM 2750 N N . TRP A 1 338 ? -0.017 11.247 -11.202 1.00 83.31 338 TRP A N 1
ATOM 2751 C CA . TRP A 1 338 ? -0.020 10.319 -10.072 1.00 83.31 338 TRP A CA 1
ATOM 2752 C C . TRP A 1 338 ? 0.158 11.045 -8.745 1.00 83.31 338 TRP A C 1
ATOM 2754 O O . TRP A 1 338 ? -0.592 10.788 -7.800 1.00 83.31 338 TRP A O 1
ATOM 2764 N N . LEU A 1 339 ? 1.070 12.019 -8.693 1.00 84.44 339 LEU A N 1
ATOM 2765 C CA . LEU A 1 339 ? 1.263 12.859 -7.515 1.00 84.44 339 LEU A CA 1
ATOM 2766 C C . LEU A 1 339 ? 0.000 13.668 -7.187 1.00 84.44 339 LEU A C 1
ATOM 2768 O O . LEU A 1 339 ? -0.410 13.729 -6.023 1.00 84.44 339 LEU A O 1
ATOM 2772 N N . GLY A 1 340 ? -0.647 14.252 -8.199 1.00 86.06 340 GLY A N 1
ATOM 2773 C CA . GLY A 1 340 ? -1.900 14.990 -8.052 1.00 86.06 340 GLY A CA 1
ATOM 2774 C C . GLY A 1 340 ? -3.043 14.106 -7.550 1.00 86.06 340 GLY A C 1
ATOM 2775 O O . GLY A 1 340 ? -3.720 14.466 -6.585 1.00 86.06 340 GLY A O 1
ATOM 2776 N N . LEU A 1 341 ? -3.219 12.922 -8.142 1.00 87.06 341 LEU A N 1
ATOM 2777 C CA . LEU A 1 341 ? -4.242 11.950 -7.758 1.00 87.06 341 LEU A CA 1
ATOM 2778 C C . LEU A 1 341 ? -4.025 11.441 -6.328 1.00 87.06 341 LEU A C 1
ATOM 2780 O O . LEU A 1 341 ? -4.954 11.457 -5.520 1.00 87.06 341 LEU A O 1
ATOM 2784 N N . PHE A 1 342 ? -2.799 11.045 -5.985 1.00 87.38 342 PHE A N 1
ATOM 2785 C CA . PHE A 1 342 ? -2.440 10.594 -4.642 1.00 87.38 342 PHE A CA 1
ATOM 2786 C C . PHE A 1 342 ? -2.679 11.683 -3.589 1.00 87.38 342 PHE A C 1
ATOM 2788 O O . PHE A 1 342 ? -3.274 11.425 -2.536 1.00 87.38 342 PHE A O 1
ATOM 2795 N N . THR A 1 343 ? -2.272 12.918 -3.888 1.00 87.62 343 THR A N 1
ATOM 2796 C CA . THR A 1 343 ? -2.476 14.072 -3.004 1.00 87.62 343 THR A CA 1
ATOM 2797 C C . THR A 1 343 ? -3.964 14.361 -2.823 1.00 87.62 343 THR A C 1
ATOM 2799 O O . THR A 1 343 ? -4.421 14.541 -1.693 1.00 87.62 343 THR A O 1
ATOM 2802 N N . LEU A 1 344 ? -4.748 14.333 -3.905 1.00 90.31 344 LEU A N 1
ATOM 2803 C CA . LEU A 1 344 ? -6.194 14.534 -3.866 1.00 90.31 344 LEU A CA 1
ATOM 2804 C C . LEU A 1 344 ? -6.885 13.471 -3.004 1.00 90.31 344 LEU A C 1
ATOM 2806 O O . LEU A 1 344 ? -7.651 13.825 -2.108 1.00 90.31 344 LEU A O 1
ATOM 2810 N N . ILE A 1 345 ? -6.596 12.184 -3.223 1.00 89.00 345 ILE A N 1
ATOM 2811 C CA . ILE A 1 345 ? -7.185 11.088 -2.438 1.00 89.00 345 ILE A CA 1
ATOM 2812 C C . ILE A 1 345 ? -6.803 11.229 -0.959 1.00 89.00 345 ILE A C 1
ATOM 2814 O O . ILE A 1 345 ? -7.666 11.099 -0.088 1.00 89.00 345 ILE A O 1
ATOM 2818 N N . THR A 1 346 ? -5.544 11.562 -0.662 1.00 88.44 346 THR A N 1
ATOM 2819 C CA . THR A 1 346 ? -5.065 11.764 0.714 1.00 88.44 346 THR A CA 1
ATOM 2820 C C . THR A 1 346 ? -5.782 12.932 1.397 1.00 88.44 346 THR A C 1
ATOM 2822 O O . THR A 1 346 ? -6.240 12.795 2.533 1.00 88.44 346 THR A O 1
ATOM 2825 N N . ILE A 1 347 ? -5.947 14.066 0.706 1.00 90.06 347 ILE A N 1
ATOM 2826 C CA . ILE A 1 347 ? -6.679 15.236 1.216 1.00 90.06 347 ILE A CA 1
ATOM 2827 C C . ILE A 1 347 ? -8.153 14.894 1.444 1.00 90.06 347 ILE A C 1
ATOM 2829 O O . ILE A 1 347 ? -8.694 15.201 2.507 1.00 90.06 347 ILE A O 1
ATOM 2833 N N . LEU A 1 348 ? -8.806 14.234 0.484 1.00 90.56 348 LEU A N 1
ATOM 2834 C CA . LEU A 1 348 ? -10.203 13.821 0.611 1.00 90.56 348 LEU A CA 1
ATOM 2835 C C . LEU A 1 348 ? -10.393 12.868 1.793 1.00 90.56 348 LEU A C 1
ATOM 2837 O O . LEU A 1 348 ? -11.326 13.050 2.574 1.00 90.56 348 LEU A O 1
ATOM 2841 N N . LEU A 1 349 ? -9.488 11.903 1.979 1.00 88.75 349 LEU A N 1
ATOM 2842 C CA . LEU A 1 349 ? -9.519 10.981 3.112 1.00 88.75 349 LEU A CA 1
ATOM 2843 C C . LEU A 1 349 ? -9.293 11.709 4.442 1.00 88.75 349 LEU A C 1
ATOM 2845 O O . LEU A 1 349 ? -9.997 11.444 5.422 1.00 88.75 349 LEU A O 1
ATOM 2849 N N . TRP A 1 350 ? -8.365 12.666 4.480 1.00 90.50 350 TRP A N 1
ATOM 2850 C CA . TRP A 1 350 ? -8.125 13.498 5.655 1.00 90.50 350 TRP A CA 1
ATOM 2851 C C . TRP A 1 350 ? -9.355 14.328 6.024 1.00 90.50 350 TRP A C 1
ATOM 2853 O O . TRP A 1 350 ? -9.788 14.305 7.179 1.00 90.50 350 TRP A O 1
ATOM 2863 N N . ILE A 1 351 ? -9.952 15.025 5.052 1.00 89.88 351 ILE A N 1
ATOM 2864 C CA . ILE A 1 351 ? -11.159 15.838 5.242 1.00 89.88 351 ILE A CA 1
ATOM 2865 C C . ILE A 1 351 ? -12.327 14.953 5.668 1.00 89.88 351 ILE A C 1
ATOM 2867 O O . ILE A 1 351 ? -12.979 15.266 6.659 1.00 89.88 351 ILE A O 1
ATOM 2871 N N . ALA A 1 352 ? -12.570 13.831 4.988 1.00 86.75 352 ALA A N 1
ATOM 2872 C CA . ALA A 1 352 ? -13.651 12.908 5.323 1.00 86.75 352 ALA A CA 1
ATOM 2873 C C . ALA A 1 352 ? -13.516 12.382 6.758 1.00 86.75 352 ALA A C 1
ATOM 2875 O O . ALA A 1 352 ? -14.480 12.406 7.526 1.00 86.75 352 ALA A O 1
ATOM 2876 N N . THR A 1 353 ? -12.304 11.985 7.154 1.00 85.81 353 THR A N 1
ATOM 2877 C CA . THR A 1 353 ? -12.017 11.512 8.513 1.00 85.81 353 THR A CA 1
ATOM 2878 C C . THR A 1 353 ? -12.180 12.633 9.536 1.00 85.81 353 THR A C 1
ATOM 2880 O O . THR A 1 353 ? -12.789 12.435 10.586 1.00 85.81 353 THR A O 1
ATOM 2883 N N . HIS A 1 354 ? -11.698 13.839 9.230 1.00 87.31 354 HIS A N 1
ATOM 2884 C CA . HIS A 1 354 ? -11.838 14.994 10.109 1.00 87.31 354 HIS A CA 1
ATOM 2885 C C . HIS A 1 354 ? -13.301 15.421 10.277 1.00 87.31 354 HIS A C 1
ATOM 2887 O O . HIS A 1 354 ? -13.740 15.672 11.396 1.00 87.31 354 HIS A O 1
ATOM 2893 N N . MET A 1 355 ? -14.075 15.459 9.192 1.00 85.44 355 MET A N 1
ATOM 2894 C CA . MET A 1 355 ? -15.509 15.740 9.221 1.00 85.44 355 MET A CA 1
ATOM 2895 C C . MET A 1 355 ? -16.259 14.684 10.025 1.00 85.44 355 MET A C 1
ATOM 2897 O O . MET A 1 355 ? -17.125 15.039 10.822 1.00 85.44 355 MET A O 1
ATOM 2901 N N . LEU A 1 356 ? -15.914 13.406 9.854 1.00 81.75 356 LEU A N 1
ATOM 2902 C CA . LEU A 1 356 ? -16.500 12.318 10.625 1.00 81.75 356 LEU A CA 1
ATOM 2903 C C . LEU A 1 356 ? -16.222 12.512 12.119 1.00 81.75 356 LEU A C 1
ATOM 2905 O O . LEU A 1 356 ? -17.166 12.612 12.894 1.00 81.75 356 LEU A O 1
ATOM 2909 N N . ILE A 1 357 ? -14.959 12.687 12.512 1.00 82.12 357 ILE A N 1
ATOM 2910 C CA . ILE A 1 357 ? -14.565 12.944 13.906 1.00 82.12 357 ILE A CA 1
ATOM 2911 C C . ILE A 1 357 ? -15.235 14.212 14.458 1.00 82.12 357 ILE A C 1
ATOM 2913 O O . ILE A 1 357 ? -15.748 14.208 15.572 1.00 82.12 357 ILE A O 1
ATOM 2917 N N . SER A 1 358 ? -15.286 15.300 13.691 1.00 83.12 358 SER A N 1
ATOM 2918 C CA . SER A 1 358 ? -15.921 16.554 14.113 1.00 83.12 358 SER A CA 1
ATOM 2919 C C . SER A 1 358 ? -17.429 16.388 14.335 1.00 83.12 358 SER A C 1
ATOM 2921 O O . SER A 1 358 ? -17.968 16.827 15.354 1.00 83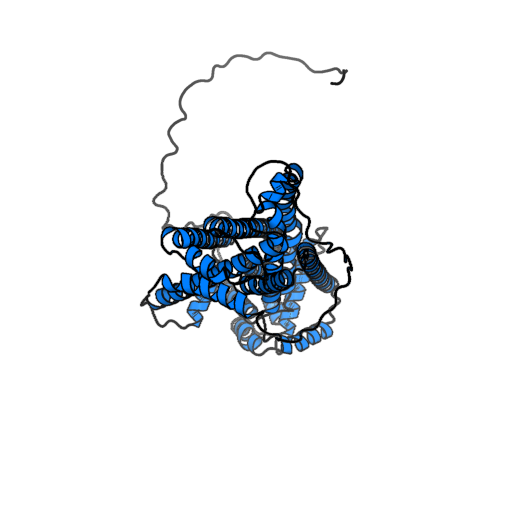.12 358 SER A O 1
ATOM 2923 N N . ARG A 1 359 ? -18.122 15.666 13.444 1.00 78.56 359 ARG A N 1
ATOM 2924 C CA . ARG A 1 359 ? -19.540 15.322 13.627 1.00 78.56 359 ARG A CA 1
ATOM 2925 C C . ARG A 1 359 ? -19.756 14.511 14.901 1.00 78.56 359 ARG A C 1
ATOM 2927 O O . ARG A 1 359 ? -20.668 14.835 15.658 1.00 78.56 359 ARG A O 1
ATOM 2934 N N . LEU A 1 360 ? -18.883 13.536 15.165 1.00 74.44 360 LEU A N 1
ATOM 2935 C CA . LEU A 1 360 ? -18.902 12.735 16.393 1.00 74.44 360 LEU A CA 1
ATOM 2936 C C . LEU A 1 360 ? -18.712 13.608 17.639 1.00 74.44 360 LEU A C 1
ATOM 2938 O O . LEU A 1 360 ? -19.477 13.482 18.591 1.00 74.44 360 LEU A O 1
ATOM 2942 N N . LYS A 1 361 ? -17.772 14.562 17.603 1.00 75.06 361 LYS A N 1
ATOM 2943 C CA . LYS A 1 361 ? -17.527 15.508 18.704 1.00 75.06 361 LYS A CA 1
ATOM 2944 C C . LYS A 1 361 ? -18.735 16.377 19.026 1.00 75.06 361 LYS A C 1
ATOM 2946 O O . LYS A 1 361 ? -19.053 16.574 20.191 1.00 75.06 361 LYS A O 1
ATOM 2951 N N . THR A 1 362 ? -19.415 16.900 18.007 1.00 73.25 362 THR A N 1
ATOM 2952 C CA . THR A 1 362 ? -20.530 17.837 18.229 1.00 73.25 362 THR A CA 1
ATOM 2953 C C . THR A 1 362 ? -21.793 17.185 18.795 1.00 73.25 362 THR A C 1
ATOM 2955 O O . THR A 1 362 ? -22.761 17.895 19.045 1.00 73.25 362 THR A O 1
ATOM 2958 N N . GLY A 1 363 ? -21.834 15.855 18.955 1.00 62.16 363 GLY A N 1
ATOM 2959 C CA . GLY A 1 363 ? -23.014 15.147 19.464 1.00 62.16 363 GLY A CA 1
ATOM 2960 C C . GLY A 1 363 ? -24.257 15.281 18.575 1.00 62.16 363 GLY A C 1
ATOM 2961 O O . GLY A 1 363 ? -25.323 14.804 18.944 1.00 62.16 363 GLY A O 1
ATOM 2962 N N . ARG A 1 364 ? -24.126 15.891 17.387 1.00 54.97 364 ARG A N 1
ATOM 2963 C CA . ARG A 1 364 ? -25.204 16.133 16.413 1.00 54.97 364 ARG A CA 1
ATOM 2964 C C . ARG A 1 364 ? -25.647 14.883 15.657 1.00 54.97 364 ARG A C 1
ATOM 2966 O O . ARG A 1 364 ? -26.406 14.990 14.702 1.00 54.97 364 ARG A O 1
ATOM 2973 N N . TYR A 1 365 ? -25.200 13.701 16.070 1.00 56.50 365 TYR A N 1
ATOM 2974 C CA . TYR A 1 365 ? -25.827 12.469 15.621 1.00 56.50 365 TYR A CA 1
ATOM 2975 C C . TYR A 1 365 ? -27.174 12.341 16.322 1.00 56.50 365 TYR A C 1
ATOM 2977 O O . TYR A 1 365 ? -27.274 11.798 17.422 1.00 56.50 365 TYR A O 1
ATOM 2985 N N . ASN A 1 366 ? -28.223 12.833 15.666 1.00 55.56 366 ASN A N 1
ATOM 2986 C CA . ASN A 1 366 ? -29.572 12.413 16.005 1.00 55.56 366 ASN A CA 1
ATOM 2987 C C . ASN A 1 366 ? -29.604 10.885 15.917 1.00 55.56 366 ASN A C 1
ATOM 2989 O O . ASN A 1 366 ? -29.165 10.310 14.918 1.00 55.56 366 ASN A O 1
ATOM 2993 N N . HIS A 1 367 ? -30.125 10.223 16.949 1.00 57.31 367 HIS A N 1
ATOM 2994 C CA . HIS A 1 367 ? -30.217 8.761 17.019 1.00 57.31 367 HIS A CA 1
ATOM 2995 C C . HIS A 1 367 ? -30.829 8.165 15.732 1.00 57.31 367 HIS A C 1
ATOM 2997 O O . HIS A 1 367 ? -30.401 7.110 15.276 1.00 57.31 367 HIS A O 1
ATOM 3003 N N . GLY A 1 368 ? -31.753 8.896 15.090 1.00 56.53 368 GLY A N 1
ATOM 3004 C CA . GLY A 1 368 ? -32.356 8.553 13.799 1.00 56.53 368 GLY A CA 1
ATOM 3005 C C . GLY A 1 368 ? -31.437 8.664 12.571 1.00 56.53 368 GLY A C 1
ATOM 3006 O O . GLY A 1 368 ? -31.594 7.883 11.641 1.00 56.53 368 GLY A O 1
ATOM 3007 N N . GLU A 1 369 ? -30.463 9.580 12.534 1.00 61.47 369 GLU A N 1
ATOM 3008 C CA . GLU A 1 369 ? -29.455 9.614 11.456 1.00 61.47 369 GLU A CA 1
ATOM 3009 C C . GLU A 1 369 ? -28.438 8.486 11.609 1.00 61.47 369 GLU A C 1
ATOM 3011 O O . GLU A 1 369 ? -28.069 7.857 10.622 1.00 61.47 369 GLU A O 1
ATOM 3016 N N . LEU A 1 370 ? -28.026 8.193 12.847 1.00 61.56 370 LEU A N 1
ATOM 3017 C CA . LEU A 1 370 ? -27.166 7.053 13.164 1.00 61.56 370 LEU A CA 1
ATOM 3018 C C . LEU A 1 370 ? -27.815 5.744 12.697 1.00 61.56 370 LEU A C 1
ATOM 3020 O O . LEU A 1 370 ? -27.184 4.945 12.014 1.00 61.56 370 LEU A O 1
ATOM 3024 N N . VAL A 1 371 ? -29.103 5.588 12.997 1.00 61.28 371 VAL A N 1
ATOM 3025 C CA . VAL A 1 371 ? -29.950 4.481 12.550 1.00 61.28 371 VAL A CA 1
ATOM 3026 C C . VAL A 1 371 ? -30.042 4.402 11.025 1.00 61.28 371 VAL A C 1
ATOM 3028 O O . VAL A 1 371 ? -29.785 3.339 10.476 1.00 61.28 371 VAL A O 1
ATOM 3031 N N . LYS A 1 372 ? -30.313 5.511 10.324 1.00 65.62 372 LYS A N 1
ATOM 3032 C CA . LYS A 1 372 ? -30.359 5.531 8.850 1.00 65.62 372 LYS A CA 1
ATOM 3033 C C . LYS A 1 372 ? -29.018 5.181 8.210 1.00 65.62 372 LYS A C 1
ATOM 3035 O O . LYS A 1 372 ? -28.986 4.495 7.195 1.00 65.62 372 LYS A O 1
ATOM 3040 N N . VAL A 1 373 ? -27.908 5.651 8.784 1.00 64.38 373 VAL A N 1
ATOM 3041 C CA . VAL A 1 373 ? -26.561 5.297 8.317 1.00 64.38 373 VAL A CA 1
ATOM 3042 C C . VAL A 1 373 ? -26.294 3.816 8.555 1.00 64.38 373 VAL A C 1
ATOM 3044 O O . VAL A 1 373 ? -25.755 3.169 7.667 1.00 64.38 373 VAL A O 1
ATOM 3047 N N . ILE A 1 374 ? -26.681 3.275 9.712 1.00 64.12 374 ILE A N 1
ATOM 3048 C CA . ILE A 1 374 ? -26.566 1.847 10.029 1.00 64.12 374 ILE A CA 1
ATOM 3049 C C . ILE A 1 374 ? -27.423 1.009 9.074 1.00 64.12 374 ILE A C 1
ATOM 3051 O O . ILE A 1 374 ? -26.905 0.046 8.534 1.00 64.12 374 ILE A O 1
ATOM 3055 N N . GLU A 1 375 ? -28.663 1.404 8.783 1.00 64.25 375 GLU A N 1
ATOM 3056 C CA . GLU A 1 375 ? -29.575 0.710 7.855 1.00 64.25 375 GLU A CA 1
ATOM 3057 C C . GLU A 1 375 ? -29.085 0.758 6.400 1.00 64.25 375 GLU A C 1
ATOM 3059 O O . GLU A 1 375 ? -28.988 -0.278 5.743 1.00 64.25 375 GLU A O 1
ATOM 3064 N N . LEU A 1 376 ? -28.694 1.939 5.902 1.00 63.81 376 LEU A N 1
ATOM 3065 C CA . LEU A 1 376 ? -28.101 2.087 4.566 1.00 63.81 376 LEU A CA 1
ATOM 3066 C C . LEU A 1 376 ? -26.816 1.263 4.450 1.00 63.81 376 LEU A C 1
ATOM 3068 O O . LEU A 1 376 ? -26.533 0.657 3.416 1.00 63.81 376 LEU A O 1
ATOM 3072 N N . LYS A 1 377 ? -26.030 1.235 5.528 1.00 58.59 377 LYS A N 1
ATOM 3073 C CA . LYS A 1 377 ? -24.807 0.454 5.573 1.00 58.59 377 LYS A CA 1
ATOM 3074 C C . LYS A 1 377 ? -25.066 -1.022 5.769 1.00 58.59 377 LYS A C 1
ATOM 3076 O O . LYS A 1 377 ? -24.262 -1.760 5.244 1.00 58.59 377 LYS A O 1
ATOM 3081 N N . GLN A 1 378 ? -26.142 -1.469 6.411 1.00 59.22 378 GLN A N 1
ATOM 3082 C CA . GLN A 1 378 ? -26.490 -2.886 6.553 1.00 59.22 378 GLN A CA 1
ATOM 3083 C C . GLN A 1 378 ? -26.585 -3.569 5.177 1.00 59.22 378 GLN A C 1
ATOM 3085 O O . GLN A 1 378 ? -26.129 -4.694 5.006 1.00 59.22 378 GLN A O 1
ATOM 3090 N N . TYR A 1 379 ? -27.044 -2.818 4.170 1.00 54.62 379 TYR A N 1
ATOM 3091 C CA . TYR A 1 379 ? -27.083 -3.227 2.763 1.00 54.62 379 TYR A CA 1
ATOM 3092 C C . TYR A 1 379 ? -25.696 -3.269 2.081 1.00 54.62 379 TYR A C 1
ATOM 3094 O O . TYR A 1 379 ? -25.454 -4.084 1.195 1.00 54.62 379 TYR A O 1
ATOM 3102 N N . LEU A 1 380 ? -24.754 -2.420 2.510 1.00 54.56 380 LEU A N 1
ATOM 3103 C CA . LEU A 1 380 ? -23.346 -2.404 2.070 1.00 54.56 380 LEU A CA 1
ATOM 3104 C C . LEU A 1 380 ? -22.422 -3.287 2.951 1.00 54.56 380 LEU A C 1
ATOM 3106 O O . LEU A 1 380 ? -21.283 -3.559 2.567 1.00 54.56 380 LEU A O 1
ATOM 3110 N N . LEU A 1 381 ? -22.891 -3.731 4.126 1.00 46.47 381 LEU A N 1
ATOM 3111 C CA . LEU A 1 381 ? -22.098 -4.263 5.249 1.00 46.47 381 LEU A CA 1
ATOM 3112 C C . LEU A 1 381 ? -21.594 -5.682 5.025 1.00 46.47 381 LEU A C 1
ATOM 3114 O O . LEU A 1 381 ? -20.666 -6.100 5.709 1.00 46.47 381 LEU A O 1
ATOM 3118 N N . HIS A 1 382 ? -22.129 -6.397 4.036 1.00 51.00 382 HIS A N 1
ATOM 3119 C CA . HIS A 1 382 ? -21.542 -7.664 3.605 1.00 51.00 382 HIS A CA 1
ATOM 3120 C C . HIS A 1 382 ? -20.143 -7.492 2.979 1.00 51.00 382 HIS A C 1
ATOM 3122 O O . HIS A 1 382 ? -19.490 -8.482 2.665 1.00 51.00 382 HIS A O 1
ATOM 3128 N N . ARG A 1 383 ? -19.634 -6.257 2.815 1.00 53.50 383 ARG A N 1
ATOM 3129 C CA . ARG A 1 383 ? -18.238 -5.992 2.431 1.00 53.50 383 ARG A CA 1
ATOM 3130 C C . ARG A 1 383 ? -17.478 -5.213 3.517 1.00 53.50 383 ARG A C 1
ATOM 3132 O O . ARG A 1 383 ? -17.217 -4.021 3.340 1.00 53.50 383 ARG A O 1
ATOM 3139 N N . PRO A 1 384 ? -17.011 -5.870 4.598 1.00 53.72 384 PRO A N 1
ATOM 3140 C CA . PRO A 1 384 ? -16.152 -5.276 5.638 1.00 53.72 384 PRO A CA 1
ATOM 3141 C C . PRO A 1 384 ? -14.751 -4.837 5.156 1.00 53.72 384 PRO A C 1
ATOM 3143 O O . PRO A 1 384 ? -13.863 -4.556 5.958 1.00 53.72 384 PRO A O 1
ATOM 3146 N N . ALA A 1 385 ? -14.530 -4.749 3.847 1.00 65.19 385 ALA A N 1
ATOM 3147 C CA . ALA A 1 385 ? -13.234 -4.489 3.248 1.00 65.19 385 ALA A CA 1
ATOM 3148 C C . ALA A 1 385 ? -13.062 -3.053 2.729 1.00 65.19 385 ALA A C 1
ATOM 3150 O O . ALA A 1 385 ? -11.985 -2.743 2.248 1.00 65.19 385 ALA A O 1
ATOM 3151 N N . LEU A 1 386 ? -14.041 -2.144 2.850 1.00 73.12 386 LEU A N 1
ATOM 3152 C CA . LEU A 1 386 ? -13.910 -0.786 2.287 1.00 73.12 386 LEU A CA 1
ATOM 3153 C C . LEU A 1 386 ? -12.664 -0.015 2.779 1.00 73.12 386 LEU A C 1
ATOM 3155 O O . LEU A 1 386 ? -11.938 0.505 1.933 1.00 73.12 386 LEU A O 1
ATOM 3159 N N . PRO A 1 387 ? -12.332 0.012 4.085 1.00 75.62 387 PRO A N 1
ATOM 3160 C CA . PRO A 1 387 ? -11.083 0.623 4.544 1.00 75.62 387 PRO A CA 1
ATOM 3161 C C . PRO A 1 387 ? -9.836 -0.105 4.026 1.00 75.62 387 PRO A C 1
ATOM 3163 O O . PRO A 1 387 ? -8.865 0.546 3.657 1.00 75.62 387 PRO A O 1
ATOM 3166 N N . LYS A 1 388 ? -9.877 -1.444 3.940 1.00 80.38 388 LYS A N 1
ATOM 3167 C CA . LYS A 1 388 ? -8.775 -2.265 3.409 1.00 80.38 388 LYS A CA 1
ATOM 3168 C C . LYS A 1 388 ? -8.565 -2.003 1.907 1.00 80.38 388 LYS A C 1
ATOM 3170 O O . LYS A 1 388 ? -7.435 -1.813 1.473 1.00 80.38 388 LYS A O 1
ATOM 3175 N N . TYR A 1 389 ? -9.634 -1.900 1.116 1.00 84.75 389 TYR A N 1
ATOM 3176 C CA . TYR A 1 389 ? -9.580 -1.550 -0.307 1.00 84.75 389 TYR A CA 1
ATOM 3177 C C . TYR A 1 389 ? -9.072 -0.132 -0.525 1.00 84.75 389 TYR A C 1
ATOM 3179 O O . TYR A 1 389 ? -8.245 0.079 -1.403 1.00 84.75 389 TYR A O 1
ATOM 3187 N N . LEU A 1 390 ? -9.523 0.826 0.288 1.00 84.38 390 LEU A N 1
ATOM 3188 C CA . LEU A 1 390 ? -9.035 2.197 0.206 1.00 84.38 390 LEU A CA 1
ATOM 3189 C C . LEU A 1 390 ? -7.536 2.273 0.515 1.00 84.38 390 LEU A C 1
ATOM 3191 O O . LEU A 1 390 ? -6.809 2.936 -0.213 1.00 84.38 390 LEU A O 1
ATOM 3195 N N . LEU A 1 391 ? -7.069 1.567 1.550 1.00 87.75 391 LEU A N 1
ATOM 3196 C CA . LEU A 1 391 ? -5.641 1.477 1.862 1.00 87.75 391 LEU A CA 1
ATOM 3197 C C . LEU A 1 391 ? -4.849 0.771 0.759 1.00 87.75 391 LEU A C 1
ATOM 3199 O O . LEU A 1 391 ? -3.747 1.201 0.456 1.00 87.75 391 LEU A O 1
ATOM 3203 N N . THR A 1 392 ? -5.416 -0.259 0.130 1.00 89.75 392 THR A N 1
ATOM 3204 C CA . THR A 1 392 ? -4.792 -0.959 -1.008 1.00 89.75 392 THR A CA 1
ATOM 3205 C C . THR A 1 392 ? -4.657 -0.034 -2.217 1.00 89.75 392 THR A C 1
ATOM 3207 O O . THR A 1 392 ? -3.584 0.072 -2.796 1.00 89.75 392 THR A O 1
ATOM 3210 N N . LEU A 1 393 ? -5.719 0.697 -2.566 1.00 88.38 393 LEU A N 1
ATOM 3211 C CA . LEU A 1 393 ? -5.680 1.694 -3.637 1.00 88.38 393 LEU A CA 1
ATOM 3212 C C . LEU A 1 393 ? -4.632 2.771 -3.341 1.00 88.38 393 LEU A C 1
ATOM 3214 O O . LEU A 1 393 ? -3.840 3.125 -4.206 1.00 88.38 393 LEU A O 1
ATOM 3218 N N . LEU A 1 394 ? -4.613 3.268 -2.105 1.00 89.12 394 LEU A N 1
ATOM 3219 C CA . LEU A 1 394 ? -3.686 4.307 -1.684 1.00 89.12 394 LEU A CA 1
ATOM 3220 C C . LEU A 1 394 ? -2.231 3.805 -1.671 1.00 89.12 394 LEU A C 1
ATOM 3222 O O . LEU A 1 394 ? -1.340 4.556 -2.057 1.00 89.12 394 LEU A O 1
ATOM 3226 N N . GLN A 1 395 ? -2.001 2.541 -1.301 1.00 92.31 395 GLN A N 1
ATOM 3227 C CA . GLN A 1 395 ? -0.704 1.868 -1.406 1.00 92.31 395 GLN A CA 1
ATOM 3228 C C . GLN A 1 395 ? -0.263 1.741 -2.871 1.00 92.31 395 GLN A C 1
ATOM 3230 O O . GLN A 1 395 ? 0.880 2.062 -3.177 1.00 92.31 395 GLN A O 1
ATOM 3235 N N . GLY A 1 396 ? -1.163 1.351 -3.781 1.00 91.19 396 GLY A N 1
ATOM 3236 C CA . GLY A 1 396 ? -0.896 1.334 -5.223 1.00 91.19 396 GLY A CA 1
ATOM 3237 C C . GLY A 1 396 ? -0.500 2.714 -5.756 1.00 91.19 396 GLY A C 1
ATOM 3238 O O . GLY A 1 396 ? 0.547 2.852 -6.379 1.00 91.19 396 GLY A O 1
ATOM 3239 N N . CYS A 1 397 ? -1.270 3.760 -5.435 1.00 90.62 397 CYS A N 1
ATOM 3240 C CA . CYS A 1 397 ? -0.920 5.135 -5.805 1.00 90.62 397 CYS A CA 1
ATOM 3241 C C . CYS A 1 397 ? 0.424 5.578 -5.212 1.00 90.62 397 CYS A C 1
ATOM 3243 O O . CYS A 1 397 ? 1.185 6.268 -5.882 1.00 90.62 397 CYS A O 1
ATOM 3245 N N . GLN A 1 398 ? 0.723 5.193 -3.969 1.00 91.00 398 GLN A N 1
ATOM 3246 C CA . GLN A 1 398 ? 1.993 5.516 -3.329 1.00 91.00 398 GLN A CA 1
ATOM 3247 C C . GLN A 1 398 ? 3.168 4.834 -4.033 1.00 91.00 398 GLN A C 1
ATOM 3249 O O . GLN A 1 398 ? 4.186 5.484 -4.233 1.00 91.00 398 GLN A O 1
ATOM 3254 N N . LEU A 1 399 ? 3.031 3.566 -4.434 1.00 93.44 399 LEU A N 1
ATOM 3255 C CA . LEU A 1 399 ? 4.053 2.860 -5.210 1.00 93.44 399 LEU A CA 1
ATOM 3256 C C . LEU A 1 399 ? 4.283 3.524 -6.573 1.00 93.44 399 LEU A C 1
ATOM 3258 O O . LEU A 1 399 ? 5.436 3.700 -6.948 1.00 93.44 399 LEU A O 1
ATOM 3262 N N . CYS A 1 400 ? 3.225 3.961 -7.269 1.00 91.62 400 CYS A N 1
ATOM 3263 C CA . CYS A 1 400 ? 3.369 4.716 -8.520 1.00 91.62 400 CYS A CA 1
ATOM 3264 C C . CYS A 1 400 ? 4.092 6.047 -8.286 1.00 91.62 400 CYS A C 1
ATOM 3266 O O . CYS A 1 400 ? 5.024 6.376 -9.004 1.00 91.62 400 CYS A O 1
ATOM 3268 N N . VAL A 1 401 ? 3.702 6.807 -7.255 1.00 90.62 401 VAL A N 1
ATOM 3269 C CA . VAL A 1 401 ? 4.361 8.080 -6.922 1.00 90.62 401 VAL A CA 1
ATOM 3270 C C . VAL A 1 401 ? 5.822 7.862 -6.549 1.00 90.62 401 VAL A C 1
ATOM 3272 O O . VAL A 1 401 ? 6.673 8.619 -6.997 1.00 90.62 401 VAL A O 1
ATOM 3275 N N . CYS A 1 402 ? 6.133 6.845 -5.745 1.00 92.50 402 CYS A N 1
ATOM 3276 C CA . CYS A 1 402 ? 7.511 6.520 -5.403 1.00 92.50 402 CYS A CA 1
ATOM 3277 C C . CYS A 1 402 ? 8.311 6.119 -6.649 1.00 92.50 402 CYS A C 1
ATOM 3279 O O . CYS A 1 402 ? 9.428 6.601 -6.776 1.00 92.50 402 CYS A O 1
ATOM 3281 N N . PHE A 1 403 ? 7.732 5.346 -7.573 1.00 91.75 403 PHE A N 1
ATOM 3282 C CA . PHE A 1 403 ? 8.375 4.960 -8.829 1.00 91.75 403 PHE A CA 1
ATOM 3283 C C . PHE A 1 403 ? 8.707 6.188 -9.685 1.00 91.75 403 PHE A C 1
ATOM 3285 O O . PHE A 1 403 ? 9.862 6.448 -9.985 1.00 91.75 403 PHE A O 1
ATOM 3292 N N . GLU A 1 404 ? 7.718 7.028 -9.974 1.00 88.62 404 GLU A N 1
ATOM 3293 C CA . GLU A 1 404 ? 7.909 8.269 -10.735 1.00 88.62 404 GLU A CA 1
ATOM 3294 C C . GLU A 1 404 ? 8.939 9.192 -10.068 1.00 88.62 404 GLU A C 1
ATOM 3296 O O . GLU A 1 404 ? 9.812 9.776 -10.709 1.00 88.62 404 GLU A O 1
ATOM 3301 N N . LEU A 1 405 ? 8.897 9.278 -8.735 1.00 86.88 405 LEU A N 1
ATOM 3302 C CA . LEU A 1 405 ? 9.874 10.056 -7.993 1.00 86.88 405 LEU A CA 1
ATOM 3303 C C . LEU A 1 405 ? 11.275 9.450 -8.043 1.00 86.88 405 LEU A C 1
ATOM 3305 O O . LEU A 1 405 ? 12.225 10.183 -7.813 1.00 86.88 405 LEU A O 1
ATOM 3309 N N . THR A 1 406 ? 11.448 8.162 -8.317 1.00 89.62 406 THR A N 1
ATOM 3310 C CA . THR A 1 406 ? 12.766 7.522 -8.395 1.00 89.62 406 THR A CA 1
ATOM 3311 C C . THR A 1 406 ? 13.365 7.498 -9.793 1.00 89.62 406 THR A C 1
ATOM 3313 O O . THR A 1 406 ? 14.556 7.215 -9.920 1.00 89.62 406 THR A O 1
ATOM 3316 N N . GLN A 1 407 ? 12.624 7.902 -10.823 1.00 85.31 407 GLN A N 1
ATOM 3317 C CA . GLN A 1 407 ? 13.123 7.914 -12.199 1.00 85.31 407 GLN A CA 1
ATOM 3318 C C . GLN A 1 407 ? 14.378 8.798 -12.368 1.00 85.31 407 GLN A C 1
ATOM 3320 O O . GLN A 1 407 ? 15.378 8.314 -12.906 1.00 85.31 407 GLN A O 1
ATOM 3325 N N . PRO A 1 408 ? 14.448 10.030 -11.808 1.00 82.88 408 PRO A N 1
ATOM 3326 C CA . PRO A 1 408 ? 15.667 10.843 -11.881 1.00 82.88 408 PRO A CA 1
ATOM 3327 C C . PRO A 1 408 ? 16.842 10.272 -11.076 1.00 82.88 408 PRO A C 1
ATOM 3329 O O . PRO A 1 408 ? 17.994 10.610 -11.331 1.00 82.88 408 PRO A O 1
ATOM 3332 N N . LEU A 1 409 ? 16.552 9.441 -10.068 1.00 83.38 409 LEU A N 1
ATOM 3333 C CA . LEU A 1 409 ? 17.555 8.790 -9.225 1.00 83.38 409 LEU A CA 1
ATOM 3334 C C . LEU A 1 409 ? 18.199 7.612 -9.956 1.00 83.38 409 LEU A C 1
ATOM 3336 O O . LEU A 1 409 ? 19.419 7.462 -9.900 1.00 83.38 409 LEU A O 1
ATOM 3340 N N . ALA A 1 410 ? 17.379 6.801 -10.624 1.00 83.12 410 ALA A N 1
ATOM 3341 C CA . ALA A 1 410 ? 17.821 5.626 -11.358 1.00 83.12 410 ALA A CA 1
ATOM 3342 C C . ALA A 1 410 ? 18.521 6.004 -12.670 1.00 83.12 410 ALA A C 1
ATOM 3344 O O . ALA A 1 410 ? 19.544 5.415 -13.004 1.00 83.12 410 ALA A O 1
ATOM 3345 N N . ASN A 1 411 ? 18.027 7.014 -13.389 1.00 79.38 411 ASN A N 1
ATOM 3346 C CA . ASN A 1 411 ? 18.535 7.353 -14.714 1.00 79.38 411 ASN A CA 1
ATOM 3347 C C . ASN A 1 411 ? 19.867 8.124 -14.657 1.00 79.38 411 ASN A C 1
ATOM 3349 O O . ASN A 1 411 ? 19.902 9.324 -14.378 1.00 79.38 411 ASN A O 1
ATOM 3353 N N . SER A 1 412 ? 20.966 7.450 -15.011 1.00 75.81 412 SER A N 1
ATOM 3354 C CA . SER A 1 412 ? 22.329 8.005 -15.049 1.00 75.81 412 SER A CA 1
ATOM 3355 C C . SER A 1 412 ? 22.477 9.265 -15.918 1.00 75.81 412 SER A C 1
ATOM 3357 O O . SER A 1 412 ? 23.370 10.076 -15.671 1.00 75.81 412 SER A O 1
ATOM 3359 N N . ARG A 1 413 ? 21.582 9.495 -16.887 1.00 71.69 413 ARG A N 1
ATOM 3360 C CA . ARG A 1 413 ? 21.615 10.674 -17.771 1.00 71.69 413 ARG A CA 1
ATOM 3361 C C . ARG A 1 413 ? 21.279 11.964 -17.049 1.00 71.69 413 ARG A C 1
ATOM 3363 O O . ARG A 1 413 ? 21.922 12.988 -17.275 1.00 71.69 413 ARG A O 1
ATOM 3370 N N . VAL A 1 414 ? 20.307 11.920 -16.140 1.00 74.44 414 VAL A N 1
ATOM 3371 C CA . VAL A 1 414 ? 19.875 13.108 -15.390 1.00 74.44 414 VAL A CA 1
ATOM 3372 C C . VAL A 1 414 ? 21.034 13.658 -14.552 1.00 74.44 414 VAL A C 1
ATOM 3374 O O . VAL A 1 414 ? 21.220 14.875 -14.440 1.00 74.44 414 VAL A O 1
ATOM 3377 N N . TRP A 1 415 ? 21.889 12.761 -14.061 1.00 78.69 415 TRP A N 1
ATOM 3378 C CA . TRP A 1 415 ? 23.107 13.095 -13.330 1.00 78.69 415 TRP A CA 1
ATOM 3379 C C . TRP A 1 415 ? 24.167 13.775 -14.188 1.00 78.69 415 TRP A C 1
ATOM 3381 O O . TRP A 1 415 ? 24.842 14.684 -13.701 1.00 78.69 415 TRP A O 1
ATOM 3391 N N . GLN A 1 416 ? 24.304 13.358 -15.447 1.00 78.94 416 GLN A N 1
ATOM 3392 C CA . GLN A 1 416 ? 25.254 13.951 -16.388 1.00 78.94 416 GLN A CA 1
ATOM 3393 C C . GLN A 1 416 ? 24.812 15.352 -16.823 1.00 78.94 416 GLN A C 1
ATOM 3395 O O . GLN A 1 416 ? 25.633 16.265 -16.869 1.00 78.94 416 GLN A O 1
ATOM 3400 N N . VAL A 1 417 ? 23.511 15.549 -17.071 1.00 79.88 417 VAL A N 1
ATOM 3401 C CA . VAL A 1 417 ? 22.961 16.855 -17.473 1.00 79.88 417 VAL A CA 1
ATOM 3402 C C . VAL A 1 417 ? 22.996 17.855 -16.317 1.00 79.88 417 VAL A C 1
ATOM 3404 O O . VAL A 1 417 ? 23.341 19.023 -16.500 1.00 79.88 417 VAL A O 1
ATOM 3407 N N . SER A 1 418 ? 22.629 17.432 -15.103 1.00 82.31 418 SER A N 1
ATOM 3408 C CA . SER A 1 418 ? 22.653 18.310 -13.935 1.00 82.31 418 SER A CA 1
ATOM 3409 C C . SER A 1 418 ? 22.868 17.540 -12.635 1.00 82.31 418 SER A C 1
ATOM 3411 O O . SER A 1 418 ? 21.927 17.175 -11.922 1.00 82.31 418 SER A O 1
ATOM 3413 N N . TYR A 1 419 ? 24.140 17.377 -12.270 1.00 84.38 419 TYR A N 1
ATOM 3414 C CA . TYR A 1 419 ? 24.536 16.758 -11.005 1.00 84.38 419 TYR A CA 1
ATOM 3415 C C . TYR A 1 419 ? 23.902 17.458 -9.792 1.00 84.38 419 TYR A C 1
ATOM 3417 O O . TYR A 1 419 ? 23.319 16.811 -8.926 1.00 84.38 419 TYR A O 1
ATOM 3425 N N . ALA A 1 420 ? 23.940 18.797 -9.751 1.00 85.25 420 ALA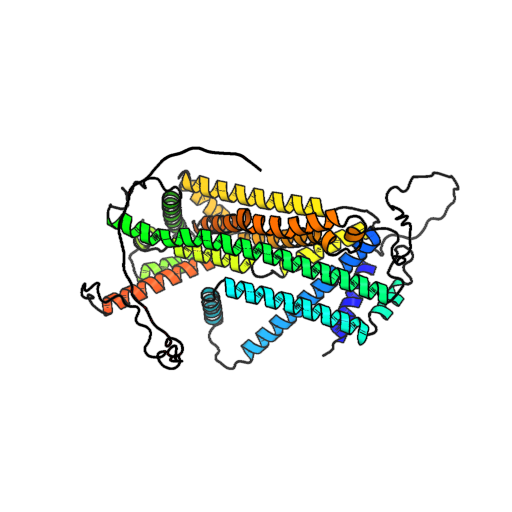 A N 1
ATOM 3426 C CA . ALA A 1 420 ? 23.384 19.568 -8.638 1.00 85.25 420 ALA A CA 1
ATOM 3427 C C . ALA A 1 420 ? 21.867 19.363 -8.481 1.00 85.25 420 ALA A C 1
ATOM 3429 O O . ALA A 1 420 ? 21.386 19.210 -7.359 1.00 85.25 420 ALA A O 1
ATOM 3430 N N . ARG A 1 421 ? 21.113 19.315 -9.591 1.00 80.12 421 ARG A N 1
ATOM 3431 C CA . ARG A 1 421 ? 19.667 19.046 -9.565 1.00 80.12 421 ARG A CA 1
ATOM 3432 C C . ARG A 1 421 ? 19.385 17.645 -9.034 1.00 80.12 421 ARG A C 1
ATOM 3434 O O . ARG A 1 421 ? 18.533 17.501 -8.165 1.00 80.12 421 ARG A O 1
ATOM 3441 N N . SER A 1 422 ? 20.146 16.655 -9.495 1.00 82.38 422 SER A N 1
ATOM 3442 C CA . SER A 1 422 ? 20.018 15.260 -9.063 1.00 82.38 422 SER A CA 1
ATOM 3443 C C . SER A 1 422 ? 20.291 15.105 -7.564 1.00 82.38 422 SER A C 1
ATOM 3445 O O . SER A 1 422 ? 19.491 14.504 -6.852 1.00 82.38 422 SER A O 1
ATOM 3447 N N . VAL A 1 423 ? 21.344 15.747 -7.042 1.00 84.25 423 VAL A N 1
ATOM 3448 C CA . VAL A 1 423 ? 21.652 15.763 -5.599 1.00 84.25 423 VAL A CA 1
ATOM 3449 C C . VAL A 1 423 ? 20.538 16.423 -4.786 1.00 84.25 423 VAL A C 1
ATOM 3451 O O . VAL A 1 423 ? 20.098 15.858 -3.786 1.00 84.25 423 VAL A O 1
ATOM 3454 N N . VAL A 1 424 ? 20.051 17.598 -5.200 1.00 85.19 424 VAL A N 1
ATOM 3455 C CA . VAL A 1 424 ? 18.926 18.271 -4.522 1.00 85.19 424 VAL A CA 1
ATOM 3456 C C . VAL A 1 424 ? 17.693 17.372 -4.509 1.00 85.19 424 VAL A C 1
ATOM 3458 O O . VAL A 1 424 ? 16.991 17.294 -3.503 1.00 85.19 424 VAL A O 1
ATOM 3461 N N . TYR A 1 425 ? 17.460 16.658 -5.604 1.00 84.31 425 TYR A N 1
ATOM 3462 C CA . TYR A 1 425 ? 16.330 15.765 -5.759 1.00 84.31 425 TYR A CA 1
ATOM 3463 C C . TYR A 1 425 ? 16.436 14.503 -4.886 1.00 84.31 425 TYR A C 1
ATOM 3465 O O . TYR A 1 425 ? 15.448 14.123 -4.257 1.00 84.31 425 TYR A O 1
ATOM 3473 N N . ILE A 1 426 ? 17.635 13.921 -4.730 1.00 86.12 426 ILE A N 1
ATOM 3474 C CA . ILE A 1 426 ? 17.905 12.879 -3.720 1.00 86.12 426 ILE A CA 1
ATOM 3475 C C . ILE A 1 426 ? 17.536 13.399 -2.338 1.00 86.12 426 ILE A C 1
ATOM 3477 O O . ILE A 1 426 ? 16.746 12.783 -1.624 1.00 86.12 426 ILE A O 1
ATOM 3481 N N . VAL A 1 427 ? 18.124 14.534 -1.951 1.00 87.12 427 VAL A N 1
ATOM 3482 C CA . VAL A 1 427 ? 17.927 15.098 -0.615 1.00 87.12 427 VAL A CA 1
ATOM 3483 C C . VAL A 1 427 ? 16.443 15.341 -0.388 1.00 87.12 427 VAL A C 1
ATOM 3485 O O . VAL A 1 427 ? 15.931 14.979 0.666 1.00 87.12 427 VAL A O 1
ATOM 3488 N N . PHE A 1 428 ? 15.728 15.862 -1.383 1.00 87.38 428 PHE A N 1
ATOM 3489 C CA . PHE A 1 428 ? 14.283 16.024 -1.324 1.00 87.38 428 PHE A CA 1
ATOM 3490 C C . PHE A 1 428 ? 13.557 14.686 -1.131 1.00 87.38 428 PHE A C 1
ATOM 3492 O O . PHE A 1 428 ? 12.797 14.563 -0.177 1.00 87.38 428 PHE A O 1
ATOM 3499 N N . CYS A 1 429 ? 13.814 13.661 -1.946 1.00 87.12 429 CYS A N 1
ATOM 3500 C CA . CYS A 1 429 ? 13.136 12.367 -1.824 1.00 87.12 429 CYS A CA 1
ATOM 3501 C C . CYS A 1 429 ? 13.365 11.725 -0.446 1.00 87.12 429 CYS A C 1
ATOM 3503 O O . CYS A 1 429 ? 12.407 11.344 0.225 1.00 87.12 429 CYS A O 1
ATOM 3505 N N . PHE A 1 430 ? 14.611 11.686 0.031 1.00 88.31 430 PHE A N 1
ATOM 3506 C CA . PHE A 1 430 ? 14.971 11.049 1.304 1.00 88.31 430 PHE A CA 1
ATOM 3507 C C . PHE A 1 430 ? 14.707 11.911 2.547 1.00 88.31 430 PHE A C 1
ATOM 3509 O O . PHE A 1 430 ? 14.876 11.425 3.663 1.00 88.31 430 PHE A O 1
ATOM 3516 N N . THR A 1 431 ? 14.261 13.161 2.397 1.00 89.50 431 THR A N 1
ATOM 3517 C CA . THR A 1 431 ? 13.830 14.001 3.530 1.00 89.50 431 THR A CA 1
ATOM 3518 C C . THR A 1 431 ? 12.330 14.271 3.498 1.00 89.50 431 THR A C 1
ATOM 3520 O O . THR A 1 431 ? 11.640 14.006 4.481 1.00 89.50 431 THR A O 1
ATOM 3523 N N . ALA A 1 432 ? 11.793 14.732 2.370 1.00 88.19 432 ALA A N 1
ATOM 3524 C CA . ALA A 1 432 ? 10.394 15.102 2.221 1.00 88.19 432 ALA A CA 1
ATOM 3525 C C . ALA A 1 432 ? 9.459 13.891 2.287 1.00 88.19 432 ALA A C 1
ATOM 3527 O O . ALA A 1 432 ? 8.435 13.986 2.961 1.00 88.19 432 ALA A O 1
ATOM 3528 N N . MET A 1 433 ? 9.797 12.747 1.672 1.00 87.94 433 MET A N 1
ATOM 3529 C CA . MET A 1 433 ? 8.927 11.557 1.727 1.00 87.94 433 MET A CA 1
ATOM 3530 C C . MET A 1 433 ? 8.851 10.956 3.139 1.00 87.94 433 MET A C 1
ATOM 3532 O O . MET A 1 433 ? 7.736 10.737 3.622 1.00 87.94 433 MET A O 1
ATOM 3536 N N . PRO A 1 434 ? 9.968 10.767 3.873 1.00 90.38 434 PRO A N 1
ATOM 3537 C CA . PRO A 1 434 ? 9.907 10.387 5.285 1.00 90.38 434 PRO A CA 1
ATOM 3538 C C . PRO A 1 434 ? 9.143 11.383 6.161 1.00 90.38 434 PRO A C 1
ATOM 3540 O O . PRO A 1 434 ? 8.325 10.979 6.990 1.00 90.38 434 PRO A O 1
ATOM 3543 N N . LEU A 1 435 ? 9.357 12.691 5.962 1.00 91.88 435 LEU A N 1
ATOM 3544 C CA . LEU A 1 435 ? 8.625 13.730 6.690 1.00 91.88 435 LEU A CA 1
ATOM 3545 C C . LEU A 1 435 ? 7.128 13.693 6.381 1.00 91.88 435 LEU A C 1
ATOM 3547 O O . LEU A 1 435 ? 6.318 13.836 7.293 1.00 91.88 435 LEU A O 1
ATOM 3551 N N . PHE A 1 436 ? 6.748 13.462 5.127 1.00 90.25 436 PHE A N 1
ATOM 3552 C CA . PHE A 1 436 ? 5.359 13.291 4.722 1.00 90.25 436 PHE A CA 1
ATOM 3553 C C . PHE A 1 436 ? 4.735 12.050 5.377 1.00 90.25 436 PHE A C 1
ATOM 3555 O O . PHE A 1 436 ? 3.648 12.143 5.955 1.00 90.25 436 PHE A O 1
ATOM 3562 N N . GLY A 1 437 ? 5.458 10.925 5.391 1.00 90.44 437 GLY A N 1
ATOM 3563 C CA . GLY A 1 437 ? 5.078 9.723 6.133 1.00 90.44 437 GLY A CA 1
ATOM 3564 C C . GLY A 1 437 ? 4.801 10.021 7.611 1.00 90.44 437 GLY A C 1
ATOM 3565 O O . GLY A 1 437 ? 3.737 9.708 8.150 1.00 90.44 437 GLY A O 1
ATOM 3566 N N . TRP A 1 438 ? 5.728 10.724 8.263 1.00 93.44 438 TRP A N 1
ATOM 3567 C CA . TRP A 1 438 ? 5.628 11.076 9.677 1.00 93.44 438 TRP A CA 1
ATOM 3568 C C . TRP A 1 438 ? 4.510 12.085 9.991 1.00 93.44 438 TRP A C 1
ATOM 3570 O O . TRP A 1 438 ? 3.769 11.906 10.959 1.00 93.44 438 TRP A O 1
ATOM 3580 N N . LEU A 1 439 ? 4.402 13.170 9.223 1.00 92.81 439 LEU A N 1
ATOM 3581 C CA . LEU A 1 439 ? 3.537 14.314 9.536 1.00 92.81 439 LEU A CA 1
ATOM 3582 C C . LEU A 1 439 ? 2.104 14.143 9.029 1.00 92.81 439 LEU A C 1
ATOM 3584 O O . LEU A 1 439 ? 1.177 14.646 9.663 1.00 92.81 439 LEU A O 1
ATOM 3588 N N . VAL A 1 440 ? 1.917 13.458 7.901 1.00 91.88 440 VAL A N 1
ATOM 3589 C CA . VAL A 1 440 ? 0.612 13.335 7.240 1.00 91.88 440 VAL A CA 1
ATOM 3590 C C . VAL A 1 440 ? 0.065 11.927 7.407 1.00 91.88 440 VAL A C 1
ATOM 3592 O O . VAL A 1 440 ? -1.006 11.745 7.986 1.00 91.88 440 VAL A O 1
ATOM 3595 N N . TRP A 1 441 ? 0.803 10.919 6.955 1.00 90.50 441 TRP A N 1
ATOM 3596 C CA . TRP A 1 441 ? 0.276 9.560 6.847 1.00 90.50 441 TRP A CA 1
ATOM 3597 C C . TRP A 1 441 ? 0.094 8.852 8.186 1.00 90.50 441 TRP A C 1
ATOM 3599 O O . TRP A 1 441 ? -0.977 8.306 8.447 1.00 90.50 441 TRP A O 1
ATOM 3609 N N . GLY A 1 442 ? 1.090 8.901 9.072 1.00 91.62 442 GLY A N 1
ATOM 3610 C CA . GLY A 1 442 ? 0.979 8.310 10.408 1.00 91.62 442 GLY A CA 1
ATOM 3611 C C . GLY A 1 442 ? -0.240 8.824 11.195 1.00 91.62 442 GLY A C 1
ATOM 3612 O O . GLY A 1 442 ? -1.047 8.014 11.666 1.00 91.62 442 GLY A O 1
ATOM 3613 N N . PRO A 1 443 ? -0.446 10.153 11.298 1.00 91.12 443 PRO A N 1
ATOM 3614 C CA . PRO A 1 443 ? -1.631 10.727 11.933 1.00 91.12 443 PRO A CA 1
ATOM 3615 C C . PRO A 1 443 ? -2.935 10.438 11.184 1.00 91.12 443 PRO A C 1
ATOM 3617 O O . PRO A 1 443 ? -3.990 10.333 11.811 1.00 91.12 443 PRO A O 1
ATOM 3620 N N . LEU A 1 444 ? -2.896 10.311 9.854 1.00 90.75 444 LEU A N 1
ATOM 3621 C CA . LEU A 1 444 ? -4.068 9.932 9.069 1.00 90.75 444 LEU A CA 1
ATOM 3622 C C . LEU A 1 444 ? -4.512 8.505 9.404 1.00 90.75 444 LEU A C 1
ATOM 3624 O O . LEU A 1 444 ? -5.682 8.308 9.725 1.00 90.75 444 LEU A O 1
ATOM 3628 N N . ILE A 1 445 ? -3.588 7.536 9.414 1.00 91.00 445 ILE A N 1
ATOM 3629 C CA . ILE A 1 445 ? -3.881 6.140 9.778 1.00 91.00 445 ILE A CA 1
ATOM 3630 C C . ILE A 1 445 ? -4.481 6.075 11.185 1.00 91.00 445 ILE A C 1
ATOM 3632 O O . ILE A 1 445 ? -5.512 5.431 11.383 1.00 91.00 445 ILE A O 1
ATOM 3636 N N . SER A 1 446 ? -3.891 6.773 12.164 1.00 90.12 446 SER A N 1
ATOM 3637 C CA . SER A 1 446 ? -4.400 6.740 13.540 1.00 90.12 446 SER A CA 1
ATOM 3638 C C . SER A 1 446 ? -5.797 7.359 13.667 1.00 90.12 446 SER A C 1
ATOM 3640 O O . SER A 1 446 ? -6.643 6.839 14.399 1.00 90.12 446 SER A O 1
ATOM 3642 N N . ARG A 1 447 ? -6.090 8.425 12.911 1.00 88.38 447 ARG A N 1
ATOM 3643 C CA . ARG A 1 447 ? -7.427 9.037 12.852 1.00 88.38 447 ARG A CA 1
ATOM 3644 C C . ARG A 1 447 ? -8.450 8.153 12.152 1.00 88.38 447 ARG A C 1
ATOM 3646 O O . ARG A 1 447 ? -9.572 8.041 12.642 1.00 88.38 447 ARG A O 1
ATOM 3653 N N . VAL A 1 448 ? -8.080 7.515 11.042 1.00 88.19 448 VAL A N 1
ATOM 3654 C CA . VAL A 1 448 ? -8.944 6.548 10.349 1.00 88.19 448 VAL A CA 1
ATOM 3655 C C . VAL A 1 448 ? -9.262 5.389 11.290 1.00 88.19 448 VAL A C 1
ATOM 3657 O O . VAL A 1 448 ? -10.429 5.035 11.443 1.00 88.19 448 VAL A O 1
ATOM 3660 N N . ALA A 1 449 ? -8.267 4.868 12.011 1.00 88.56 449 ALA A N 1
ATOM 3661 C CA . ALA A 1 449 ? -8.469 3.824 13.010 1.00 88.56 449 ALA A CA 1
ATOM 3662 C C . ALA A 1 449 ? -9.425 4.252 14.132 1.00 88.56 449 ALA A C 1
ATOM 3664 O O . ALA A 1 449 ? -10.318 3.491 14.513 1.00 88.56 449 ALA A O 1
ATOM 3665 N N . LEU A 1 450 ? -9.277 5.476 14.648 1.00 86.50 450 LEU A N 1
ATOM 3666 C CA . LEU A 1 450 ? -10.179 6.030 15.659 1.00 86.50 450 LEU A CA 1
ATOM 3667 C C . LEU A 1 450 ? -11.613 6.141 15.123 1.00 86.50 450 LEU A C 1
ATOM 3669 O O . LEU A 1 450 ? -12.555 5.706 15.783 1.00 86.50 450 LEU A O 1
ATOM 3673 N N . ALA A 1 451 ? -11.776 6.659 13.906 1.00 83.81 451 ALA A N 1
ATOM 3674 C CA . ALA A 1 451 ? -13.073 6.791 13.255 1.00 83.81 451 ALA A CA 1
ATOM 3675 C C . ALA A 1 451 ? -13.746 5.427 13.010 1.00 83.81 451 ALA A C 1
ATOM 3677 O O . ALA A 1 451 ? -14.936 5.265 13.286 1.00 83.81 451 ALA A O 1
ATOM 3678 N N . MET A 1 452 ? -12.981 4.424 12.564 1.00 81.12 452 MET A N 1
ATOM 3679 C CA . MET A 1 452 ? -13.446 3.039 12.420 1.00 81.12 452 MET A CA 1
ATOM 3680 C C . MET A 1 452 ? -13.884 2.437 13.757 1.00 81.12 452 MET A C 1
ATOM 3682 O O . MET A 1 452 ? -14.887 1.729 13.831 1.00 81.12 452 MET A O 1
ATOM 3686 N N . SER A 1 453 ? -13.173 2.776 14.830 1.00 84.75 453 SER A N 1
ATOM 3687 C CA . SER A 1 453 ? -13.436 2.259 16.172 1.00 84.75 453 SER A CA 1
ATOM 3688 C C . SER A 1 453 ? -14.703 2.824 16.813 1.00 84.75 453 SER A C 1
ATOM 3690 O O . SER A 1 453 ? -15.140 2.298 17.826 1.00 84.75 453 SER A O 1
ATOM 3692 N N . CYS A 1 454 ? -15.343 3.845 16.238 1.00 79.56 454 CYS A N 1
ATOM 3693 C CA . CYS A 1 454 ? -16.569 4.425 16.796 1.00 79.56 454 CYS A CA 1
ATOM 3694 C C . CYS A 1 454 ? -17.845 3.599 16.498 1.00 79.56 454 CYS A C 1
ATOM 3696 O O . CYS A 1 454 ? -18.951 4.030 16.816 1.00 79.56 454 CYS A O 1
ATOM 3698 N N . GLY A 1 455 ? -17.711 2.411 15.890 1.00 68.94 455 GLY A N 1
ATOM 3699 C CA . GLY A 1 455 ? -18.792 1.426 15.703 1.00 68.94 455 GLY A CA 1
ATOM 3700 C C . GLY A 1 455 ? -19.740 1.692 14.523 1.00 68.94 455 GLY A C 1
ATOM 3701 O O . GLY A 1 455 ? -20.656 0.917 14.279 1.00 68.94 455 GLY A O 1
ATOM 3702 N N . PHE A 1 456 ? -19.487 2.735 13.725 1.00 69.00 456 PHE A N 1
ATOM 3703 C CA . PHE A 1 456 ? -20.214 3.030 12.473 1.00 69.00 456 PHE A CA 1
ATOM 3704 C C . PHE A 1 456 ? -19.857 2.097 11.311 1.00 69.00 456 PHE A C 1
ATOM 3706 O O . PHE A 1 456 ? -20.504 2.123 10.262 1.00 69.00 456 PHE A O 1
ATOM 3713 N N . MET A 1 457 ? -18.751 1.370 11.452 1.00 68.62 457 MET A N 1
ATOM 3714 C CA . MET A 1 457 ? -18.232 0.404 10.484 1.00 68.62 457 MET A CA 1
ATOM 3715 C C . MET A 1 457 ? -17.840 -0.874 11.222 1.00 68.62 457 MET A C 1
ATOM 3717 O O . MET A 1 457 ? -16.736 -1.380 11.048 1.00 68.62 457 MET A O 1
ATOM 3721 N N . ILE A 1 458 ? -18.722 -1.339 12.112 1.00 76.38 458 ILE A N 1
ATOM 3722 C CA . ILE A 1 458 ? -18.513 -2.609 12.798 1.00 76.38 458 ILE A CA 1
ATOM 3723 C C . ILE A 1 458 ? -18.577 -3.740 11.760 1.00 76.38 458 ILE A C 1
ATOM 3725 O O . ILE A 1 458 ? -19.495 -3.798 10.944 1.00 76.38 458 ILE A O 1
ATOM 3729 N N . SER A 1 459 ? -17.553 -4.587 11.744 1.00 76.94 459 SER A N 1
ATOM 3730 C CA . SER A 1 459 ? -17.475 -5.786 10.901 1.00 76.94 459 SER A CA 1
ATOM 3731 C C . SER A 1 459 ? -17.699 -7.045 11.735 1.00 76.94 459 SER A C 1
ATOM 3733 O O . SER A 1 459 ? -17.607 -6.991 12.960 1.00 76.94 459 SER A O 1
ATOM 3735 N N . GLU A 1 460 ? -17.927 -8.194 11.094 1.00 82.06 460 GLU A N 1
ATOM 3736 C CA . GLU A 1 460 ? -17.977 -9.496 11.787 1.00 82.06 460 GLU A CA 1
ATOM 3737 C C . GLU A 1 460 ? -16.695 -9.745 12.590 1.00 82.06 460 GLU A C 1
ATOM 3739 O O . GLU A 1 460 ? -16.750 -10.059 13.775 1.00 82.06 460 GLU A O 1
ATOM 3744 N N . GLU A 1 461 ? -15.540 -9.464 11.979 1.00 80.12 461 GLU A N 1
ATOM 3745 C CA . GLU A 1 461 ? -14.226 -9.494 12.633 1.00 80.12 461 GLU A CA 1
ATOM 3746 C C . GLU A 1 461 ? -14.192 -8.612 13.893 1.00 80.12 461 GLU A C 1
ATOM 3748 O O . GLU A 1 461 ? -13.640 -8.991 14.924 1.00 80.12 461 GLU A O 1
ATOM 3753 N N . THR A 1 462 ? -14.827 -7.441 13.845 1.00 81.88 462 THR A N 1
ATOM 3754 C CA . THR A 1 462 ? -14.910 -6.539 14.996 1.00 81.88 462 THR A CA 1
ATOM 3755 C C . THR A 1 462 ? -15.786 -7.106 16.111 1.00 81.88 462 THR A C 1
ATOM 3757 O O . THR A 1 462 ? -15.426 -7.007 17.282 1.00 81.88 462 THR A O 1
ATOM 3760 N N . VAL A 1 463 ? -16.923 -7.714 15.767 1.00 85.56 463 VAL A N 1
ATOM 3761 C CA . VAL A 1 463 ? -17.829 -8.347 16.737 1.00 85.56 463 VAL A CA 1
ATOM 3762 C C . VAL A 1 463 ? -17.148 -9.522 17.430 1.00 85.56 463 VAL A C 1
ATOM 3764 O O . VAL A 1 463 ? -17.202 -9.608 18.654 1.00 85.56 463 VAL A O 1
ATOM 3767 N N . LEU A 1 464 ? -16.445 -10.371 16.677 1.00 85.81 464 LEU A N 1
ATOM 3768 C CA . LEU A 1 464 ? -15.674 -11.488 17.227 1.00 85.81 464 LEU A CA 1
ATOM 3769 C C . LEU A 1 464 ? -14.560 -11.002 18.164 1.00 85.81 464 LEU A C 1
ATOM 3771 O O . LEU A 1 464 ? -14.375 -11.549 19.249 1.00 85.81 464 LEU A O 1
ATOM 3775 N N . ARG A 1 465 ? -13.862 -9.912 17.810 1.00 83.94 465 ARG A N 1
ATOM 3776 C CA . ARG A 1 465 ? -12.882 -9.274 18.708 1.00 83.94 465 ARG A CA 1
ATOM 3777 C C . ARG A 1 465 ? -13.530 -8.795 20.005 1.00 83.94 465 ARG A C 1
ATOM 3779 O O . ARG A 1 465 ? -12.972 -9.015 21.076 1.00 83.94 465 ARG A O 1
ATOM 3786 N N . LEU A 1 466 ? -14.697 -8.152 19.927 1.00 87.50 466 LEU A N 1
ATOM 3787 C CA . LEU A 1 466 ? -15.426 -7.708 21.118 1.00 87.50 466 LEU A CA 1
ATOM 3788 C C . LEU A 1 466 ? -15.868 -8.891 21.982 1.00 87.50 466 LEU A C 1
ATOM 3790 O O . LEU A 1 466 ? -15.715 -8.823 23.198 1.00 87.50 466 LEU A O 1
ATOM 3794 N N . GLN A 1 467 ? -16.341 -9.981 21.373 1.00 88.75 467 GLN A N 1
ATOM 3795 C CA . GLN A 1 467 ? -16.682 -11.210 22.088 1.00 88.75 467 GLN A CA 1
ATOM 3796 C C . GLN A 1 467 ? -15.469 -11.758 22.847 1.00 88.75 467 GLN A C 1
ATOM 3798 O O . GLN A 1 467 ? -15.555 -11.971 24.055 1.00 88.75 467 GLN A O 1
ATOM 3803 N N . ALA A 1 468 ? -14.324 -11.903 22.175 1.00 86.12 468 ALA A N 1
ATOM 3804 C CA . ALA A 1 468 ? -13.096 -12.382 22.802 1.00 86.12 468 ALA A CA 1
ATOM 3805 C C . ALA A 1 468 ? -12.661 -11.482 23.975 1.00 86.12 468 ALA A C 1
ATOM 3807 O O . ALA A 1 468 ? -12.238 -11.974 25.019 1.00 86.12 468 ALA A O 1
ATOM 3808 N N . MET A 1 469 ? -12.807 -10.156 23.849 1.00 86.06 469 MET A N 1
ATOM 3809 C CA . MET A 1 469 ? -12.522 -9.222 24.947 1.00 86.06 469 MET A CA 1
ATOM 3810 C C . MET A 1 469 ? -13.454 -9.419 26.151 1.00 86.06 469 MET A C 1
ATOM 3812 O O . MET A 1 469 ? -12.987 -9.332 27.286 1.00 86.06 469 MET A O 1
ATOM 3816 N N . VAL A 1 470 ? -14.744 -9.691 25.923 1.00 87.56 470 VAL A N 1
ATOM 3817 C CA . VAL A 1 470 ? -15.712 -9.998 26.991 1.00 87.56 470 VAL A CA 1
ATOM 3818 C C . VAL A 1 470 ? -15.355 -11.307 27.685 1.00 87.56 470 VAL A C 1
ATOM 3820 O O . VAL A 1 470 ? -15.266 -11.346 28.910 1.00 87.56 470 VAL A O 1
ATOM 3823 N N . GLU A 1 471 ? -15.095 -12.363 26.917 1.00 87.12 471 GLU A N 1
ATOM 3824 C CA . GLU A 1 471 ? -14.748 -13.673 27.468 1.00 87.12 471 GLU A CA 1
ATOM 3825 C C . GLU A 1 471 ? -13.464 -13.606 28.301 1.00 87.12 471 GLU A C 1
ATOM 3827 O O . GLU A 1 471 ? -13.452 -14.088 29.434 1.00 87.12 471 GLU A O 1
ATOM 3832 N N . MET A 1 472 ? -12.413 -12.942 27.804 1.00 83.31 472 MET A N 1
ATOM 3833 C CA . MET A 1 472 ? -11.169 -12.745 28.557 1.00 83.31 472 MET A CA 1
ATOM 3834 C C . MET A 1 472 ? -11.381 -11.943 29.847 1.00 83.31 472 MET A C 1
ATOM 3836 O O . MET A 1 472 ? -10.801 -12.284 30.881 1.00 83.31 472 MET A O 1
ATOM 3840 N N . HIS A 1 473 ? -12.203 -10.888 29.810 1.00 85.69 473 HIS A N 1
ATOM 3841 C CA . HIS A 1 473 ? -12.497 -10.081 30.994 1.00 85.69 473 HIS A CA 1
ATOM 3842 C C . HIS A 1 473 ? -13.188 -10.909 32.082 1.00 85.69 473 HIS A C 1
ATOM 3844 O O . HIS A 1 473 ? -12.753 -10.907 33.233 1.00 85.69 473 HIS A O 1
ATOM 3850 N N . GLU A 1 474 ? -14.220 -11.664 31.712 1.00 86.19 474 GLU A N 1
ATOM 3851 C CA . GLU A 1 474 ? -15.003 -12.467 32.650 1.00 86.19 474 GLU A CA 1
ATOM 3852 C C . GLU A 1 474 ? -14.218 -13.657 33.211 1.00 86.19 474 GLU A C 1
ATOM 3854 O O . GLU A 1 474 ? -14.319 -13.952 34.403 1.00 86.19 474 GLU A O 1
ATOM 3859 N N . HIS A 1 475 ? -13.381 -14.309 32.398 1.00 84.06 475 HIS A N 1
ATOM 3860 C CA . HIS A 1 475 ? -12.466 -15.343 32.895 1.00 84.06 475 HIS A CA 1
ATOM 3861 C C . HIS A 1 475 ? -11.471 -14.763 33.905 1.00 84.06 475 HIS A C 1
ATOM 3863 O O . HIS A 1 475 ? -11.288 -15.330 34.982 1.00 84.06 475 HIS A O 1
ATOM 3869 N N . GLY A 1 476 ? -10.883 -13.600 33.603 1.00 83.38 476 GLY A N 1
ATOM 3870 C CA . GLY A 1 476 ? -9.982 -12.907 34.523 1.00 83.38 476 GLY A CA 1
ATOM 3871 C C . GLY A 1 476 ? -10.670 -12.457 35.815 1.00 83.38 476 GLY A C 1
ATOM 3872 O O . GLY A 1 476 ? -10.071 -12.541 36.884 1.00 83.38 476 GLY A O 1
ATOM 3873 N N . ARG A 1 477 ? -11.931 -12.010 35.744 1.00 84.25 477 ARG A N 1
ATOM 3874 C CA . ARG A 1 477 ? -12.731 -11.633 36.918 1.00 84.25 477 ARG A CA 1
ATOM 3875 C C . ARG A 1 477 ? -12.999 -12.837 37.823 1.00 84.25 477 ARG A C 1
ATOM 3877 O O . ARG A 1 477 ? -12.732 -12.761 39.017 1.00 84.25 477 ARG A O 1
ATOM 3884 N N . ARG A 1 478 ? -13.445 -13.961 37.253 1.00 85.06 478 ARG A N 1
ATOM 3885 C CA . ARG A 1 478 ? -13.702 -15.206 37.999 1.00 85.06 478 ARG A CA 1
ATOM 3886 C C . ARG A 1 478 ? -12.442 -15.782 38.640 1.00 85.06 478 ARG A C 1
ATOM 3888 O O . ARG A 1 478 ? -12.523 -16.283 39.754 1.00 85.06 478 ARG A O 1
ATOM 3895 N N . ALA A 1 479 ? -11.294 -15.695 37.966 1.00 81.75 479 ALA A N 1
ATOM 3896 C CA . ALA A 1 479 ? -10.015 -16.114 38.539 1.00 81.75 479 ALA A CA 1
ATOM 3897 C C . ALA A 1 479 ? -9.676 -15.307 39.805 1.00 81.75 479 ALA A C 1
ATOM 3899 O O . ALA A 1 479 ? -9.372 -15.895 40.836 1.00 81.75 479 ALA A O 1
ATOM 3900 N N . ARG A 1 480 ? -9.846 -13.976 39.771 1.00 81.31 480 ARG A N 1
ATOM 3901 C CA . ARG A 1 480 ? -9.641 -13.114 40.951 1.00 81.31 480 ARG A CA 1
ATOM 3902 C C . ARG A 1 480 ? -10.632 -13.400 42.077 1.00 81.31 480 ARG A C 1
ATOM 3904 O O . ARG A 1 480 ? -10.263 -13.359 43.240 1.00 81.31 480 ARG A O 1
ATOM 3911 N N . GLU A 1 481 ? -11.889 -13.683 41.743 1.00 83.62 481 GLU A N 1
ATOM 3912 C CA . GLU A 1 481 ? -12.905 -14.058 42.736 1.00 83.62 481 GLU A CA 1
ATOM 3913 C C . GLU A 1 481 ? -12.594 -15.417 43.386 1.00 83.62 481 GLU A C 1
ATOM 3915 O O . GLU A 1 481 ? -12.840 -15.595 44.578 1.00 83.62 481 GLU A O 1
ATOM 3920 N N . ALA A 1 482 ? -12.019 -16.356 42.629 1.00 80.62 482 ALA A N 1
ATOM 3921 C CA . ALA A 1 482 ? -11.592 -17.663 43.126 1.00 80.62 482 ALA A CA 1
ATOM 3922 C C . ALA A 1 482 ? -10.327 -17.596 44.003 1.00 80.62 482 ALA A C 1
ATOM 3924 O O . ALA A 1 482 ? -10.172 -18.416 44.905 1.00 80.62 482 ALA A O 1
ATOM 3925 N N . GLU A 1 483 ? -9.450 -16.616 43.772 1.00 79.88 483 GLU A N 1
ATOM 3926 C CA . GLU A 1 483 ? -8.251 -16.359 44.586 1.00 79.88 483 GLU A CA 1
ATOM 3927 C C . GLU A 1 483 ? -8.567 -15.696 45.948 1.00 79.88 483 GLU A C 1
ATOM 3929 O O . GLU A 1 483 ? -7.696 -15.620 46.814 1.00 79.88 483 GLU A O 1
ATOM 3934 N N . GLY A 1 484 ? -9.825 -15.297 46.189 1.00 62.59 484 GLY A N 1
ATOM 3935 C CA . GLY A 1 484 ? -10.274 -14.665 47.434 1.00 62.59 484 GLY A CA 1
ATOM 3936 C C . GLY A 1 484 ? -9.858 -13.189 47.557 1.00 62.59 484 GLY A C 1
ATOM 3937 O O . GLY A 1 484 ? -9.191 -12.647 46.675 1.00 62.59 484 GLY A O 1
ATOM 3938 N N . PRO A 1 485 ? -10.272 -12.481 48.628 1.00 50.97 485 PRO A N 1
ATOM 3939 C CA . PRO A 1 485 ? -9.863 -11.100 48.850 1.00 50.97 485 PRO A CA 1
ATOM 3940 C C . PRO A 1 485 ? -8.353 -11.053 49.098 1.00 50.97 485 PRO A C 1
ATOM 3942 O O . PRO A 1 485 ? -7.859 -11.434 50.159 1.00 50.97 485 PRO A O 1
ATOM 3945 N N . MET A 1 486 ? -7.622 -10.596 48.087 1.00 45.66 486 MET A N 1
ATOM 3946 C CA . MET A 1 486 ? -6.204 -10.285 48.182 1.00 45.66 486 MET A CA 1
ATOM 3947 C C . MET A 1 486 ? -6.031 -9.204 49.260 1.00 45.66 486 MET A C 1
ATOM 3949 O O . MET A 1 486 ? -6.618 -8.130 49.158 1.00 45.66 486 MET A O 1
ATOM 3953 N N . SER A 1 487 ? -5.288 -9.523 50.324 1.00 42.44 487 SER A N 1
ATOM 3954 C CA . SER A 1 487 ? -4.900 -8.590 51.389 1.00 42.44 487 SER A CA 1
ATOM 3955 C C . SER A 1 487 ? -4.322 -7.309 50.777 1.00 42.44 487 SER A C 1
ATOM 3957 O O . SER A 1 487 ? -3.442 -7.404 49.922 1.00 42.44 487 SER A O 1
ATOM 3959 N N . ASP A 1 488 ? -4.794 -6.139 51.220 1.00 41.66 488 ASP A N 1
ATOM 3960 C CA . ASP A 1 488 ? -4.414 -4.786 50.763 1.00 41.66 488 ASP A CA 1
ATOM 3961 C C . ASP A 1 488 ? -2.942 -4.400 51.067 1.00 41.66 488 ASP A C 1
ATOM 3963 O O . ASP A 1 488 ? -2.620 -3.238 51.317 1.00 41.66 488 ASP A O 1
ATOM 3967 N N . ASP A 1 489 ? -2.005 -5.348 51.036 1.00 35.34 489 ASP A N 1
ATOM 3968 C CA . ASP A 1 489 ? -0.576 -5.063 51.122 1.00 35.34 489 ASP A CA 1
ATOM 3969 C C . ASP A 1 489 ? -0.037 -4.694 49.732 1.00 35.34 489 ASP A C 1
ATOM 3971 O O . ASP A 1 489 ? 0.458 -5.504 48.946 1.00 35.34 489 ASP A O 1
ATOM 3975 N N . ILE A 1 490 ? -0.120 -3.395 49.442 1.00 39.75 490 ILE A N 1
ATOM 3976 C CA . ILE A 1 490 ? 0.379 -2.714 48.234 1.00 39.75 490 ILE A CA 1
ATOM 3977 C C . ILE A 1 490 ? 1.906 -2.904 48.026 1.00 39.75 490 ILE A C 1
ATOM 3979 O O . ILE A 1 490 ? 2.434 -2.579 46.964 1.00 39.75 490 ILE A O 1
ATOM 3983 N N . SER A 1 491 ? 2.631 -3.498 48.980 1.00 34.47 491 SER A N 1
ATOM 3984 C CA . SER A 1 491 ? 4.065 -3.811 48.876 1.00 34.47 491 SER A CA 1
ATOM 3985 C C . SER A 1 491 ? 4.395 -5.031 47.997 1.00 34.47 491 SER A C 1
ATOM 3987 O O . SER A 1 491 ? 5.555 -5.208 47.628 1.00 34.47 491 SER A O 1
ATOM 3989 N N . ALA A 1 492 ? 3.405 -5.845 47.607 1.00 33.38 492 ALA A N 1
ATOM 3990 C CA . ALA A 1 492 ? 3.627 -7.093 46.865 1.00 33.38 492 ALA A CA 1
ATOM 3991 C C . ALA A 1 492 ? 3.590 -6.965 45.326 1.00 33.38 492 ALA A C 1
ATOM 3993 O O . ALA A 1 492 ? 3.733 -7.965 44.622 1.00 33.38 492 ALA A O 1
ATOM 3994 N N . TRP A 1 493 ? 3.444 -5.756 44.769 1.00 37.56 493 TRP A N 1
ATOM 3995 C CA . TRP A 1 493 ? 3.509 -5.529 43.318 1.00 37.56 493 TRP A CA 1
ATOM 3996 C C . TRP A 1 493 ? 4.958 -5.547 42.798 1.00 37.56 493 TRP A C 1
ATOM 3998 O O . TRP A 1 493 ? 5.460 -4.558 42.267 1.00 37.56 493 TRP A O 1
ATOM 4008 N N . GLN A 1 494 ? 5.638 -6.688 42.916 1.00 32.84 494 GLN A N 1
ATOM 4009 C CA . GLN A 1 494 ? 6.728 -7.035 42.005 1.00 32.84 494 GLN A CA 1
ATOM 4010 C C . GLN A 1 494 ? 6.197 -8.019 40.958 1.00 32.84 494 GLN A C 1
ATOM 4012 O O . GLN A 1 494 ? 5.472 -8.951 41.308 1.00 32.84 494 GLN A O 1
ATOM 4017 N N . PRO A 1 495 ? 6.522 -7.837 39.666 1.00 31.23 495 PRO A N 1
ATOM 4018 C CA . PRO A 1 495 ? 6.136 -8.794 38.642 1.00 31.23 495 PRO A CA 1
ATOM 4019 C C . PRO A 1 495 ? 6.752 -10.157 38.970 1.00 31.23 495 PRO A C 1
ATOM 4021 O O . PRO A 1 495 ? 7.974 -10.298 39.041 1.00 31.23 495 PRO A O 1
ATOM 4024 N N . VAL A 1 496 ? 5.896 -11.160 39.168 1.00 35.16 496 VAL A N 1
ATOM 4025 C CA . VAL A 1 496 ? 6.302 -12.561 39.290 1.00 35.16 496 VAL A CA 1
ATOM 4026 C C . VAL A 1 496 ? 6.872 -12.986 37.939 1.00 35.16 496 VAL A C 1
ATOM 4028 O O . VAL A 1 496 ? 6.142 -13.272 36.992 1.00 35.16 496 VAL A O 1
ATOM 4031 N N . ILE A 1 497 ? 8.199 -12.973 37.835 1.00 36.56 497 ILE A N 1
ATOM 4032 C CA . ILE A 1 497 ? 8.921 -13.624 36.745 1.00 36.56 497 ILE A CA 1
ATOM 4033 C C . ILE A 1 497 ? 8.740 -15.135 36.960 1.00 36.56 497 ILE A C 1
ATOM 4035 O O . ILE A 1 497 ? 9.090 -15.617 38.040 1.00 36.56 497 ILE A O 1
ATOM 4039 N N . PRO A 1 498 ? 8.198 -15.892 35.990 1.00 32.88 498 PRO A N 1
ATOM 4040 C CA . PRO A 1 498 ? 8.000 -17.327 36.148 1.00 32.88 498 PRO A CA 1
ATOM 4041 C C . PRO A 1 498 ? 9.334 -18.025 36.445 1.00 32.88 498 PRO A C 1
ATOM 4043 O O . PRO A 1 498 ? 10.327 -17.836 35.739 1.00 32.88 498 PRO A O 1
ATOM 4046 N N . GLU A 1 499 ? 9.349 -18.862 37.486 1.00 35.72 499 GLU A N 1
ATOM 4047 C CA . GLU A 1 499 ? 10.524 -19.562 38.039 1.00 35.72 499 GLU A CA 1
ATOM 4048 C C . GLU A 1 499 ? 11.206 -20.568 37.082 1.00 35.72 499 GLU A C 1
ATOM 4050 O O . GLU A 1 499 ? 12.134 -21.272 37.471 1.00 35.72 499 GLU A O 1
ATOM 4055 N N . GLY A 1 500 ? 10.814 -20.600 35.806 1.00 37.53 500 GLY A N 1
ATOM 4056 C CA . GLY A 1 500 ? 11.425 -21.417 34.754 1.00 37.53 500 GLY A CA 1
ATOM 4057 C C . GLY A 1 500 ? 12.497 -20.722 33.904 1.00 37.53 500 GLY A C 1
ATOM 4058 O O . GLY A 1 500 ? 13.144 -21.400 33.115 1.00 37.53 500 GLY A O 1
ATOM 4059 N N . GLN A 1 501 ? 12.720 -19.407 34.042 1.00 37.78 501 GLN A N 1
ATOM 4060 C CA . GLN A 1 501 ? 13.729 -18.664 33.251 1.00 37.78 501 GLN A CA 1
ATOM 4061 C C . GLN A 1 501 ? 14.926 -18.141 34.067 1.00 37.78 501 GLN A C 1
ATOM 4063 O O . GLN A 1 501 ? 15.674 -17.282 33.611 1.00 37.78 501 GLN A O 1
ATOM 4068 N N . LYS A 1 502 ? 15.151 -18.666 35.278 1.00 38.09 502 LYS A N 1
ATOM 4069 C CA . LYS A 1 502 ? 16.244 -18.224 36.168 1.00 38.09 502 LYS A CA 1
ATOM 4070 C C . LYS A 1 502 ? 17.564 -18.996 36.032 1.00 38.09 502 LYS A C 1
ATOM 4072 O O . LYS A 1 502 ? 18.428 -18.874 36.899 1.00 38.09 502 LYS A O 1
ATOM 4077 N N . LYS A 1 503 ? 17.758 -19.758 34.955 1.00 39.53 503 LYS A N 1
ATOM 4078 C CA . LYS A 1 503 ? 19.063 -20.338 34.615 1.00 39.53 503 LYS A CA 1
ATOM 4079 C C . LYS A 1 503 ? 19.508 -19.830 33.251 1.00 39.53 503 LYS A C 1
ATOM 4081 O O . LYS A 1 503 ? 18.724 -19.831 32.314 1.00 39.53 503 LYS A O 1
ATOM 4086 N N . ASP A 1 504 ? 20.766 -19.407 33.214 1.00 37.69 504 ASP A N 1
ATOM 4087 C CA . ASP A 1 504 ? 21.548 -18.978 32.049 1.00 37.69 504 ASP A CA 1
ATOM 4088 C C . ASP A 1 504 ? 21.467 -17.491 31.684 1.00 37.69 504 ASP A C 1
ATOM 4090 O O . ASP A 1 504 ? 21.126 -17.093 30.578 1.00 37.69 504 ASP A O 1
ATOM 4094 N N . SER A 1 505 ? 21.847 -16.636 32.635 1.00 35.38 505 SER A N 1
ATOM 4095 C CA . SER A 1 505 ? 22.542 -15.367 32.334 1.00 35.38 505 SER A CA 1
ATOM 4096 C C . SER A 1 505 ? 23.150 -14.759 33.604 1.00 35.38 505 SER A C 1
ATOM 4098 O O . SER A 1 505 ? 22.828 -13.658 34.038 1.00 35.38 505 SER A O 1
ATOM 4100 N N . ARG A 1 506 ? 24.074 -15.501 34.225 1.00 30.19 506 ARG A N 1
ATOM 4101 C CA . ARG A 1 506 ? 25.162 -14.909 35.015 1.00 30.19 506 ARG A CA 1
ATOM 4102 C C . ARG A 1 506 ? 26.449 -15.124 34.231 1.00 30.19 506 ARG A C 1
ATOM 4104 O O . ARG A 1 506 ? 27.139 -16.114 34.434 1.00 30.19 506 ARG A O 1
ATOM 4111 N N . ILE A 1 507 ? 26.731 -14.207 33.313 1.00 34.03 507 ILE A N 1
ATOM 4112 C CA . ILE A 1 507 ? 28.090 -13.972 32.831 1.00 34.03 507 ILE A CA 1
ATOM 4113 C C . ILE A 1 507 ? 28.502 -12.627 33.431 1.00 34.03 507 ILE A C 1
ATOM 4115 O O . ILE A 1 507 ? 28.037 -11.571 33.016 1.00 34.03 507 ILE A O 1
ATOM 4119 N N . SER A 1 508 ? 29.246 -12.752 34.529 1.00 30.19 508 SER A N 1
ATOM 4120 C CA . SER A 1 508 ? 30.296 -11.868 35.047 1.00 30.19 508 SER A CA 1
ATOM 4121 C C . SER A 1 508 ? 30.472 -10.501 34.367 1.00 30.19 508 SER A C 1
ATOM 4123 O O . SER A 1 508 ? 31.135 -10.389 33.338 1.00 30.19 508 SER A O 1
ATOM 4125 N N . VAL A 1 509 ? 29.973 -9.458 35.033 1.00 32.06 509 VAL A N 1
ATOM 4126 C CA . VAL A 1 509 ? 30.518 -8.092 34.980 1.00 32.06 509 VAL A CA 1
ATOM 4127 C C . VAL A 1 509 ? 31.150 -7.846 36.347 1.00 32.06 509 VAL A C 1
ATOM 4129 O O . VAL A 1 509 ? 30.549 -7.240 37.225 1.00 32.06 509 VAL A O 1
ATOM 4132 N N . GLU A 1 510 ? 32.312 -8.451 36.564 1.00 32.22 510 GLU A N 1
ATOM 4133 C CA . GLU A 1 510 ? 33.120 -8.258 37.770 1.00 32.22 510 GLU A CA 1
ATOM 4134 C C . GLU A 1 510 ? 34.584 -8.547 37.417 1.00 32.22 510 GLU A C 1
ATOM 4136 O O . GLU A 1 510 ? 35.191 -9.511 37.859 1.00 32.22 510 GLU A O 1
ATOM 4141 N N . GLU A 1 511 ? 35.117 -7.742 36.503 1.00 33.41 511 GLU A N 1
ATOM 4142 C CA . GLU A 1 511 ? 36.550 -7.550 36.291 1.00 33.41 511 GLU A CA 1
ATOM 4143 C C . GLU A 1 511 ? 36.704 -6.220 35.536 1.00 33.41 511 GLU A C 1
ATOM 4145 O O . GLU A 1 511 ? 35.878 -5.896 34.686 1.00 33.41 511 GLU A O 1
ATOM 4150 N N . VAL A 1 512 ? 37.742 -5.443 35.850 1.00 32.97 512 VAL A N 1
ATOM 4151 C CA . VAL A 1 512 ? 38.003 -4.057 35.393 1.00 32.97 512 VAL A CA 1
ATOM 4152 C C . VAL A 1 512 ? 37.327 -2.951 36.223 1.00 32.97 512 VAL A C 1
ATOM 4154 O O . VAL A 1 512 ? 36.648 -2.066 35.708 1.00 32.97 512 VAL A O 1
ATOM 4157 N N . ALA A 1 513 ? 37.590 -2.945 37.529 1.00 31.03 513 ALA A N 1
ATOM 4158 C CA . ALA A 1 513 ? 37.602 -1.711 38.317 1.00 31.03 513 ALA A CA 1
ATOM 4159 C C . ALA A 1 513 ? 38.592 -1.835 39.484 1.00 31.03 513 ALA A C 1
ATOM 4161 O O . ALA A 1 513 ? 38.205 -1.828 40.646 1.00 31.03 513 ALA A O 1
ATOM 4162 N N . GLU A 1 514 ? 39.885 -1.966 39.179 1.00 31.34 514 GLU A N 1
ATOM 4163 C CA . GLU A 1 514 ? 40.938 -1.792 40.180 1.00 31.34 514 GLU A CA 1
ATOM 4164 C C . GLU A 1 514 ? 42.192 -1.178 39.528 1.00 31.34 514 GLU A C 1
ATOM 4166 O O . GLU A 1 514 ? 42.584 -1.582 38.432 1.00 31.34 514 GLU A O 1
ATOM 4171 N N . SER A 1 515 ? 42.789 -0.191 40.217 1.00 29.89 515 SER A N 1
ATOM 4172 C CA . SER A 1 515 ? 43.941 0.681 39.874 1.00 29.89 515 SER A CA 1
ATOM 4173 C C . SER A 1 515 ? 43.516 2.094 39.415 1.00 29.89 515 SER A C 1
ATOM 4175 O O . SER A 1 515 ? 42.791 2.239 38.442 1.00 29.89 515 SER A O 1
ATOM 4177 N N . THR A 1 516 ? 43.855 3.220 40.059 1.00 29.53 516 THR A N 1
ATOM 4178 C CA . THR A 1 516 ? 44.768 3.562 41.176 1.00 29.53 516 THR A CA 1
ATOM 4179 C C . THR A 1 516 ? 44.371 4.987 41.686 1.00 29.53 516 THR A C 1
ATOM 4181 O O . THR A 1 516 ? 43.374 5.521 41.201 1.00 29.53 516 THR A O 1
ATOM 4184 N N . PRO A 1 517 ? 45.023 5.626 42.686 1.00 35.50 517 PRO A N 1
ATOM 4185 C CA . PRO A 1 517 ? 44.361 6.135 43.884 1.00 35.50 517 PRO A CA 1
ATOM 4186 C C . PRO A 1 517 ? 44.206 7.666 43.962 1.00 35.50 517 PRO A C 1
ATOM 4188 O O . PRO A 1 517 ? 44.863 8.442 43.272 1.00 35.50 517 PRO A O 1
ATOM 4191 N N . VAL A 1 518 ? 43.347 8.070 44.899 1.00 31.17 518 VAL A N 1
ATOM 4192 C CA . VAL A 1 518 ? 43.099 9.443 45.354 1.00 31.17 518 VAL A CA 1
ATOM 4193 C C . VAL A 1 518 ? 44.301 9.961 46.149 1.00 31.17 518 VAL A C 1
ATOM 4195 O O . VAL A 1 518 ? 44.743 9.313 47.097 1.00 31.17 518 VAL A O 1
ATOM 4198 N N . GLN A 1 519 ? 44.798 11.146 45.787 1.00 32.81 519 GLN A N 1
ATOM 4199 C CA . GLN A 1 519 ? 45.727 11.930 46.596 1.00 32.81 519 GLN A CA 1
ATOM 4200 C C . GLN A 1 519 ? 45.034 13.236 46.999 1.00 32.81 519 GLN A C 1
ATOM 4202 O O . GLN A 1 519 ? 44.581 14.013 46.162 1.00 32.81 519 GLN A O 1
ATOM 4207 N N . GLU A 1 520 ? 44.902 13.408 48.306 1.00 34.25 520 GLU A N 1
ATOM 4208 C CA . GLU A 1 520 ? 44.205 14.481 49.005 1.00 34.25 520 GLU A CA 1
ATOM 4209 C C . GLU A 1 520 ? 45.181 15.644 49.257 1.00 34.25 520 GLU A C 1
ATOM 4211 O O . GLU A 1 520 ? 46.261 15.415 49.802 1.00 34.25 520 GLU A O 1
ATOM 4216 N N . MET A 1 521 ? 44.831 16.884 48.886 1.00 30.28 521 MET A N 1
ATOM 4217 C CA . MET A 1 521 ? 45.420 18.079 49.511 1.00 30.28 521 MET A CA 1
ATOM 4218 C C . MET A 1 521 ? 44.605 19.360 49.271 1.00 30.28 521 MET A C 1
ATOM 4220 O O . MET A 1 521 ? 44.520 19.866 48.159 1.00 30.28 521 MET A O 1
ATOM 4224 N N . GLN A 1 522 ? 44.068 19.855 50.388 1.00 30.45 522 GLN A N 1
ATOM 4225 C CA . GLN A 1 522 ? 44.005 21.245 50.861 1.00 30.45 522 GLN A CA 1
ATOM 4226 C C . GLN A 1 522 ? 43.418 22.373 49.990 1.00 30.45 522 GLN A C 1
ATOM 4228 O O . GLN A 1 522 ? 44.004 22.856 49.026 1.00 30.45 522 GLN A O 1
ATOM 4233 N N . GLU A 1 523 ? 42.302 22.884 50.512 1.00 36.88 523 GLU A N 1
ATOM 4234 C CA . GLU A 1 523 ? 41.710 24.214 50.325 1.00 36.88 523 GLU A CA 1
ATOM 4235 C C . GLU A 1 523 ? 42.669 25.336 50.790 1.00 36.88 523 GLU A C 1
ATOM 4237 O O . GLU A 1 523 ? 43.455 25.124 51.723 1.00 36.88 523 GLU A O 1
ATOM 4242 N N . PRO A 1 524 ? 42.614 26.534 50.173 1.00 39.38 524 PRO A N 1
ATOM 4243 C CA . PRO A 1 524 ? 42.045 27.650 50.939 1.00 39.38 524 PRO A CA 1
ATOM 4244 C C . PRO A 1 524 ? 41.247 28.701 50.128 1.00 39.38 524 PRO A C 1
ATOM 4246 O O . PRO A 1 524 ? 41.599 29.071 49.012 1.00 39.38 524 PRO A O 1
ATOM 4249 N N . ASP A 1 525 ? 40.195 29.191 50.789 1.00 33.34 525 ASP A N 1
ATOM 4250 C CA . ASP A 1 525 ? 39.584 30.533 50.859 1.00 33.34 525 ASP A CA 1
ATOM 4251 C C . ASP A 1 525 ? 39.599 31.567 49.697 1.00 33.34 525 ASP A C 1
ATOM 4253 O O . ASP A 1 525 ? 40.632 32.112 49.313 1.00 33.34 525 ASP A O 1
ATOM 4257 N N . ALA A 1 526 ? 38.358 32.024 49.412 1.00 34.19 526 ALA A N 1
ATOM 4258 C CA . ALA A 1 526 ? 37.884 33.393 49.086 1.00 34.19 526 ALA A CA 1
ATOM 4259 C C . ALA A 1 526 ? 38.149 33.994 47.674 1.00 34.19 526 ALA A C 1
ATOM 4261 O O . ALA A 1 526 ? 39.067 33.558 46.988 1.00 34.19 526 ALA A O 1
ATOM 4262 N N . PRO A 1 527 ? 37.451 35.079 47.229 1.00 41.75 527 PRO A N 1
ATOM 4263 C CA . PRO A 1 527 ? 36.170 35.695 47.633 1.00 41.75 527 PRO A CA 1
ATOM 4264 C C . PRO A 1 527 ? 35.195 35.996 46.445 1.00 41.75 527 PRO A C 1
ATOM 4266 O O . PRO A 1 527 ? 35.416 35.633 45.295 1.00 41.75 527 PRO A O 1
ATOM 4269 N N . ALA A 1 528 ? 34.093 36.681 46.788 1.00 38.28 528 ALA A N 1
ATOM 4270 C CA . ALA A 1 528 ? 32.926 37.156 46.022 1.00 38.28 528 ALA A CA 1
ATOM 4271 C C . ALA A 1 528 ? 33.189 38.060 44.767 1.00 38.28 528 ALA A C 1
ATOM 4273 O O . ALA A 1 528 ? 34.323 38.469 44.532 1.00 38.28 528 ALA A O 1
ATOM 4274 N N . PRO A 1 529 ? 32.147 38.392 43.957 1.00 49.81 529 PRO A N 1
ATOM 4275 C CA . PRO A 1 529 ? 32.271 38.631 42.512 1.00 49.81 529 PRO A CA 1
ATOM 4276 C C . PRO A 1 529 ? 32.178 40.097 42.026 1.00 49.81 529 PRO A C 1
ATOM 4278 O O . PRO A 1 529 ? 31.774 40.996 42.763 1.00 49.81 529 PRO A O 1
ATOM 4281 N N . ALA A 1 530 ? 32.382 40.222 40.700 1.00 35.31 530 ALA A N 1
ATOM 4282 C CA . ALA A 1 530 ? 32.023 41.304 39.759 1.00 35.31 530 ALA A CA 1
ATOM 4283 C C . ALA A 1 530 ? 33.060 42.448 39.604 1.00 35.31 530 ALA A C 1
ATOM 4285 O O . ALA A 1 530 ? 33.821 42.673 40.541 1.00 35.31 530 ALA A O 1
ATOM 4286 N N . PRO A 1 531 ? 33.107 43.202 38.470 1.00 44.25 531 PRO A N 1
ATOM 4287 C CA . PRO A 1 531 ? 32.069 43.348 37.434 1.00 44.25 531 PRO A CA 1
ATOM 4288 C C . PRO A 1 531 ? 32.525 43.408 35.947 1.00 44.25 531 PRO A C 1
ATOM 4290 O O . PRO A 1 531 ? 33.666 43.697 35.625 1.00 44.25 531 PRO A O 1
ATOM 4293 N N . ASN A 1 532 ? 31.534 43.178 35.075 1.00 33.38 532 ASN A N 1
ATOM 4294 C CA . ASN A 1 532 ? 31.186 43.817 33.793 1.00 33.38 532 ASN A CA 1
ATOM 4295 C C . ASN A 1 532 ? 32.218 44.324 32.749 1.00 33.38 532 ASN A C 1
ATOM 4297 O O . ASN A 1 532 ? 33.241 44.933 33.034 1.00 33.38 532 ASN A O 1
ATOM 4301 N N . VAL A 1 533 ? 31.666 44.298 31.523 1.00 33.69 533 VAL A N 1
ATOM 4302 C CA . VAL A 1 533 ? 31.927 45.057 30.280 1.00 33.69 533 VAL A CA 1
ATOM 4303 C C . VAL A 1 533 ? 33.014 44.509 29.321 1.00 33.69 533 VAL A C 1
ATOM 4305 O O . VAL A 1 533 ? 33.822 43.679 29.716 1.00 33.69 533 VAL A O 1
ATOM 4308 N N . PRO A 1 534 ? 32.935 44.834 28.010 1.00 41.97 534 PRO A N 1
ATOM 4309 C CA . PRO A 1 534 ? 32.495 43.946 26.928 1.00 41.97 534 PRO A CA 1
ATOM 4310 C C . PRO A 1 534 ? 33.644 43.733 25.915 1.00 41.97 534 PRO A C 1
ATOM 4312 O O . PRO A 1 534 ? 34.769 44.103 26.220 1.00 41.97 534 PRO A O 1
ATOM 4315 N N . ILE A 1 535 ? 33.373 43.209 24.709 1.00 32.78 535 ILE A N 1
ATOM 4316 C CA . ILE A 1 535 ? 33.885 43.700 23.400 1.00 32.78 535 ILE A CA 1
ATOM 4317 C C . ILE A 1 535 ? 33.715 42.611 22.319 1.00 32.78 535 ILE A C 1
ATOM 4319 O O . ILE A 1 535 ? 34.194 41.495 22.466 1.00 32.78 535 ILE A O 1
ATOM 4323 N N . HIS A 1 536 ? 32.992 43.007 21.263 1.00 29.95 536 HIS A N 1
ATOM 4324 C CA . HIS A 1 536 ? 33.150 42.728 19.824 1.00 29.95 536 HIS A CA 1
ATOM 4325 C C . HIS A 1 536 ? 33.652 41.343 19.368 1.00 29.95 536 HIS A C 1
ATOM 4327 O O . HIS A 1 536 ? 34.753 40.915 19.679 1.00 29.95 536 HIS A O 1
ATOM 4333 N N . ALA A 1 537 ? 32.813 40.597 18.648 1.00 34.84 537 ALA A N 1
ATOM 4334 C CA . ALA A 1 537 ? 32.640 40.673 17.188 1.00 34.84 537 ALA A CA 1
ATOM 4335 C C . ALA A 1 537 ? 33.866 40.170 16.422 1.00 34.84 537 ALA A C 1
ATOM 4337 O O . ALA A 1 537 ? 34.832 40.914 16.310 1.00 34.84 537 ALA A O 1
ATOM 4338 N N . TRP A 1 538 ? 33.744 38.955 15.880 1.00 41.78 538 TRP A N 1
ATOM 4339 C CA . TRP A 1 538 ? 34.139 38.531 14.533 1.00 41.78 538 TRP A CA 1
ATOM 4340 C C . TRP A 1 538 ? 33.134 37.478 14.068 1.00 41.78 538 TRP A C 1
ATOM 4342 O O . TRP A 1 538 ? 32.733 36.654 14.924 1.00 41.78 538 TRP A O 1
#

Mean predicted aligned error: 14.4 Å

Secondary structure (DSSP, 8-state):
--THHHHHHHHHHHHHHHHTT--S-------------------------S-S---S-SSHHHHHHHHHHHHHHHHHHHHHHHHHHHHHHHHHHHHS------HHHHHHHHHHHHHHS-HHHHHHHHHHHHHHHHHHHHHHHHHHHHTS-HHHHHHHHHTT--SS---SSHHHHHHHHHHHHHHHHHHHHHHHHHHHHHHHHHHHHHHHHHSHHHHHHHHHTTS-GGG----S-HHHHHHHHHHHHHHHHHHHHTTT-HHHIIIIIHHHHTTS---TTHHHHHHTTT--HHHHHHHHHHHHHHHHHSPPHHHHHHHHHHHHHHHHHHHTT----THHHHHHHHHHHHHHHHHHHHHHHHHHHTT---HHHHHHHHHHHHHHTT-TTHHHHHHHHHHHHHHHHHHHHHHHHH-HHHHHH-HHHHHHHHHHHHHHHHHHIIIIIHHHHHHHHHHHHTTTT--HHHHHHHHHHHHHHHHHHHHHHHT------GGG-S----TTS-SS------SS--------------------------

Foldseek 3Di:
DDPPVLLVLLVVLVVVLVVVPPDDDDDDDDDDDDDDPPPPPDQPQPPDDDDDDDAQFRGPLLLLLLLLSLLLSLLVVLVVVVVVVVVVVVVVVVVPPDDPDDPVVVVVVVVVVLLPDPLVVLLVVQLVVVVVSLVVSVVSLVCCVPPNVSLVVVLVVCVPPPLGGDRNDSVSSSVSSVLSSVLLVQLSVLLSLLLVLLQVQLVVVLVVLQVLVVVVCVQCVVDPPVPDPDPDDPVNLLSVLLVVLLQLLLLLCPPPDPLLCVFVVVLQVVPDDADNSRSSVSCVPPPSLSVLLVSLLSVLSSLSSHQDSLLSVLSSVVSSVSSVVSSVVDDDLCLCVLVVVLVVLLVVLQVVLVVLSVCSSVVPPDVVNLNVLLVVCVVVLVCLCPSSVSSNVSSSSSSVNSSSLCPCVSDPVVCVVPVPVSVVSVVCSSPVSSVCSNPRNSVSSSSVSSSCSSNSSQHSVNSNVSSVVSVVVVVVVVVVVVVPPDPPPPVPPDPPDDPPPPPDPPDDPPDPDDDDDDDDDDDDDDDDDDDDDDDDDD

Radius of gyration: 32.03 Å; Cα contacts (8 Å, |Δi|>4): 373; chains: 1; bounding box: 79×79×106 Å

Nearest PDB structures (foldseek):
  2x3x-assembly2_B  TM=1.384E-01  e=6.343E+00  Mus musculus
  5i6j-assembly1_A-2  TM=1.130E-01  e=7.528E+00  Homo sapiens
  7o9w-assembly1_A  TM=1.001E-01  e=3.483E+00  Homo sapiens

Sequence (538 aa):
MRPVLCGTTLALCWVLAKSAGSHTDSHSDTHNDSNHTVTDASCVQVEGHGDHGSHWFKCEYEFDHFEEVTVITLISITLVVELVKHGLQHLAEHSSVTGNTSREEETSQTIQKHSLEPIWLAFFNCVTAEFTVLGILAFLLWACHSWLPVFDWVLEATKYIEDFSFPESVEDYLHSTELAHMHLFINFMLYFLLVGFSLASAQRSMANLAFSPKSFLEEAGRQPLHQVKFKHSSWKEEFHVMRQTFLRSLQCWSGRWDFFDKTLGSTIQKYAKLEDEGIVKFFEPWFPFGHYVRLNCRTLLDHVVTIQPASLLFMIIIHGFQAAIHRMKMDFEFSFIWLGLFTLITILLWIATHMLISRLKTGRYNHGELVKVIELKQYLLHRPALPKYLLTLLQGCQLCVCFELTQPLANSRVWQVSYARSVVYIVFCFTAMPLFGWLVWGPLISRVALAMSCGFMISEETVLRLQAMVEMHEHGRRAREAEGPMSDDISAWQPVIPEGQKKDSRISVEEVAESTPVQEMQEPDAPAPAPNVPIHAW

Organism: NCBI:txid1628268